Protein AF-0000000087413402 (afdb_homodimer)

Radius of gyration: 21.09 Å; Cα contacts (8 Å, |Δi|>4): 1125; chains: 2; bounding box: 48×58×45 Å

Structure (mmCIF, N/CA/C/O backbone):
data_AF-0000000087413402-model_v1
#
loop_
_entity.id
_entity.type
_entity.pdbx_description
1 polymer 'Fumarylacetoacetate hydrolase'
#
loop_
_atom_site.group_PDB
_atom_site.id
_atom_site.type_symbol
_atom_site.label_atom_id
_atom_site.label_alt_id
_atom_site.label_comp_id
_atom_site.label_asym_id
_atom_site.label_entity_id
_atom_site.label_seq_id
_atom_site.pdbx_PDB_ins_code
_atom_site.Cartn_x
_atom_site.Cartn_y
_atom_site.Cartn_z
_atom_site.occupancy
_atom_site.B_iso_or_equiv
_atom_site.auth_seq_id
_atom_site.auth_comp_id
_atom_site.auth_asym_id
_atom_site.auth_atom_id
_atom_site.pdbx_PDB_model_num
ATOM 1 N N . MET A 1 1 ? 1.195 -2.08 -18.609 1 70.06 1 MET A N 1
ATOM 2 C CA . MET A 1 1 ? 1.535 -1.885 -17.203 1 70.06 1 MET A CA 1
ATOM 3 C C . MET A 1 1 ? 1.141 -0.488 -16.734 1 70.06 1 MET A C 1
ATOM 5 O O . MET A 1 1 ? 0.765 -0.3 -15.57 1 70.06 1 MET A O 1
ATOM 9 N N . ASN A 1 2 ? 1.013 0.378 -17.641 1 69.75 2 ASN A N 1
ATOM 10 C CA . ASN A 1 2 ? 0.772 1.779 -17.312 1 69.75 2 ASN A CA 1
ATOM 11 C C . ASN A 1 2 ? -0.679 2.02 -16.906 1 69.75 2 ASN A C 1
ATOM 13 O O . ASN A 1 2 ? -1.02 3.094 -16.406 1 69.75 2 ASN A O 1
ATOM 17 N N . GLN A 1 3 ? -1.377 1.002 -16.969 1 89.06 3 GLN A N 1
ATOM 18 C CA . GLN A 1 3 ? -2.787 1.204 -16.656 1 89.06 3 GLN A CA 1
ATOM 19 C C . GLN A 1 3 ? -3.141 0.611 -15.289 1 89.06 3 GLN A C 1
ATOM 21 O O . GLN A 1 3 ? -4.281 0.719 -14.836 1 89.06 3 GLN A O 1
ATOM 26 N N . ILE A 1 4 ? -2.154 0.113 -14.703 1 97.06 4 ILE A N 1
ATOM 27 C CA . ILE A 1 4 ? -2.416 -0.48 -13.398 1 97.06 4 ILE A CA 1
ATOM 28 C C . ILE A 1 4 ? -2.561 0.623 -12.352 1 97.06 4 ILE A C 1
ATOM 30 O O . ILE A 1 4 ? -1.735 1.536 -12.281 1 97.06 4 ILE A O 1
ATOM 34 N N . ARG A 1 5 ? -3.568 0.521 -11.555 1 96.75 5 ARG A N 1
ATOM 35 C CA . ARG A 1 5 ? -3.902 1.575 -10.602 1 96.75 5 ARG A CA 1
ATOM 36 C C . ARG A 1 5 ? -3.5 1.179 -9.188 1 96.75 5 ARG A C 1
ATOM 38 O O . ARG A 1 5 ? -2.863 1.96 -8.477 1 96.75 5 ARG A O 1
ATOM 45 N N . ASN A 1 6 ? -3.928 0.046 -8.727 1 98.62 6 ASN A N 1
ATOM 46 C CA . ASN A 1 6 ? -3.574 -0.493 -7.414 1 98.62 6 ASN A CA 1
ATOM 47 C C . ASN A 1 6 ? -3.109 -1.942 -7.512 1 98.62 6 ASN A C 1
ATOM 49 O O . ASN A 1 6 ? -3.607 -2.705 -8.344 1 98.62 6 ASN A O 1
ATOM 53 N N . ILE A 1 7 ? -2.098 -2.264 -6.715 1 98.94 7 ILE A N 1
ATOM 54 C CA . ILE A 1 7 ? -1.565 -3.617 -6.613 1 98.94 7 ILE A CA 1
ATOM 55 C C . ILE A 1 7 ? -1.873 -4.188 -5.23 1 98.94 7 ILE A C 1
ATOM 57 O O . ILE A 1 7 ? -1.287 -3.764 -4.23 1 98.94 7 ILE A O 1
ATOM 61 N N . TYR A 1 8 ? -2.814 -5.117 -5.152 1 98.94 8 TYR A N 1
ATOM 62 C CA . TYR A 1 8 ? -3.139 -5.836 -3.924 1 98.94 8 TYR A CA 1
ATOM 63 C C . TYR A 1 8 ? -2.469 -7.207 -3.9 1 98.94 8 TYR A C 1
ATOM 65 O O . TYR A 1 8 ? -2.412 -7.895 -4.922 1 98.94 8 TYR A O 1
ATOM 73 N N . CYS A 1 9 ? -1.986 -7.594 -2.754 1 98.94 9 CYS A N 1
ATOM 74 C CA . CYS A 1 9 ? -1.341 -8.891 -2.586 1 98.94 9 CYS A CA 1
ATOM 75 C C . CYS A 1 9 ? -1.89 -9.617 -1.364 1 98.94 9 CYS A C 1
ATOM 77 O O . CYS A 1 9 ? -1.892 -9.07 -0.259 1 98.94 9 CYS A O 1
ATOM 79 N N . VAL A 1 10 ? -2.289 -10.844 -1.594 1 98.69 10 VAL A N 1
ATOM 80 C CA . VAL A 1 10 ? -2.803 -11.656 -0.495 1 98.69 10 VAL A CA 1
ATOM 81 C C . VAL A 1 10 ? -1.646 -12.336 0.233 1 98.69 10 VAL A C 1
ATOM 83 O O . VAL A 1 10 ? -0.76 -12.914 -0.401 1 98.69 10 VAL A O 1
ATOM 86 N N . GLY A 1 11 ? -1.705 -12.258 1.572 1 97.56 11 GLY A N 1
ATOM 87 C CA . GLY A 1 11 ? -0.698 -12.938 2.371 1 97.56 11 GLY A CA 1
ATOM 88 C C . GLY A 1 11 ? -1.107 -14.336 2.785 1 97.56 11 GLY A C 1
ATOM 89 O O . GLY A 1 11 ? -2.248 -14.562 3.195 1 97.56 11 GLY A O 1
ATOM 90 N N . ARG A 1 12 ? -0.191 -15.289 2.668 1 96.38 12 ARG A N 1
ATOM 91 C CA . ARG A 1 12 ? -0.304 -16.641 3.221 1 96.38 12 ARG A CA 1
ATOM 92 C C . ARG A 1 12 ? -1.587 -17.312 2.752 1 96.38 12 ARG A C 1
ATOM 94 O O . ARG A 1 12 ? -2.342 -17.859 3.562 1 96.38 12 ARG A O 1
ATOM 101 N N . ASN A 1 13 ? -1.757 -17.344 1.439 1 98.31 13 ASN A N 1
ATOM 102 C CA . ASN A 1 13 ? -3.025 -17.859 0.937 1 98.31 13 ASN A CA 1
ATOM 103 C C . ASN A 1 13 ? -2.912 -19.328 0.538 1 98.31 13 ASN A C 1
ATOM 105 O O . ASN A 1 13 ? -3.801 -19.875 -0.126 1 98.31 13 ASN A O 1
ATOM 109 N N . TYR A 1 14 ? -1.814 -20 0.757 1 97.19 14 TYR A N 1
ATOM 110 C CA . TYR A 1 14 ? -1.596 -21.438 0.569 1 97.19 14 TYR A CA 1
ATOM 111 C C . TYR A 1 14 ? -1.126 -22.094 1.863 1 97.19 14 TYR A C 1
ATOM 113 O O . TYR A 1 14 ? -0.105 -21.688 2.43 1 97.19 14 TYR A O 1
ATOM 121 N N . ARG A 1 15 ? -1.842 -23.141 2.232 1 91.69 15 ARG A N 1
ATOM 122 C CA . ARG A 1 15 ? -1.61 -23.781 3.527 1 91.69 15 ARG A CA 1
ATOM 123 C C . ARG A 1 15 ? -0.153 -24.203 3.678 1 91.69 15 ARG A C 1
ATOM 125 O O . ARG A 1 15 ? 0.484 -23.906 4.691 1 91.69 15 ARG A O 1
ATOM 132 N N . LEU A 1 16 ? 0.326 -24.797 2.725 1 87.81 16 LEU A N 1
ATOM 133 C CA . LEU A 1 16 ? 1.681 -25.328 2.805 1 87.81 16 LEU A CA 1
ATOM 134 C C . LEU A 1 16 ? 2.707 -24.203 2.885 1 87.81 16 LEU A C 1
ATOM 136 O O . LEU A 1 16 ? 3.73 -24.344 3.559 1 87.81 16 LEU A O 1
ATOM 140 N N . HIS A 1 17 ? 2.451 -23.109 2.258 1 88.69 17 HIS A N 1
ATOM 141 C CA . HIS A 1 17 ? 3.318 -21.938 2.348 1 88.69 17 HIS A CA 1
ATOM 142 C C . HIS A 1 17 ? 3.346 -21.391 3.768 1 88.69 17 HIS A C 1
ATOM 144 O O . HIS A 1 17 ? 4.418 -21.078 4.301 1 88.69 17 HIS A O 1
ATOM 150 N N . ALA A 1 18 ? 2.164 -21.312 4.332 1 86.44 18 ALA A N 1
ATOM 151 C CA . ALA A 1 18 ? 2.082 -20.812 5.703 1 86.44 18 ALA A CA 1
ATOM 152 C C . ALA A 1 18 ? 2.85 -21.719 6.664 1 86.44 18 ALA A C 1
ATOM 154 O O . ALA A 1 18 ? 3.631 -21.234 7.484 1 86.44 18 ALA A O 1
ATOM 155 N N . GLU A 1 19 ? 2.721 -23 6.512 1 85.69 19 GLU A N 1
ATOM 156 C CA . GLU A 1 19 ? 3.375 -23.969 7.379 1 85.69 19 GLU A CA 1
ATOM 157 C C . GLU A 1 19 ? 4.887 -23.969 7.172 1 85.69 19 GLU A C 1
ATOM 159 O O . GLU A 1 19 ? 5.648 -24.094 8.133 1 85.69 19 GLU A O 1
ATOM 164 N N . GLU A 1 20 ? 5.285 -23.812 6.02 1 88.94 20 GLU A N 1
ATOM 165 C CA . GLU A 1 20 ? 6.695 -23.828 5.645 1 88.94 20 GLU A CA 1
ATOM 166 C C . GLU A 1 20 ? 7.477 -22.766 6.398 1 88.94 20 GLU A C 1
ATOM 168 O O . GLU A 1 20 ? 8.641 -22.969 6.754 1 88.94 20 GLU A O 1
ATOM 173 N N . LEU A 1 21 ? 6.902 -21.688 6.613 1 87 21 LEU A N 1
ATOM 174 C CA . LEU A 1 21 ? 7.574 -20.562 7.258 1 87 21 LEU A CA 1
ATOM 175 C C . LEU A 1 21 ? 7.203 -20.484 8.734 1 87 21 LEU A C 1
ATOM 177 O O . LEU A 1 21 ? 7.559 -19.516 9.422 1 87 21 LEU A O 1
ATOM 181 N N . GLY A 1 22 ? 6.406 -21.406 9.188 1 87.06 22 GLY A N 1
ATOM 182 C CA . GLY A 1 22 ? 6.078 -21.484 10.602 1 87.06 22 GLY A CA 1
ATOM 183 C C . GLY A 1 22 ? 5.004 -20.5 11.016 1 87.06 22 GLY A C 1
ATOM 184 O O . GLY A 1 22 ? 4.969 -20.062 12.164 1 87.06 22 GLY A O 1
ATOM 185 N N . ASN A 1 23 ? 4.242 -20.094 10.07 1 89.75 23 ASN A N 1
ATOM 186 C CA . ASN A 1 23 ? 3.164 -19.156 10.367 1 89.75 23 ASN A CA 1
ATOM 187 C C . ASN A 1 23 ? 1.849 -19.875 10.633 1 89.75 23 ASN A C 1
ATOM 189 O O . ASN A 1 23 ? 1.635 -20.984 10.133 1 89.75 23 ASN A O 1
ATOM 193 N N . ALA A 1 24 ? 0.973 -19.281 11.492 1 88.25 24 ALA A N 1
ATOM 194 C CA . ALA A 1 24 ? -0.395 -19.781 11.648 1 88.25 24 ALA A CA 1
ATOM 195 C C . ALA A 1 24 ? -1.185 -19.625 10.352 1 88.25 24 ALA A C 1
ATOM 197 O O . ALA A 1 24 ? -0.983 -18.672 9.602 1 88.25 24 ALA A O 1
ATOM 198 N N . VAL A 1 25 ? -2.082 -20.516 10.133 1 89.75 25 VAL A N 1
ATOM 199 C CA . VAL A 1 25 ? -2.998 -20.422 9 1 89.75 25 VAL A CA 1
ATOM 200 C C . VAL A 1 25 ? -4.039 -19.344 9.266 1 89.75 25 VAL A C 1
ATOM 202 O O . VAL A 1 25 ? -4.711 -19.359 10.297 1 89.75 25 VAL A O 1
ATOM 205 N N . PRO A 1 26 ? -4.156 -18.422 8.336 1 93.06 26 PRO A N 1
ATOM 206 C CA . PRO A 1 26 ? -5.121 -17.344 8.578 1 93.06 26 PRO A CA 1
ATOM 207 C C . PRO A 1 26 ? -6.57 -17.812 8.516 1 93.06 26 PRO A C 1
ATOM 209 O O . PRO A 1 26 ? -6.898 -18.703 7.73 1 93.06 26 PRO A O 1
ATOM 212 N N . THR A 1 27 ? -7.367 -17.125 9.305 1 93.62 27 THR A N 1
ATOM 213 C CA . THR A 1 27 ? -8.789 -17.438 9.32 1 93.62 27 THR A CA 1
ATOM 214 C C . THR A 1 27 ? -9.57 -16.484 8.422 1 93.62 27 THR A C 1
ATOM 216 O O . THR A 1 27 ? -10.75 -16.719 8.141 1 93.62 27 THR A O 1
ATOM 219 N N . SER A 1 28 ? -8.969 -15.445 8.016 1 96.06 28 SER A N 1
ATOM 220 C CA . SER A 1 28 ? -9.461 -14.484 7.039 1 96.06 28 SER A CA 1
ATOM 221 C C . SER A 1 28 ? -8.336 -13.953 6.168 1 96.06 28 SER A C 1
ATOM 223 O O . SER A 1 28 ? -7.164 -13.992 6.559 1 96.06 28 SER A O 1
ATOM 225 N N . PRO A 1 29 ? -8.758 -13.555 4.945 1 97.69 29 PRO A N 1
ATOM 226 C CA . PRO A 1 29 ? -7.699 -12.961 4.125 1 97.69 29 PRO A CA 1
ATOM 227 C C . PRO A 1 29 ? -7.051 -11.742 4.789 1 97.69 29 PRO A C 1
ATOM 229 O O . PRO A 1 29 ? -7.703 -11.031 5.555 1 97.69 29 PRO A O 1
ATOM 232 N N . PHE A 1 30 ? -5.777 -11.531 4.551 1 96.81 30 PHE A N 1
ATOM 233 C CA . PHE A 1 30 ? -5.168 -10.227 4.797 1 96.81 30 PHE A CA 1
ATOM 234 C C . PHE A 1 30 ? -4.273 -9.82 3.629 1 96.81 30 PHE A C 1
ATOM 236 O O . PHE A 1 30 ? -3.684 -10.68 2.967 1 96.81 30 PHE A O 1
ATOM 243 N N . LEU A 1 31 ? -4.324 -8.57 3.377 1 98.62 31 LEU A N 1
ATOM 244 C CA . LEU A 1 31 ? -3.656 -8.047 2.191 1 98.62 31 LEU A CA 1
ATOM 245 C C . LEU A 1 31 ? -2.641 -6.977 2.57 1 98.62 31 LEU A C 1
ATOM 247 O O . LEU A 1 31 ? -2.742 -6.367 3.639 1 98.62 31 LEU A O 1
ATOM 251 N N . PHE A 1 32 ? -1.673 -6.855 1.759 1 98.81 32 PHE A N 1
ATOM 252 C CA . PHE A 1 32 ? -0.817 -5.68 1.648 1 98.81 32 PHE A CA 1
ATOM 253 C C . PHE A 1 32 ? -0.814 -5.148 0.221 1 98.81 32 PHE A C 1
ATOM 255 O O . PHE A 1 32 ? -1.507 -5.68 -0.648 1 98.81 32 PHE A O 1
ATOM 262 N N . SER A 1 33 ? -0.155 -4.031 -0.001 1 98.75 33 SER A N 1
ATOM 263 C CA . SER A 1 33 ? -0.12 -3.449 -1.338 1 98.75 33 SER A CA 1
ATOM 264 C C . SER A 1 33 ? 1.303 -3.074 -1.74 1 98.75 33 SER A C 1
ATOM 266 O O . SER A 1 33 ? 2.201 -3.031 -0.897 1 98.75 33 SER A O 1
ATOM 268 N N . LYS A 1 34 ? 1.533 -2.953 -2.98 1 98.88 34 LYS A N 1
ATOM 269 C CA . LYS A 1 34 ? 2.768 -2.436 -3.564 1 98.88 34 LYS A CA 1
ATOM 270 C C . LYS A 1 34 ? 2.5 -1.177 -4.387 1 98.88 34 LYS A C 1
ATOM 272 O O . LYS A 1 34 ? 1.46 -1.063 -5.039 1 98.88 34 LYS A O 1
ATOM 277 N N . PRO A 1 35 ? 3.465 -0.215 -4.305 1 98.62 35 PRO A N 1
ATOM 278 C CA . PRO A 1 35 ? 3.318 0.912 -5.227 1 98.62 35 PRO A CA 1
ATOM 279 C C . PRO A 1 35 ? 3.447 0.496 -6.691 1 98.62 35 PRO A C 1
ATOM 281 O O . PRO A 1 35 ? 4.102 -0.504 -6.996 1 98.62 35 PRO A O 1
ATOM 284 N N . THR A 1 36 ? 2.865 1.303 -7.602 1 98.38 36 THR A N 1
ATOM 285 C CA . THR A 1 36 ? 2.926 0.979 -9.023 1 98.38 36 THR A CA 1
ATOM 286 C C . THR A 1 36 ? 4.355 1.089 -9.539 1 98.38 36 THR A C 1
ATOM 288 O O . THR A 1 36 ? 4.695 0.506 -10.578 1 98.38 36 THR A O 1
ATOM 291 N N . HIS A 1 37 ? 5.211 1.771 -8.859 1 98.31 37 HIS A N 1
ATOM 292 C CA . HIS A 1 37 ? 6.617 1.866 -9.234 1 98.31 37 HIS A CA 1
ATOM 293 C C . HIS A 1 37 ? 7.316 0.518 -9.102 1 98.31 37 HIS A C 1
ATOM 295 O O . HIS A 1 37 ? 8.422 0.334 -9.609 1 98.31 37 HIS A O 1
ATOM 301 N N . ALA A 1 38 ? 6.719 -0.418 -8.398 1 98.69 38 ALA A N 1
ATOM 302 C CA . ALA A 1 38 ? 7.316 -1.729 -8.164 1 98.69 38 ALA A CA 1
ATOM 303 C C . ALA A 1 38 ? 7.168 -2.631 -9.383 1 98.69 38 ALA A C 1
ATOM 305 O O . ALA A 1 38 ? 7.828 -3.668 -9.484 1 98.69 38 ALA A O 1
ATOM 306 N N . LEU A 1 39 ? 6.324 -2.279 -10.312 1 98.69 39 LEU A N 1
ATOM 307 C CA . LEU A 1 39 ? 5.961 -3.143 -11.43 1 98.69 39 LEU A CA 1
ATOM 308 C C . LEU A 1 39 ? 7.129 -3.295 -12.398 1 98.69 39 LEU A C 1
ATOM 310 O O . LEU A 1 39 ? 7.832 -2.324 -12.688 1 98.69 39 LEU A O 1
ATOM 314 N N . VAL A 1 40 ? 7.34 -4.461 -12.828 1 98.62 40 VAL A N 1
ATOM 315 C CA . VAL A 1 40 ? 8.297 -4.75 -13.891 1 98.62 40 VAL A CA 1
ATOM 316 C C . VAL A 1 40 ? 7.84 -5.973 -14.68 1 98.62 40 VAL A C 1
ATOM 318 O O . VAL A 1 40 ? 7.27 -6.906 -14.117 1 98.62 40 VAL A O 1
ATOM 321 N N . GLU A 1 41 ? 8.07 -5.973 -15.953 1 98.31 41 GLU A N 1
ATOM 322 C CA . GLU A 1 41 ? 7.594 -7.059 -16.812 1 98.31 41 GLU A CA 1
ATOM 323 C C . GLU A 1 41 ? 8.617 -8.188 -16.891 1 98.31 41 GLU A C 1
ATOM 325 O O . GLU A 1 41 ? 9.82 -7.93 -16.984 1 98.31 41 GLU A O 1
ATOM 330 N N . ALA A 1 42 ? 8.188 -9.398 -16.844 1 98.38 42 ALA A N 1
ATOM 331 C CA . ALA A 1 42 ? 9.016 -10.57 -17.109 1 98.38 42 ALA A CA 1
ATOM 332 C C . ALA A 1 42 ? 9.055 -10.859 -18.609 1 98.38 42 ALA A C 1
ATOM 334 O O . ALA A 1 42 ? 8.555 -11.891 -19.062 1 98.38 42 ALA A O 1
ATOM 335 N N . ASN A 1 43 ? 9.727 -10.055 -19.312 1 98.25 43 ASN A N 1
ATOM 336 C CA . ASN A 1 43 ? 9.781 -10.164 -20.766 1 98.25 43 ASN A CA 1
ATOM 337 C C . ASN A 1 43 ? 11.195 -10.5 -21.25 1 98.25 43 ASN A C 1
ATOM 339 O O . ASN A 1 43 ? 11.609 -10.055 -22.312 1 98.25 43 ASN A O 1
ATOM 343 N N . GLY A 1 44 ? 11.914 -11.172 -20.422 1 98.31 44 GLY A N 1
ATOM 344 C CA . GLY A 1 44 ? 13.258 -11.594 -20.781 1 98.31 44 GLY A CA 1
ATOM 345 C C . GLY A 1 44 ? 14.336 -10.641 -20.297 1 98.31 44 GLY A C 1
ATOM 346 O O . GLY A 1 44 ? 15.523 -10.945 -20.391 1 98.31 44 GLY A O 1
ATOM 347 N N . GLN A 1 45 ? 13.961 -9.57 -19.734 1 98 45 GLN A N 1
ATOM 348 C CA . GLN A 1 45 ? 14.914 -8.531 -19.359 1 98 45 GLN A CA 1
ATOM 349 C C . GLN A 1 45 ? 15.586 -8.859 -18.016 1 98 45 GLN A C 1
ATOM 351 O O . GLN A 1 45 ? 15.125 -9.742 -17.297 1 98 45 GLN A O 1
ATOM 356 N N . THR A 1 46 ? 16.672 -8.156 -17.781 1 98.69 46 THR A N 1
ATOM 357 C CA . THR A 1 46 ? 17.281 -8.18 -16.469 1 98.69 46 THR A CA 1
ATOM 358 C C . THR A 1 46 ? 16.484 -7.336 -15.477 1 98.69 46 THR A C 1
ATOM 360 O O . THR A 1 46 ? 16.094 -6.207 -15.789 1 98.69 46 THR A O 1
ATOM 363 N N . ILE A 1 47 ? 16.203 -7.922 -14.367 1 98.75 47 ILE A N 1
ATOM 364 C CA . ILE A 1 47 ? 15.516 -7.215 -13.289 1 98.75 47 ILE A CA 1
ATOM 365 C C . ILE A 1 47 ? 16.484 -6.938 -12.148 1 98.75 47 ILE A C 1
ATOM 367 O O . ILE A 1 47 ? 17.078 -7.867 -11.594 1 98.75 47 ILE A O 1
ATOM 371 N N . VAL A 1 48 ? 16.625 -5.66 -11.797 1 98.69 48 VAL A N 1
ATOM 372 C CA . VAL A 1 48 ? 17.547 -5.25 -10.75 1 98.69 48 VAL A CA 1
ATOM 373 C C . VAL A 1 48 ? 16.844 -5.242 -9.398 1 98.69 48 VAL A C 1
ATOM 375 O O . VAL A 1 48 ? 15.781 -4.637 -9.25 1 98.69 48 VAL A O 1
ATOM 378 N N . LEU A 1 49 ? 17.406 -5.938 -8.43 1 98.75 49 LEU A N 1
ATOM 379 C CA . LEU A 1 49 ? 16.891 -6.023 -7.07 1 98.75 49 LEU A CA 1
ATOM 380 C C . LEU A 1 49 ? 17.953 -5.605 -6.062 1 98.75 49 LEU A C 1
ATOM 382 O O . LEU A 1 49 ? 19.141 -5.656 -6.355 1 98.75 49 LEU A O 1
ATOM 386 N N . PRO A 1 50 ? 17.516 -5.141 -4.895 1 98.06 50 PRO A N 1
ATOM 387 C CA . PRO A 1 50 ? 18.5 -4.766 -3.877 1 98.06 50 PRO A CA 1
ATOM 388 C C . PRO A 1 50 ? 19.203 -5.973 -3.254 1 98.06 50 PRO A C 1
ATOM 390 O O . PRO A 1 50 ? 18.578 -6.73 -2.508 1 98.06 50 PRO A O 1
ATOM 393 N N . GLY A 1 51 ? 20.5 -6.066 -3.467 1 97.06 51 GLY A N 1
ATOM 394 C CA . GLY A 1 51 ? 21.25 -7.176 -2.92 1 97.06 51 GLY A CA 1
ATOM 395 C C . GLY A 1 51 ? 21.969 -6.828 -1.631 1 97.06 51 GLY A C 1
ATOM 396 O O . GLY A 1 51 ? 22.594 -7.691 -1.008 1 97.06 51 GLY A O 1
ATOM 397 N N . ASN A 1 52 ? 21.828 -5.594 -1.155 1 96.5 52 ASN A N 1
ATOM 398 C CA . ASN A 1 52 ? 22.578 -5.113 -0.001 1 96.5 52 ASN A CA 1
ATOM 399 C C . ASN A 1 52 ? 21.703 -4.988 1.234 1 96.5 52 ASN A C 1
ATOM 401 O O . ASN A 1 52 ? 22.078 -4.359 2.221 1 96.5 52 ASN A O 1
ATOM 405 N N . GLN A 1 53 ? 20.547 -5.539 1.165 1 96.88 53 GLN A N 1
ATOM 406 C CA . GLN A 1 53 ? 19.609 -5.398 2.271 1 96.88 53 GLN A CA 1
ATOM 407 C C . GLN A 1 53 ? 19.172 -6.766 2.797 1 96.88 53 GLN A C 1
ATOM 409 O O . GLN A 1 53 ? 18.078 -6.906 3.336 1 96.88 53 GLN A O 1
ATOM 414 N N . GLY A 1 54 ? 20.031 -7.793 2.584 1 97.5 54 GLY A N 1
ATOM 415 C CA . GLY A 1 54 ? 19.672 -9.148 2.961 1 97.5 54 GLY A CA 1
ATOM 416 C C . GLY A 1 54 ? 19.125 -9.969 1.804 1 97.5 54 GLY A C 1
ATOM 417 O O . GLY A 1 54 ? 19.312 -9.602 0.641 1 97.5 54 GLY A O 1
ATOM 418 N N . GLU A 1 55 ? 18.422 -11.055 2.156 1 98.38 55 GLU A N 1
ATOM 419 C CA . GLU A 1 55 ? 17.953 -11.984 1.128 1 98.38 55 GLU A CA 1
ATOM 420 C C . GLU A 1 55 ? 16.688 -11.461 0.449 1 98.38 55 GLU A C 1
ATOM 422 O O . GLU A 1 55 ? 15.797 -10.922 1.111 1 98.38 55 GLU A O 1
ATOM 427 N N . VAL A 1 56 ? 16.641 -11.586 -0.844 1 98.81 56 VAL A N 1
ATOM 428 C CA . VAL A 1 56 ? 15.422 -11.367 -1.629 1 98.81 56 VAL A CA 1
ATOM 429 C C . VAL A 1 56 ? 14.82 -12.711 -2.023 1 98.81 56 VAL A C 1
ATOM 431 O O . VAL A 1 56 ? 15.484 -13.539 -2.652 1 98.81 56 VAL A O 1
ATOM 434 N N . HIS A 1 57 ? 13.586 -12.922 -1.64 1 98.88 57 HIS A N 1
ATOM 435 C CA . HIS A 1 57 ? 12.914 -14.188 -1.916 1 98.88 57 HIS A CA 1
ATOM 436 C C . HIS A 1 57 ? 11.906 -14.039 -3.047 1 98.88 57 HIS A C 1
ATOM 438 O O . HIS A 1 57 ? 11.203 -13.031 -3.127 1 98.88 57 HIS A O 1
ATOM 444 N N . TYR A 1 58 ? 11.844 -15.07 -3.93 1 98.94 58 TYR A N 1
ATOM 445 C CA . TYR A 1 58 ? 10.773 -15.156 -4.914 1 98.94 58 TYR A CA 1
ATOM 446 C C . TYR A 1 58 ? 9.516 -15.758 -4.293 1 98.94 58 TYR A C 1
ATOM 448 O O . TYR A 1 58 ? 9.602 -16.656 -3.445 1 98.94 58 TYR A O 1
ATOM 456 N N . GLU A 1 59 ? 8.422 -15.266 -4.648 1 98.88 59 GLU A N 1
ATOM 457 C CA . GLU A 1 59 ? 7.09 -15.789 -4.371 1 98.88 59 GLU A CA 1
ATOM 458 C C . GLU A 1 59 ? 6.219 -15.766 -5.621 1 98.88 59 GLU A C 1
ATOM 460 O O . GLU A 1 59 ? 5.609 -14.742 -5.945 1 98.88 59 GLU A O 1
ATOM 465 N N . THR A 1 60 ? 6.094 -16.844 -6.328 1 98.88 60 THR A N 1
ATOM 466 C CA . THR A 1 60 ? 5.32 -16.875 -7.562 1 98.88 60 THR A CA 1
ATOM 467 C C . THR A 1 60 ? 3.824 -16.906 -7.262 1 98.88 60 THR A C 1
ATOM 469 O O . THR A 1 60 ? 3.393 -17.562 -6.312 1 98.88 60 THR A O 1
ATOM 472 N N . GLU A 1 61 ? 3.094 -16.172 -8.055 1 98.94 61 GLU A N 1
ATOM 473 C CA . GLU A 1 61 ? 1.662 -16.062 -7.797 1 98.94 61 GLU A CA 1
ATOM 474 C C . GLU A 1 61 ? 0.872 -15.961 -9.102 1 98.94 61 GLU A C 1
ATOM 476 O O . GLU A 1 61 ? 1.4 -15.516 -10.117 1 98.94 61 GLU A O 1
ATOM 481 N N . LEU A 1 62 ? -0.387 -16.422 -9.062 1 98.94 62 LEU A N 1
ATOM 482 C CA . LEU A 1 62 ? -1.367 -16 -10.062 1 98.94 62 LEU A CA 1
ATOM 483 C C . LEU A 1 62 ? -1.855 -14.586 -9.789 1 98.94 62 LEU A C 1
ATOM 485 O O . LEU A 1 62 ? -2.125 -14.227 -8.641 1 98.94 62 LEU A O 1
ATOM 489 N N . VAL A 1 63 ? -1.987 -13.805 -10.867 1 98.94 63 VAL A N 1
ATOM 490 C CA . VAL A 1 63 ? -2.393 -12.414 -10.742 1 98.94 63 VAL A CA 1
ATOM 491 C C . VAL A 1 63 ? -3.68 -12.172 -11.531 1 98.94 63 VAL A C 1
ATOM 493 O O . VAL A 1 63 ? -3.789 -12.578 -12.695 1 98.94 63 VAL A O 1
ATOM 496 N N . LEU A 1 64 ? -4.637 -11.531 -10.883 1 98.94 64 LEU A N 1
ATOM 497 C CA . LEU A 1 64 ? -5.91 -11.203 -11.508 1 98.94 64 LEU A CA 1
ATOM 498 C C . LEU A 1 64 ? -5.957 -9.734 -11.906 1 98.94 64 LEU A C 1
ATOM 500 O O . LEU A 1 64 ? -5.504 -8.867 -11.156 1 98.94 64 LEU A O 1
ATOM 504 N N . HIS A 1 65 ? -6.469 -9.477 -13.062 1 98.88 65 HIS A N 1
ATOM 505 C CA . HIS A 1 65 ? -6.738 -8.117 -13.523 1 98.88 65 HIS A CA 1
ATOM 506 C C . HIS A 1 65 ? -8.219 -7.77 -13.375 1 98.88 65 HIS A C 1
ATOM 508 O O . HIS A 1 65 ? -9.078 -8.5 -13.867 1 98.88 65 HIS A O 1
ATOM 514 N N . ILE A 1 66 ? -8.531 -6.699 -12.719 1 98.81 66 ILE A N 1
ATOM 515 C CA . ILE A 1 66 ? -9.883 -6.191 -12.516 1 98.81 66 ILE A CA 1
ATOM 516 C C . ILE A 1 66 ? -10.219 -5.172 -13.602 1 98.81 66 ILE A C 1
ATOM 518 O O . ILE A 1 66 ? -9.531 -4.164 -13.758 1 98.81 66 ILE A O 1
ATOM 522 N N . PHE A 1 67 ? -11.336 -5.383 -14.305 1 97.94 67 PHE A N 1
ATOM 523 C CA . PHE A 1 67 ? -11.523 -4.555 -15.492 1 97.94 67 PHE A CA 1
ATOM 524 C C . PHE A 1 67 ? -12.719 -3.623 -15.312 1 97.94 67 PHE A C 1
ATOM 526 O O . PHE A 1 67 ? -13.031 -2.828 -16.203 1 97.94 67 PHE A O 1
ATOM 533 N N . ARG A 1 68 ? -13.43 -3.672 -14.227 1 97.94 68 ARG A N 1
ATOM 534 C CA . ARG A 1 68 ? -14.539 -2.777 -13.898 1 97.94 68 ARG A CA 1
ATOM 535 C C . ARG A 1 68 ? -14.734 -2.676 -12.391 1 97.94 68 ARG A C 1
ATOM 537 O O . ARG A 1 68 ? -14.258 -3.529 -11.641 1 97.94 68 ARG A O 1
ATOM 544 N N . PRO A 1 69 ? -15.438 -1.589 -11.938 1 98.12 69 PRO A N 1
ATOM 545 C CA . PRO A 1 69 ? -15.703 -1.468 -10.5 1 98.12 69 PRO A CA 1
ATOM 546 C C . PRO A 1 69 ? -16.516 -2.631 -9.953 1 98.12 69 PRO A C 1
ATOM 548 O O . PRO A 1 69 ? -17.453 -3.105 -10.617 1 98.12 69 PRO A O 1
ATOM 551 N N . TYR A 1 70 ? -16.172 -3.092 -8.766 1 98.31 70 TYR A N 1
ATOM 552 C CA . TYR A 1 70 ? -16.906 -4.168 -8.109 1 98.31 70 TYR A CA 1
ATOM 553 C C . TYR A 1 70 ? -18.25 -3.68 -7.613 1 98.31 70 TYR A C 1
ATOM 555 O O . TYR A 1 70 ? -18.359 -2.574 -7.078 1 98.31 70 TYR A O 1
ATOM 563 N N . GLU A 1 71 ? -19.25 -4.406 -7.781 1 97.81 71 GLU A N 1
ATOM 564 C CA . GLU A 1 71 ? -20.562 -4.281 -7.168 1 97.81 71 GLU A CA 1
ATOM 565 C C . GLU A 1 71 ? -20.953 -5.559 -6.426 1 97.81 71 GLU A C 1
ATOM 567 O O . GLU A 1 71 ? -20.672 -6.66 -6.895 1 97.81 71 GLU A O 1
ATOM 572 N N . PRO A 1 72 ? -21.625 -5.375 -5.281 1 96 72 PRO A N 1
ATOM 573 C CA . PRO A 1 72 ? -22.016 -6.562 -4.52 1 96 72 PRO A CA 1
ATOM 574 C C . PRO A 1 72 ? -22.781 -7.578 -5.367 1 96 72 PRO A C 1
ATOM 576 O O . PRO A 1 72 ? -23.672 -7.207 -6.125 1 96 72 PRO A O 1
ATOM 579 N N . GLY A 1 73 ? -22.344 -8.789 -5.254 1 96.81 73 GLY A N 1
ATOM 580 C CA . GLY A 1 73 ? -23.016 -9.852 -5.977 1 96.81 73 GLY A CA 1
ATOM 581 C C . GLY A 1 73 ? -22.281 -10.281 -7.234 1 96.81 73 GLY A C 1
ATOM 582 O O . GLY A 1 73 ? -22.578 -11.328 -7.809 1 96.81 73 GLY A O 1
ATOM 583 N N . MET A 1 74 ? -21.344 -9.531 -7.668 1 98.06 74 MET A N 1
ATOM 584 C CA . MET A 1 74 ? -20.562 -9.883 -8.844 1 98.06 74 MET A CA 1
ATOM 585 C C . MET A 1 74 ? -19.703 -11.125 -8.586 1 98.06 74 MET A C 1
ATOM 587 O O . MET A 1 74 ? -19.125 -11.266 -7.504 1 98.06 74 MET A O 1
ATOM 591 N N . SER A 1 75 ? -19.672 -11.977 -9.555 1 98.19 75 SER A N 1
ATOM 592 C CA . SER A 1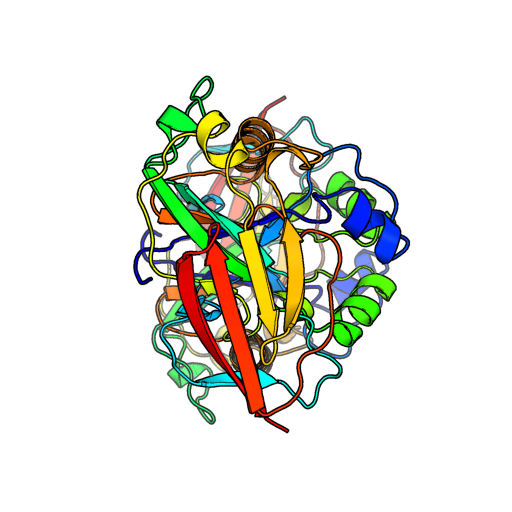 75 ? -18.766 -13.117 -9.5 1 98.19 75 SER A CA 1
ATOM 593 C C . SER A 1 75 ? -17.375 -12.75 -10 1 98.19 75 SER A C 1
ATOM 595 O O . SER A 1 75 ? -17.172 -11.672 -10.555 1 98.19 75 SER A O 1
ATOM 597 N N . VAL A 1 76 ? -16.469 -13.641 -9.781 1 98.12 76 VAL A N 1
ATOM 598 C CA . VAL A 1 76 ? -15.117 -13.469 -10.297 1 98.12 76 VAL A CA 1
ATOM 599 C C . VAL A 1 76 ? -15.164 -13.32 -11.82 1 98.12 76 VAL A C 1
ATOM 601 O O . VAL A 1 76 ? -14.445 -12.492 -12.391 1 98.12 76 VAL A O 1
ATOM 604 N N . GLU A 1 77 ? -16.047 -14.039 -12.438 1 97.81 77 GLU A N 1
ATOM 605 C CA . GLU A 1 77 ? -16.188 -14.016 -13.898 1 97.81 77 GLU A CA 1
ATOM 606 C C . GLU A 1 77 ? -16.719 -12.68 -14.383 1 97.81 77 GLU A C 1
ATOM 608 O O . GLU A 1 77 ? -16.484 -12.297 -15.531 1 97.81 77 GLU A O 1
ATOM 613 N N . ASP A 1 78 ? -17.406 -11.977 -13.523 1 98 78 ASP A N 1
ATOM 614 C CA . ASP A 1 78 ? -17.984 -10.695 -13.875 1 98 78 ASP A CA 1
ATOM 615 C C . ASP A 1 78 ? -16.938 -9.586 -13.883 1 98 78 ASP A C 1
ATOM 617 O O . ASP A 1 78 ? -17.094 -8.57 -14.562 1 98 78 ASP A O 1
ATOM 621 N N . ILE A 1 79 ? -15.852 -9.797 -13.117 1 98.62 79 ILE A N 1
ATOM 622 C CA . ILE A 1 79 ? -15.031 -8.625 -12.828 1 98.62 79 ILE A CA 1
ATOM 623 C C . ILE A 1 79 ? -13.602 -8.867 -13.305 1 98.62 79 ILE A C 1
ATOM 625 O O . ILE A 1 79 ? -12.828 -7.918 -13.484 1 98.62 79 ILE A O 1
ATOM 629 N N . VAL A 1 80 ? -13.203 -10.086 -13.508 1 98.81 80 VAL A N 1
ATOM 630 C CA . VAL A 1 80 ? -11.867 -10.414 -13.984 1 98.81 80 VAL A CA 1
ATOM 631 C C . VAL A 1 80 ? -11.906 -10.719 -15.477 1 98.81 80 VAL A C 1
ATOM 633 O O . VAL A 1 80 ? -12.656 -11.594 -15.922 1 98.81 80 VAL A O 1
ATOM 636 N N . ASP A 1 81 ? -11.109 -10.008 -16.25 1 98.44 81 ASP A N 1
ATOM 637 C CA . ASP A 1 81 ? -11.102 -10.242 -17.688 1 98.44 81 ASP A CA 1
ATOM 638 C C . ASP A 1 81 ? -9.805 -10.906 -18.141 1 98.44 81 ASP A C 1
ATOM 640 O O . ASP A 1 81 ? -9.781 -11.609 -19.156 1 98.44 81 ASP A O 1
ATOM 644 N N . LYS A 1 82 ? -8.742 -10.641 -17.438 1 98.56 82 LYS A N 1
ATOM 645 C CA . LYS A 1 82 ? -7.426 -11.188 -17.766 1 98.56 82 LYS A CA 1
ATOM 646 C C . LYS A 1 82 ? -6.688 -11.633 -16.5 1 98.56 82 LYS A C 1
ATOM 648 O O . LYS A 1 82 ? -7.074 -11.266 -15.391 1 98.56 82 LYS A O 1
ATOM 653 N N . MET A 1 83 ? -5.719 -12.461 -16.734 1 98.81 83 MET A N 1
ATOM 654 C CA . MET A 1 83 ? -4.844 -12.938 -15.672 1 98.81 83 MET A CA 1
ATOM 655 C C . MET A 1 83 ? -3.395 -12.992 -16.141 1 98.81 83 MET A C 1
ATOM 657 O O . MET A 1 83 ? -3.121 -12.891 -17.344 1 98.81 83 MET A O 1
ATOM 661 N N . ALA A 1 84 ? -2.486 -13.102 -15.242 1 98.88 84 ALA A N 1
ATOM 662 C CA . ALA A 1 84 ? -1.049 -13.219 -15.469 1 98.88 84 ALA A CA 1
ATOM 663 C C . ALA A 1 84 ? -0.38 -14.023 -14.352 1 98.88 84 ALA A C 1
ATOM 665 O O . ALA A 1 84 ? -1.035 -14.422 -13.391 1 98.88 84 ALA A O 1
ATOM 666 N N . LEU A 1 85 ? 0.782 -14.391 -14.578 1 98.94 85 LEU A N 1
ATOM 667 C CA . LEU A 1 85 ? 1.643 -14.828 -13.477 1 98.94 85 LEU A CA 1
ATOM 668 C C . LEU A 1 85 ? 2.539 -13.688 -13.008 1 98.94 85 LEU A C 1
ATOM 670 O O . LEU A 1 85 ? 2.785 -12.734 -13.75 1 98.94 85 LEU A O 1
ATOM 674 N N . GLY A 1 86 ? 2.926 -13.773 -11.797 1 98.88 86 GLY A N 1
ATOM 675 C CA . GLY A 1 86 ? 3.805 -12.758 -11.234 1 98.88 86 GLY A CA 1
ATOM 676 C C . GLY A 1 86 ? 4.711 -13.297 -10.141 1 98.88 86 GLY A C 1
ATOM 677 O O . GLY A 1 86 ? 4.598 -14.461 -9.75 1 98.88 86 GLY A O 1
ATOM 678 N N . ILE A 1 87 ? 5.688 -12.5 -9.773 1 98.94 87 ILE A N 1
ATOM 679 C CA . ILE A 1 87 ? 6.535 -12.766 -8.617 1 98.94 87 ILE A CA 1
ATOM 680 C C . ILE A 1 87 ? 6.422 -11.617 -7.621 1 98.94 87 ILE A C 1
ATOM 682 O O . ILE A 1 87 ? 6.688 -10.461 -7.961 1 98.94 87 ILE A O 1
ATOM 686 N N . ASP A 1 88 ? 5.941 -11.914 -6.422 1 98.94 88 ASP A N 1
ATOM 687 C CA . ASP A 1 88 ? 5.965 -11.016 -5.273 1 98.94 88 ASP A CA 1
ATOM 688 C C . ASP A 1 88 ? 7.309 -11.086 -4.551 1 98.94 88 ASP A C 1
ATOM 690 O O . ASP A 1 88 ? 7.434 -11.758 -3.525 1 98.94 88 ASP A O 1
ATOM 694 N N . PHE A 1 89 ? 8.312 -10.312 -5.059 1 98.94 89 PHE A N 1
ATOM 695 C CA . PHE A 1 89 ? 9.617 -10.336 -4.406 1 98.94 89 PHE A CA 1
ATOM 696 C C . PHE A 1 89 ? 9.531 -9.734 -3.008 1 98.94 89 PHE A C 1
ATOM 698 O O . PHE A 1 89 ? 8.844 -8.742 -2.795 1 98.94 89 PHE A O 1
ATOM 705 N N . THR A 1 90 ? 10.258 -10.344 -2.092 1 98.81 90 THR A N 1
ATOM 706 C CA . THR A 1 90 ? 10.219 -9.977 -0.682 1 98.81 90 THR A CA 1
ATOM 707 C C . THR A 1 90 ? 11.633 -9.82 -0.127 1 98.81 90 THR A C 1
ATOM 709 O O . THR A 1 90 ? 12.469 -10.719 -0.27 1 98.81 90 THR A O 1
ATOM 712 N N . LEU A 1 91 ? 11.953 -8.672 0.401 1 98.81 91 LEU A N 1
ATOM 713 C CA . LEU A 1 91 ? 13.133 -8.555 1.25 1 98.81 91 LEU A CA 1
ATOM 714 C C . LEU A 1 91 ? 12.906 -9.234 2.594 1 98.81 91 LEU A C 1
ATOM 716 O O . LEU A 1 91 ? 12.391 -8.617 3.529 1 98.81 91 LEU A O 1
ATOM 720 N N . ARG A 1 92 ? 13.383 -10.469 2.668 1 98.31 92 ARG A N 1
ATOM 721 C CA . ARG A 1 92 ? 12.977 -11.352 3.754 1 98.31 92 ARG A CA 1
ATOM 722 C C . ARG A 1 92 ? 13.539 -10.875 5.09 1 98.31 92 ARG A C 1
ATOM 724 O O . ARG A 1 92 ? 12.828 -10.852 6.094 1 98.31 92 ARG A O 1
ATOM 731 N N . ASP A 1 93 ? 14.781 -10.523 5.18 1 98.25 93 ASP A N 1
ATOM 732 C CA . ASP A 1 93 ? 15.383 -10.039 6.41 1 98.25 93 ASP A CA 1
ATOM 733 C C . ASP A 1 93 ? 14.719 -8.742 6.871 1 98.25 93 ASP A C 1
ATOM 735 O O . ASP A 1 93 ? 14.438 -8.57 8.055 1 98.25 93 ASP A O 1
ATOM 739 N N . VAL A 1 94 ? 14.492 -7.879 5.922 1 98.44 94 VAL A N 1
ATOM 740 C CA . VAL A 1 94 ? 13.828 -6.621 6.227 1 98.44 94 VAL A CA 1
ATOM 741 C C . VAL A 1 94 ? 12.422 -6.898 6.762 1 98.44 94 VAL A C 1
ATOM 743 O O . VAL A 1 94 ? 11.992 -6.289 7.746 1 98.44 94 VAL A O 1
ATOM 746 N N . GLN A 1 95 ? 11.742 -7.812 6.117 1 98.19 95 GLN A N 1
ATOM 747 C CA . GLN A 1 95 ? 10.398 -8.156 6.57 1 98.19 95 GLN A CA 1
ATOM 748 C C . GLN A 1 95 ? 10.422 -8.672 8.008 1 98.19 95 GLN A C 1
ATOM 750 O O . GLN A 1 95 ? 9.57 -8.297 8.82 1 98.19 95 GLN A O 1
ATOM 755 N N . SER A 1 96 ? 11.352 -9.531 8.273 1 97.62 96 SER A N 1
ATOM 756 C CA . SER A 1 96 ? 11.484 -10.07 9.625 1 97.62 96 SER A CA 1
ATOM 757 C C . SER A 1 96 ? 11.695 -8.961 10.648 1 97.62 96 SER A C 1
ATOM 759 O O . SER A 1 96 ? 11.078 -8.969 11.719 1 97.62 96 SER A O 1
ATOM 761 N N . GLU A 1 97 ? 12.547 -7.996 10.344 1 97.62 97 GLU A N 1
ATOM 762 C CA . GLU A 1 97 ? 12.797 -6.867 11.234 1 97.62 97 GLU A CA 1
ATOM 763 C C . GLU A 1 97 ? 11.531 -6.027 11.422 1 97.62 97 GLU A C 1
ATOM 765 O O . GLU A 1 97 ? 11.234 -5.586 12.539 1 97.62 97 GLU A O 1
ATOM 770 N N . LEU A 1 98 ? 10.836 -5.785 10.352 1 97.88 98 LEU A N 1
ATOM 771 C CA . LEU A 1 98 ? 9.602 -5.004 10.422 1 97.88 98 LEU A CA 1
ATOM 772 C C . LEU A 1 98 ? 8.562 -5.703 11.297 1 97.88 98 LEU A C 1
ATOM 774 O O . LEU A 1 98 ? 7.891 -5.055 12.094 1 97.88 98 LEU A O 1
ATOM 778 N N . LYS A 1 99 ? 8.461 -6.98 11.109 1 96.94 99 LYS A N 1
ATOM 779 C CA . LYS A 1 99 ? 7.527 -7.762 11.914 1 96.94 99 LYS A CA 1
ATOM 780 C C . LYS A 1 99 ? 7.855 -7.656 13.398 1 96.94 99 LYS A C 1
ATOM 782 O O . LYS A 1 99 ? 6.961 -7.48 14.227 1 96.94 99 LYS A O 1
ATOM 787 N N . LYS A 1 100 ? 9.094 -7.715 13.703 1 96.44 100 LYS A N 1
ATOM 788 C CA . LYS A 1 100 ? 9.539 -7.613 15.086 1 96.44 100 LYS A CA 1
ATOM 789 C C . LYS A 1 100 ? 9.117 -6.281 15.703 1 96.44 100 LYS A C 1
ATOM 791 O O . LYS A 1 100 ? 8.797 -6.211 16.891 1 96.44 100 LYS A O 1
ATOM 796 N N . LYS A 1 101 ? 9.086 -5.273 14.914 1 95.81 101 LYS A N 1
ATOM 797 C CA . LYS A 1 101 ? 8.766 -3.93 15.391 1 95.81 101 LYS A CA 1
ATOM 798 C C . LYS A 1 101 ? 7.285 -3.621 15.227 1 95.81 101 LYS A C 1
ATOM 800 O O . LYS A 1 101 ? 6.836 -2.516 15.531 1 95.81 101 LYS A O 1
ATOM 805 N N . SER A 1 102 ? 6.496 -4.566 14.617 1 96.5 102 SER A N 1
ATOM 806 C CA . SER A 1 102 ? 5.086 -4.387 14.289 1 96.5 102 SER A CA 1
ATOM 807 C C . SER A 1 102 ? 4.895 -3.221 13.32 1 96.5 102 SER A C 1
ATOM 809 O O . SER A 1 102 ? 3.938 -2.453 13.445 1 96.5 102 SER A O 1
ATOM 811 N N . HIS A 1 103 ? 5.836 -3.012 12.43 1 97.56 103 HIS A N 1
ATOM 812 C CA . HIS A 1 103 ? 5.777 -1.972 11.406 1 97.56 103 HIS A CA 1
ATOM 813 C C . HIS A 1 103 ? 5.117 -2.488 10.133 1 97.56 103 HIS A C 1
ATOM 815 O O . HIS A 1 103 ? 4.996 -3.699 9.938 1 97.56 103 HIS A O 1
ATOM 821 N N . PRO A 1 104 ? 4.645 -1.563 9.281 1 98.06 104 PRO A N 1
ATOM 822 C CA . PRO A 1 104 ? 4.086 -1.979 7.996 1 98.06 104 PRO A CA 1
ATOM 823 C C . PRO A 1 104 ? 5.121 -2.641 7.086 1 98.06 104 PRO A C 1
ATOM 825 O O . PRO A 1 104 ? 6.316 -2.369 7.211 1 98.06 104 PRO A O 1
ATOM 828 N N . TRP A 1 105 ? 4.664 -3.414 6.102 1 98.62 105 TRP A N 1
ATOM 829 C CA . TRP A 1 105 ? 5.527 -4.285 5.312 1 98.62 105 TRP A CA 1
ATOM 830 C C . TRP A 1 105 ? 6.016 -3.572 4.055 1 98.62 105 TRP A C 1
ATOM 832 O O . TRP A 1 105 ? 6.785 -4.137 3.275 1 98.62 105 TRP A O 1
ATOM 842 N N . LEU A 1 106 ? 5.641 -2.346 3.861 1 98.81 106 LEU A N 1
ATOM 843 C CA . LEU A 1 106 ? 5.887 -1.687 2.584 1 98.81 106 LEU A CA 1
ATOM 844 C C . LEU A 1 106 ? 7.359 -1.757 2.207 1 98.81 106 LEU A C 1
ATOM 846 O O . LEU A 1 106 ? 7.699 -2.037 1.055 1 98.81 106 LEU A O 1
ATOM 850 N N . ARG A 1 107 ? 8.258 -1.559 3.121 1 98.56 107 ARG A N 1
ATOM 851 C CA . ARG A 1 107 ? 9.688 -1.534 2.832 1 98.56 107 ARG A CA 1
ATOM 852 C C . ARG A 1 107 ? 10.172 -2.896 2.348 1 98.56 107 ARG A C 1
ATOM 854 O O . ARG A 1 107 ? 11.094 -2.982 1.535 1 98.56 107 ARG A O 1
ATOM 861 N N . ALA A 1 108 ? 9.586 -3.922 2.793 1 98.81 108 ALA A N 1
ATOM 862 C CA . ALA A 1 108 ? 10.008 -5.277 2.451 1 98.81 108 ALA A CA 1
ATOM 863 C C . ALA A 1 108 ? 9.328 -5.758 1.174 1 98.81 108 ALA A C 1
ATOM 865 O O . ALA A 1 108 ? 9.828 -6.66 0.496 1 98.81 108 ALA A O 1
ATOM 866 N N . LYS A 1 109 ? 8.156 -5.203 0.861 1 98.94 109 LYS A N 1
ATOM 867 C CA . LYS A 1 109 ? 7.309 -5.789 -0.173 1 98.94 109 LYS A CA 1
ATOM 868 C C . LYS A 1 109 ? 7.168 -4.848 -1.366 1 98.94 109 LYS A C 1
ATOM 870 O O . LYS A 1 109 ? 6.84 -5.281 -2.471 1 98.94 109 LYS A O 1
ATOM 875 N N . GLY A 1 110 ? 7.434 -3.543 -1.154 1 98.81 110 GLY A N 1
ATOM 876 C CA . GLY A 1 110 ? 7.051 -2.555 -2.148 1 98.81 110 GLY A CA 1
ATOM 877 C C . GLY A 1 110 ? 8.234 -1.881 -2.811 1 98.81 110 GLY A C 1
ATOM 878 O O . GLY A 1 110 ? 8.109 -0.777 -3.346 1 98.81 110 GLY A O 1
ATOM 879 N N . PHE A 1 111 ? 9.453 -2.434 -2.76 1 98.75 111 PHE A N 1
ATOM 880 C CA . PHE A 1 111 ? 10.633 -1.829 -3.363 1 98.75 111 PHE A CA 1
ATOM 881 C C . PHE A 1 111 ? 10.594 -1.959 -4.883 1 98.75 111 PHE A C 1
ATOM 883 O O . PHE A 1 111 ? 9.852 -2.785 -5.418 1 98.75 111 PHE A O 1
ATOM 890 N N . PRO A 1 112 ? 11.352 -1.11 -5.645 1 98.25 112 PRO A N 1
ATOM 891 C CA . PRO A 1 112 ? 11.312 -1.134 -7.105 1 98.25 112 PRO A CA 1
ATOM 892 C C . PRO A 1 112 ? 11.602 -2.52 -7.684 1 98.25 112 PRO A C 1
ATOM 894 O O . PRO A 1 112 ? 12.523 -3.201 -7.227 1 98.25 112 PRO A O 1
ATOM 897 N N . ASN A 1 113 ? 10.789 -2.951 -8.641 1 98.81 113 ASN A N 1
ATOM 898 C CA . ASN A 1 113 ? 10.898 -4.219 -9.359 1 98.81 113 ASN A CA 1
ATOM 899 C C . ASN A 1 113 ? 10.477 -5.395 -8.484 1 98.81 113 ASN A C 1
ATOM 901 O O . ASN A 1 113 ? 10.781 -6.547 -8.797 1 98.81 113 ASN A O 1
ATOM 905 N N . SER A 1 114 ? 9.781 -5.137 -7.391 1 98.94 114 SER A N 1
ATOM 906 C CA . SER A 1 114 ? 9.359 -6.215 -6.5 1 98.94 114 SER A CA 1
ATOM 907 C C . SER A 1 114 ? 8.07 -6.859 -6.984 1 98.94 114 SER A C 1
ATOM 909 O O . SER A 1 114 ? 7.668 -7.914 -6.484 1 98.94 114 SER A O 1
ATOM 911 N N . ALA A 1 115 ? 7.371 -6.27 -7.93 1 98.94 115 ALA A N 1
ATOM 912 C CA . ALA A 1 115 ? 6.148 -6.82 -8.508 1 98.94 115 ALA A CA 1
ATOM 913 C C . ALA A 1 115 ? 6.359 -7.203 -9.977 1 98.94 115 ALA A C 1
ATOM 915 O O . ALA A 1 115 ? 6.082 -6.406 -10.875 1 98.94 115 ALA A O 1
ATOM 916 N N . VAL A 1 116 ? 6.75 -8.383 -10.195 1 98.94 116 VAL A N 1
ATOM 917 C CA . VAL A 1 116 ? 6.984 -8.891 -11.547 1 98.94 116 VAL A CA 1
ATOM 918 C C . VAL A 1 116 ? 5.668 -9.367 -12.156 1 98.94 116 VAL A C 1
ATOM 920 O O . VAL A 1 116 ? 4.863 -10.016 -11.477 1 98.94 116 VAL A O 1
ATOM 923 N N . LEU A 1 117 ? 5.535 -9.062 -13.391 1 98.69 117 LEU A N 1
ATOM 924 C CA . LEU A 1 117 ? 4.312 -9.453 -14.078 1 98.69 117 LEU A CA 1
ATOM 925 C C . LEU A 1 117 ? 4.621 -9.969 -15.484 1 98.69 117 LEU A C 1
ATOM 927 O O . LEU A 1 117 ? 5.422 -9.375 -16.203 1 98.69 117 LEU A O 1
ATOM 931 N N . THR A 1 118 ? 4.039 -11.055 -15.836 1 98.81 118 THR A N 1
ATOM 932 C CA . THR A 1 118 ? 4.047 -11.492 -17.234 1 98.81 118 THR A CA 1
ATOM 933 C C . THR A 1 118 ? 3.031 -10.703 -18.047 1 98.81 118 THR A C 1
ATOM 935 O O . THR A 1 118 ? 2.293 -9.875 -17.5 1 98.81 118 THR A O 1
ATOM 938 N N . LYS A 1 119 ? 3.076 -10.992 -19.359 1 97.81 119 LYS A N 1
ATOM 939 C CA . LYS A 1 119 ? 1.961 -10.469 -20.141 1 97.81 119 LYS A CA 1
ATOM 940 C C . LYS A 1 119 ? 0.631 -11.039 -19.656 1 97.81 119 LYS A C 1
ATOM 942 O O . LYS A 1 119 ? 0.592 -12.109 -19.047 1 97.81 119 LYS A O 1
ATOM 947 N N . PHE A 1 120 ? -0.424 -10.281 -19.906 1 98.38 120 PHE A N 1
ATOM 948 C CA . PHE A 1 120 ? -1.759 -10.734 -19.531 1 98.38 120 PHE A CA 1
ATOM 949 C C . PHE A 1 120 ? -2.303 -11.727 -20.547 1 98.38 120 PHE A C 1
ATOM 951 O O . PHE A 1 120 ? -1.99 -11.633 -21.734 1 98.38 120 PHE A O 1
ATOM 958 N N . HIS A 1 121 ? -3.041 -12.648 -20.031 1 98.62 121 HIS A N 1
ATOM 959 C CA . HIS A 1 121 ? -3.791 -13.609 -20.828 1 98.62 121 HIS A CA 1
ATOM 960 C C . HIS A 1 121 ? -5.273 -13.586 -20.469 1 98.62 121 HIS A C 1
ATOM 962 O O . HIS A 1 121 ? -5.645 -13.195 -19.359 1 98.62 121 HIS A O 1
ATOM 968 N N . ALA A 1 122 ? -6.078 -14.047 -21.422 1 98.56 122 ALA A N 1
ATOM 969 C CA . ALA A 1 122 ? -7.512 -14.102 -21.141 1 98.56 122 ALA A CA 1
ATOM 970 C C . ALA A 1 122 ? -7.809 -14.977 -19.938 1 98.56 122 ALA A C 1
ATOM 972 O O . ALA A 1 122 ? -7.203 -16.031 -19.75 1 98.56 122 ALA A O 1
ATOM 973 N N . PHE A 1 123 ? -8.664 -14.492 -19.109 1 98.75 123 PHE A N 1
ATOM 974 C CA . PHE A 1 123 ? -9.117 -15.258 -17.953 1 98.75 123 PHE A CA 1
ATOM 975 C C . PHE A 1 123 ? -10.133 -16.312 -18.359 1 98.75 123 PHE A C 1
ATOM 977 O O . PHE A 1 123 ? -11.227 -15.984 -18.828 1 98.75 123 PHE A O 1
ATOM 984 N N . PRO A 1 124 ? -9.828 -17.578 -18.094 1 98.25 124 PRO A N 1
ATOM 985 C CA . PRO A 1 124 ? -10.734 -18.625 -18.578 1 98.25 124 PRO A CA 1
ATOM 986 C C . PRO A 1 124 ? -11.844 -18.938 -17.578 1 98.25 124 PRO A C 1
ATOM 988 O O . PRO A 1 124 ? -12.75 -19.719 -17.891 1 98.25 124 PRO A O 1
ATOM 991 N N . GLY A 1 125 ? -11.812 -18.328 -16.391 1 98.06 125 GLY A N 1
ATOM 992 C CA . GLY A 1 125 ? -12.695 -18.672 -15.289 1 98.06 125 GLY A CA 1
ATOM 993 C C . GLY A 1 125 ? -11.984 -19.422 -14.172 1 98.06 125 GLY A C 1
ATOM 994 O O . GLY A 1 125 ? -10.969 -20.078 -14.406 1 98.06 125 GLY A O 1
ATOM 995 N N . GLU A 1 126 ? -12.477 -19.266 -12.992 1 97.5 126 GLU A N 1
ATOM 996 C CA . GLU A 1 126 ? -11.828 -19.844 -11.828 1 97.5 126 GLU A CA 1
ATOM 997 C C . GLU A 1 126 ? -11.75 -21.359 -11.93 1 97.5 126 GLU A C 1
ATOM 999 O O . GLU A 1 126 ? -10.703 -21.953 -11.656 1 97.5 126 GLU A O 1
ATOM 1004 N N . ALA A 1 127 ? -12.852 -22.031 -12.305 1 97.38 127 ALA A N 1
ATOM 1005 C CA . ALA A 1 127 ? -12.883 -23.484 -12.422 1 97.38 127 ALA A CA 1
ATOM 1006 C C . ALA A 1 127 ? -11.844 -23.969 -13.43 1 97.38 127 ALA A C 1
ATOM 1008 O O . ALA A 1 127 ? -11.148 -24.953 -13.18 1 97.38 127 ALA A O 1
ATOM 1009 N N . ALA A 1 128 ? -11.797 -23.297 -14.539 1 98.12 128 ALA A N 1
ATOM 1010 C CA . ALA A 1 128 ? -10.844 -23.688 -15.578 1 98.12 128 ALA A CA 1
ATOM 1011 C C . ALA A 1 128 ? -9.406 -23.516 -15.094 1 98.12 128 ALA A C 1
ATOM 1013 O O . ALA A 1 128 ? -8.523 -24.297 -15.461 1 98.12 128 ALA A O 1
ATOM 1014 N N . CYS A 1 129 ? -9.133 -22.516 -14.312 1 98.56 129 CYS A N 1
ATOM 1015 C CA . CYS A 1 129 ? -7.789 -22.281 -13.789 1 98.56 129 CYS A CA 1
ATOM 1016 C C . CYS A 1 129 ? -7.32 -23.438 -12.922 1 98.56 129 CYS A C 1
ATOM 1018 O O . CYS A 1 129 ? -6.117 -23.688 -12.82 1 98.56 129 CYS A O 1
ATOM 1020 N N . ALA A 1 130 ? -8.234 -24.125 -12.312 1 98.25 130 ALA A N 1
ATOM 1021 C CA . ALA A 1 130 ? -7.898 -25.234 -11.414 1 98.25 130 ALA A CA 1
ATOM 1022 C C . ALA A 1 130 ? -7.34 -26.422 -12.188 1 98.25 130 ALA A C 1
ATOM 1024 O O . ALA A 1 130 ? -6.762 -27.344 -11.602 1 98.25 130 ALA A O 1
ATOM 1025 N N . GLU A 1 131 ? -7.469 -26.406 -13.461 1 98.44 131 GLU A N 1
ATOM 1026 C CA . GLU A 1 131 ? -7.043 -27.516 -14.289 1 98.44 131 GLU A CA 1
ATOM 1027 C C . GLU A 1 131 ? -5.57 -27.406 -14.672 1 98.44 131 GLU A C 1
ATOM 1029 O O . GLU A 1 131 ? -5.012 -28.297 -15.305 1 98.44 131 GLU A O 1
ATOM 1034 N N . THR A 1 132 ? -4.988 -26.312 -14.391 1 98.69 132 THR A N 1
ATOM 1035 C CA . THR A 1 132 ? -3.613 -26.047 -14.797 1 98.69 132 THR A CA 1
ATOM 1036 C C . THR A 1 132 ? -2.781 -25.562 -13.609 1 98.69 132 THR A C 1
ATOM 1038 O O . THR A 1 132 ? -3.209 -24.688 -12.859 1 98.69 132 THR A O 1
ATOM 1041 N N . ASP A 1 133 ? -1.659 -26.172 -13.414 1 98.81 133 ASP A N 1
ATOM 1042 C CA . ASP A 1 133 ? -0.712 -25.688 -12.414 1 98.81 133 ASP A CA 1
ATOM 1043 C C . ASP A 1 133 ? 0.102 -24.516 -12.945 1 98.81 133 ASP A C 1
ATOM 1045 O O . ASP A 1 133 ? 0.322 -24.406 -14.156 1 98.81 133 ASP A O 1
ATOM 1049 N N . PHE A 1 134 ? 0.514 -23.578 -12.109 1 98.88 134 PHE A N 1
ATOM 1050 C CA . PHE A 1 134 ? 1.553 -22.609 -12.438 1 98.88 134 PHE A CA 1
ATOM 1051 C C . PHE A 1 134 ? 2.838 -22.922 -11.672 1 98.88 134 PHE A C 1
ATOM 1053 O O . PHE A 1 134 ? 2.799 -23.516 -10.594 1 98.88 134 PHE A O 1
ATOM 1060 N N . SER A 1 135 ? 3.975 -22.547 -12.25 1 98.94 135 SER A N 1
ATOM 1061 C CA . SER A 1 135 ? 5.258 -22.906 -11.664 1 98.94 135 SER A CA 1
ATOM 1062 C C . SER A 1 135 ? 6.289 -21.797 -11.859 1 98.94 135 SER A C 1
ATOM 1064 O O . SER A 1 135 ? 6.164 -20.984 -12.766 1 98.94 135 SER A O 1
ATOM 1066 N N . LEU A 1 136 ? 7.195 -21.797 -11.008 1 98.94 136 LEU A N 1
ATOM 1067 C CA . LEU A 1 136 ? 8.414 -21.016 -11.156 1 98.94 136 LEU A CA 1
ATOM 1068 C C . LEU A 1 136 ? 9.633 -21.922 -11.312 1 98.94 136 LEU A C 1
ATOM 1070 O O . LEU A 1 136 ? 9.82 -22.859 -10.523 1 98.94 136 LEU A O 1
ATOM 1074 N N . PHE A 1 137 ? 10.367 -21.703 -12.328 1 98.94 137 PHE A N 1
ATOM 1075 C CA . PHE A 1 137 ? 11.656 -22.359 -12.516 1 98.94 137 PHE A CA 1
ATOM 1076 C C . PHE A 1 137 ? 12.797 -21.391 -12.25 1 98.94 137 PHE A C 1
ATOM 1078 O O . PHE A 1 137 ? 12.742 -20.219 -12.664 1 98.94 137 PHE A O 1
ATOM 1085 N N . LYS A 1 138 ? 13.766 -21.812 -11.57 1 98.94 138 LYS A N 1
ATOM 1086 C CA . LYS A 1 138 ? 15.023 -21.125 -11.328 1 98.94 138 LYS A CA 1
ATOM 1087 C C . LYS A 1 138 ? 16.203 -21.922 -11.867 1 98.94 138 LYS A C 1
ATOM 1089 O O . LYS A 1 138 ? 16.453 -23.047 -11.43 1 98.94 138 LYS A O 1
ATOM 1094 N N . ASN A 1 139 ? 16.891 -21.359 -12.859 1 98.75 139 ASN A N 1
ATOM 1095 C CA . ASN A 1 139 ? 18.016 -22.016 -13.492 1 98.75 139 ASN A CA 1
ATOM 1096 C C . ASN A 1 139 ? 17.672 -23.438 -13.945 1 98.75 139 ASN A C 1
ATOM 1098 O O . ASN A 1 139 ? 18.422 -24.375 -13.695 1 98.75 139 ASN A O 1
ATOM 1102 N N . GLY A 1 140 ? 16.547 -23.547 -14.422 1 98.62 140 GLY A N 1
ATOM 1103 C CA . GLY A 1 140 ? 16.125 -24.797 -15.047 1 98.62 140 GLY A CA 1
ATOM 1104 C C . GLY A 1 140 ? 15.461 -25.75 -14.078 1 98.62 140 GLY A C 1
ATOM 1105 O O . GLY A 1 140 ? 14.945 -26.797 -14.484 1 98.62 140 GLY A O 1
ATOM 1106 N N . GLU A 1 141 ? 15.398 -25.453 -12.797 1 98.69 141 GLU A N 1
ATOM 1107 C CA . GLU A 1 141 ? 14.789 -26.297 -11.773 1 98.69 141 GLU A CA 1
ATOM 1108 C C . GLU A 1 141 ? 13.484 -25.688 -11.266 1 98.69 141 GLU A C 1
ATOM 1110 O O . GLU A 1 141 ? 13.43 -24.516 -10.93 1 98.69 141 GLU A O 1
ATOM 1115 N N . ARG A 1 142 ? 12.469 -26.609 -11.242 1 98.81 142 ARG A N 1
ATOM 1116 C CA . ARG A 1 142 ? 11.211 -26.125 -10.664 1 98.81 142 ARG A CA 1
ATOM 1117 C C . ARG A 1 142 ? 11.359 -25.891 -9.164 1 98.81 142 ARG A C 1
ATOM 1119 O O . ARG A 1 142 ? 11.68 -26.812 -8.406 1 98.81 142 ARG A O 1
ATOM 1126 N N . VAL A 1 143 ? 11.07 -24.672 -8.75 1 98.81 143 VAL A N 1
ATOM 1127 C CA . VAL A 1 143 ? 11.273 -24.344 -7.34 1 98.81 143 VAL A CA 1
ATOM 1128 C C . VAL A 1 143 ? 9.93 -24.094 -6.664 1 98.81 143 VAL A C 1
ATOM 1130 O O . VAL A 1 143 ? 9.812 -24.188 -5.438 1 98.81 143 VAL A O 1
ATOM 1133 N N . GLN A 1 144 ? 8.906 -23.75 -7.383 1 98.81 144 GLN A N 1
ATOM 1134 C CA . GLN A 1 144 ? 7.547 -23.641 -6.871 1 98.81 144 GLN A CA 1
ATOM 1135 C C . GLN A 1 144 ? 6.535 -24.219 -7.855 1 98.81 144 GLN A C 1
ATOM 1137 O O . GLN A 1 144 ? 6.688 -24.062 -9.07 1 98.81 144 GLN A O 1
ATOM 1142 N N . ARG A 1 145 ? 5.535 -24.828 -7.332 1 98.69 145 ARG A N 1
ATOM 1143 C CA . ARG A 1 145 ? 4.352 -25.312 -8.039 1 98.69 145 ARG A CA 1
ATOM 1144 C C . ARG A 1 145 ? 3.082 -24.969 -7.266 1 98.69 145 ARG A C 1
ATOM 1146 O O . ARG A 1 145 ? 2.977 -25.25 -6.074 1 98.69 145 ARG A O 1
ATOM 1153 N N . GLY A 1 146 ? 2.199 -24.297 -7.93 1 98.25 146 GLY A N 1
ATOM 1154 C CA . GLY A 1 146 ? 0.939 -23.938 -7.297 1 98.25 146 GLY A CA 1
ATOM 1155 C C . GLY A 1 146 ? -0.271 -24.25 -8.156 1 98.25 146 GLY A C 1
ATOM 1156 O O . GLY A 1 146 ? -0.16 -24.359 -9.383 1 98.25 146 GLY A O 1
ATOM 1157 N N . ASN A 1 147 ? -1.361 -24.516 -7.488 1 98.69 147 ASN A N 1
ATOM 1158 C CA . ASN A 1 147 ? -2.686 -24.625 -8.086 1 98.69 147 ASN A CA 1
ATOM 1159 C C . ASN A 1 147 ? -3.727 -23.828 -7.324 1 98.69 147 ASN A C 1
ATOM 1161 O O . ASN A 1 147 ? -3.723 -23.797 -6.09 1 98.69 147 ASN A O 1
ATOM 1165 N N . VAL A 1 148 ? -4.586 -23.219 -8.094 1 98.12 148 VAL A N 1
ATOM 1166 C CA . VAL A 1 148 ? -5.543 -22.312 -7.457 1 98.12 148 VAL A CA 1
ATOM 1167 C C . VAL A 1 148 ? -6.469 -23.109 -6.539 1 98.12 148 VAL A C 1
ATOM 1169 O O . VAL A 1 148 ? -7.059 -22.562 -5.609 1 98.12 148 VAL A O 1
ATOM 1172 N N . SER A 1 149 ? -6.625 -24.375 -6.773 1 97.94 149 SER A N 1
ATOM 1173 C CA . SER A 1 149 ? -7.465 -25.219 -5.934 1 97.94 149 SER A CA 1
ATOM 1174 C C . SER A 1 149 ? -6.883 -25.359 -4.531 1 97.94 149 SER A C 1
ATOM 1176 O O . SER A 1 149 ? -7.57 -25.812 -3.607 1 97.94 149 SER A O 1
ATOM 1178 N N . ASP A 1 150 ? -5.633 -25.078 -4.348 1 97.69 150 ASP A N 1
ATOM 1179 C CA . ASP A 1 150 ? -4.973 -25.219 -3.053 1 97.69 150 ASP A CA 1
ATOM 1180 C C . ASP A 1 150 ? -5.082 -23.938 -2.24 1 97.69 150 ASP A C 1
ATOM 1182 O O . ASP A 1 150 ? -4.578 -23.859 -1.117 1 97.69 150 ASP A O 1
ATOM 1186 N N . MET A 1 151 ? -5.723 -22.922 -2.754 1 98.06 151 MET A N 1
ATOM 1187 C CA . MET A 1 151 ? -5.875 -21.656 -2.035 1 98.06 151 MET A CA 1
ATOM 1188 C C . MET A 1 151 ? -6.719 -21.844 -0.779 1 98.06 151 MET A C 1
ATOM 1190 O O . MET A 1 151 ? -7.719 -22.562 -0.8 1 98.06 151 MET A O 1
ATOM 1194 N N . LEU A 1 152 ? -6.332 -21.234 0.298 1 98 152 LEU A N 1
ATOM 1195 C CA . LEU A 1 152 ? -7.141 -21.188 1.513 1 98 152 LEU A CA 1
ATOM 1196 C C . LEU A 1 152 ? -8.422 -20.391 1.283 1 98 152 LEU A C 1
ATOM 1198 O O . LEU A 1 152 ? -9.492 -20.766 1.753 1 98 152 LEU A O 1
ATOM 1202 N N . PHE A 1 153 ? -8.273 -19.219 0.687 1 98.56 153 PHE A N 1
ATOM 1203 C CA . PHE A 1 153 ? -9.352 -18.344 0.244 1 98.56 153 PHE A CA 1
ATOM 1204 C C . PHE A 1 153 ? -9.383 -18.25 -1.276 1 98.56 153 PHE A C 1
ATOM 1206 O O . PHE A 1 153 ? -8.398 -17.828 -1.894 1 98.56 153 PHE A O 1
ATOM 1213 N N . ASN A 1 154 ? -10.477 -18.641 -1.832 1 98.31 154 ASN A N 1
ATOM 1214 C CA . ASN A 1 154 ? -10.547 -18.688 -3.289 1 98.31 154 ASN A CA 1
ATOM 1215 C C . ASN A 1 154 ? -10.641 -17.281 -3.881 1 98.31 154 ASN A C 1
ATOM 1217 O O . ASN A 1 154 ? -10.68 -16.297 -3.145 1 98.31 154 ASN A O 1
ATOM 1221 N N . MET A 1 155 ? -10.664 -17.25 -5.223 1 98.69 155 MET A N 1
ATOM 1222 C CA . MET A 1 155 ? -10.633 -15.969 -5.926 1 98.69 155 MET A CA 1
ATOM 1223 C C . MET A 1 155 ? -11.828 -15.102 -5.527 1 98.69 155 MET A C 1
ATOM 1225 O O . MET A 1 155 ? -11.672 -13.906 -5.293 1 98.69 155 MET A O 1
ATOM 1229 N N . GLN A 1 156 ? -12.969 -15.695 -5.453 1 98.38 156 GLN A N 1
ATOM 1230 C CA . GLN A 1 156 ? -14.188 -14.961 -5.105 1 98.38 156 GLN A CA 1
ATOM 1231 C C . GLN A 1 156 ? -14.062 -14.312 -3.729 1 98.38 156 GLN A C 1
ATOM 1233 O O . GLN A 1 156 ? -14.375 -13.133 -3.562 1 98.38 156 GLN A O 1
ATOM 1238 N N . THR A 1 157 ? -13.578 -15.102 -2.754 1 98.38 157 THR A N 1
ATOM 1239 C CA . THR A 1 157 ? -13.422 -14.617 -1.388 1 98.38 157 THR A CA 1
ATOM 1240 C C . THR A 1 157 ? -12.445 -13.453 -1.338 1 98.38 157 THR A C 1
ATOM 1242 O O . THR A 1 157 ? -12.703 -12.445 -0.673 1 98.38 157 THR A O 1
ATOM 1245 N N . ILE A 1 158 ? -11.328 -13.555 -2.07 1 98.69 158 ILE A N 1
ATOM 1246 C CA . ILE A 1 158 ? -10.297 -12.523 -2.092 1 98.69 158 ILE A CA 1
ATOM 1247 C C . ILE A 1 158 ? -10.867 -11.242 -2.691 1 98.69 158 ILE A C 1
ATOM 1249 O O . ILE A 1 158 ? -10.648 -10.148 -2.156 1 98.69 158 ILE A O 1
ATOM 1253 N N . ILE A 1 159 ? -11.586 -11.398 -3.764 1 98.69 159 ILE A N 1
ATOM 1254 C CA . ILE A 1 159 ? -12.148 -10.258 -4.473 1 98.69 159 ILE A CA 1
ATOM 1255 C C . ILE A 1 159 ? -13.164 -9.547 -3.578 1 98.69 159 ILE A C 1
ATOM 1257 O O . ILE A 1 159 ? -13.133 -8.328 -3.434 1 98.69 159 ILE A O 1
ATOM 1261 N N . GLU A 1 160 ? -14.039 -10.305 -2.965 1 98.44 160 GLU A N 1
ATOM 1262 C CA . GLU A 1 160 ? -15.039 -9.727 -2.074 1 98.44 160 GLU A CA 1
ATOM 1263 C C . GLU A 1 160 ? -14.383 -9.016 -0.892 1 98.44 160 GLU A C 1
ATOM 1265 O O . GLU A 1 160 ? -14.805 -7.922 -0.51 1 98.44 160 GLU A O 1
ATOM 1270 N N . PHE A 1 161 ? -13.422 -9.648 -0.38 1 98.56 161 PHE A N 1
ATOM 1271 C CA . PHE A 1 161 ? -12.703 -9.062 0.744 1 98.56 161 PHE A CA 1
ATOM 1272 C C . PHE A 1 161 ? -12.031 -7.75 0.335 1 98.56 161 PHE A C 1
ATOM 1274 O O . PHE A 1 161 ? -12.18 -6.734 1.018 1 98.56 161 PHE A O 1
ATOM 1281 N N . ALA A 1 162 ? -11.258 -7.754 -0.752 1 98.69 162 ALA A N 1
ATOM 1282 C CA . ALA A 1 162 ? -10.578 -6.562 -1.242 1 98.69 162 ALA A CA 1
ATOM 1283 C C . ALA A 1 162 ? -11.57 -5.438 -1.527 1 98.69 162 ALA A C 1
ATOM 1285 O O . ALA A 1 162 ? -11.328 -4.281 -1.169 1 98.69 162 ALA A O 1
ATOM 1286 N N . ALA A 1 163 ? -12.648 -5.777 -2.164 1 98.5 163 ALA A N 1
ATOM 1287 C CA . ALA A 1 163 ? -13.664 -4.781 -2.506 1 98.5 163 ALA A CA 1
ATOM 1288 C C . ALA A 1 163 ? -14.25 -4.148 -1.249 1 98.5 163 ALA A C 1
ATOM 1290 O O . ALA A 1 163 ? -14.398 -2.928 -1.172 1 98.5 163 ALA A O 1
ATOM 1291 N N . GLU A 1 164 ? -14.547 -4.953 -0.284 1 96.81 164 GLU A N 1
ATOM 1292 C CA . GLU A 1 164 ? -15.188 -4.5 0.945 1 96.81 164 GLU A CA 1
ATOM 1293 C C . GLU A 1 164 ? -14.258 -3.594 1.751 1 96.81 164 GLU A C 1
ATOM 1295 O O . GLU A 1 164 ? -14.695 -2.576 2.295 1 96.81 164 GLU A O 1
ATOM 1300 N N . HIS A 1 165 ? -13.016 -3.906 1.728 1 98 165 HIS A N 1
ATOM 1301 C CA . HIS A 1 165 ? -12.156 -3.277 2.721 1 98 165 HIS A CA 1
ATOM 1302 C C . HIS A 1 165 ? -11.281 -2.203 2.088 1 98 165 HIS A C 1
ATOM 1304 O O . HIS A 1 165 ? -10.797 -1.304 2.779 1 98 165 HIS A O 1
ATOM 1310 N N . PHE A 1 166 ? -11.102 -2.219 0.749 1 98.56 166 PHE A N 1
ATOM 1311 C CA . PHE A 1 166 ? -10.125 -1.316 0.155 1 98.56 166 PHE A CA 1
ATOM 1312 C C . PHE A 1 166 ? -10.695 -0.638 -1.084 1 98.56 166 PHE A C 1
ATOM 1314 O O . PHE A 1 166 ? -10.117 0.318 -1.6 1 98.56 166 PHE A O 1
ATOM 1321 N N . GLY A 1 167 ? -11.812 -1.038 -1.562 1 98.12 167 GLY A N 1
ATOM 1322 C CA . GLY A 1 167 ? -12.25 -0.679 -2.902 1 98.12 167 GLY A CA 1
ATOM 1323 C C . GLY A 1 167 ? -11.578 -1.497 -3.988 1 98.12 167 GLY A C 1
ATOM 1324 O O . GLY A 1 167 ? -10.477 -2.012 -3.793 1 98.12 167 GLY A O 1
ATOM 1325 N N . LEU A 1 168 ? -12.258 -1.691 -5.078 1 98.5 168 LEU A N 1
ATOM 1326 C CA . LEU A 1 168 ? -11.773 -2.496 -6.199 1 98.5 168 LEU A CA 1
ATOM 1327 C C . LEU A 1 168 ? -12.391 -2.02 -7.512 1 98.5 168 LEU A C 1
ATOM 1329 O O . LEU A 1 168 ? -13.609 -1.881 -7.617 1 98.5 168 LEU A O 1
ATOM 1333 N N . GLY A 1 169 ? -11.531 -1.78 -8.461 1 97.75 169 GLY A N 1
ATOM 1334 C CA . GLY A 1 169 ? -12.039 -1.266 -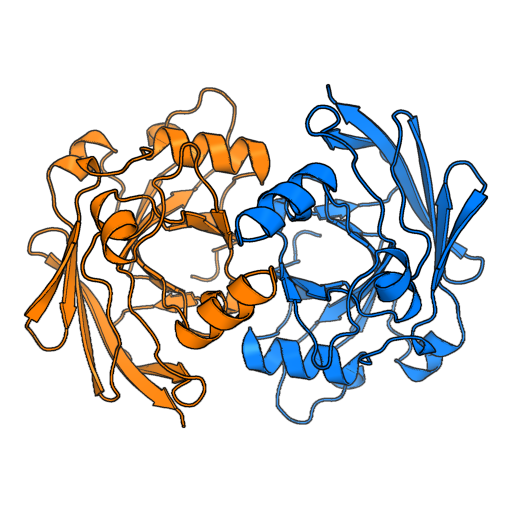9.719 1 97.75 169 GLY A CA 1
ATOM 1335 C C . GLY A 1 169 ? -11.07 -1.438 -10.875 1 97.75 169 GLY A C 1
ATOM 1336 O O . GLY A 1 169 ? -10.07 -2.152 -10.758 1 97.75 169 GLY A O 1
ATOM 1337 N N . GLN A 1 170 ? -11.453 -0.781 -11.977 1 97.62 170 GLN A N 1
ATOM 1338 C CA . GLN A 1 170 ? -10.719 -0.927 -13.227 1 97.62 170 GLN A CA 1
ATOM 1339 C C . GLN A 1 170 ? -9.242 -0.587 -13.047 1 97.62 170 GLN A C 1
ATOM 1341 O O . GLN A 1 170 ? -8.906 0.465 -12.492 1 97.62 170 GLN A O 1
ATOM 1346 N N . GLY A 1 171 ? -8.383 -1.517 -13.516 1 97.56 171 GLY A N 1
ATOM 1347 C CA . GLY A 1 171 ? -6.945 -1.27 -13.484 1 97.56 171 GLY A CA 1
ATOM 1348 C C . GLY A 1 171 ? -6.27 -1.847 -12.258 1 97.56 171 GLY A C 1
ATOM 1349 O O . GLY A 1 171 ? -5.043 -1.865 -12.164 1 97.56 171 GLY A O 1
ATOM 1350 N N . ASP A 1 172 ? -7.059 -2.285 -11.305 1 98.62 172 ASP A N 1
ATOM 1351 C CA . ASP A 1 172 ? -6.469 -2.947 -10.148 1 98.62 172 ASP A CA 1
ATOM 1352 C C . ASP A 1 172 ? -6.031 -4.367 -10.492 1 98.62 172 ASP A C 1
ATOM 1354 O O . ASP A 1 172 ? -6.613 -5.008 -11.367 1 98.62 172 ASP A O 1
ATOM 1358 N N . ILE A 1 173 ? -4.973 -4.824 -9.812 1 98.94 173 ILE A N 1
ATOM 1359 C CA . ILE A 1 173 ? -4.582 -6.227 -9.938 1 98.94 173 ILE A CA 1
ATOM 1360 C C . ILE A 1 173 ? -4.422 -6.84 -8.547 1 98.94 173 ILE A C 1
ATOM 1362 O O . ILE A 1 173 ? -4.207 -6.125 -7.566 1 98.94 173 ILE A O 1
ATOM 1366 N N . ILE A 1 174 ? -4.574 -8.148 -8.492 1 98.94 174 ILE A N 1
ATOM 1367 C CA . ILE A 1 174 ? -4.48 -8.883 -7.238 1 98.94 174 ILE A CA 1
ATOM 1368 C C . ILE A 1 174 ? -3.508 -10.055 -7.395 1 98.94 174 ILE A C 1
ATOM 1370 O O . ILE A 1 174 ? -3.748 -10.969 -8.188 1 98.94 174 ILE A O 1
ATOM 1374 N N . TYR A 1 175 ? -2.344 -9.969 -6.699 1 98.94 175 TYR A N 1
ATOM 1375 C CA . TYR A 1 175 ? -1.533 -11.156 -6.465 1 98.94 175 TYR A CA 1
ATOM 1376 C C . TYR A 1 175 ? -2.201 -12.078 -5.445 1 98.94 175 TYR A C 1
ATOM 1378 O O . TYR A 1 175 ? -2.449 -11.672 -4.309 1 98.94 175 TYR A O 1
ATOM 1386 N N . THR A 1 176 ? -2.416 -13.336 -5.758 1 98.88 176 THR A N 1
ATOM 1387 C CA . THR A 1 176 ? -3.395 -14.133 -5.023 1 98.88 176 THR A CA 1
ATOM 1388 C C . THR A 1 176 ? -2.705 -15.008 -3.979 1 98.88 176 THR A C 1
ATOM 1390 O O . THR A 1 176 ? -3.324 -15.906 -3.408 1 98.88 176 THR A O 1
ATOM 1393 N N . GLY A 1 177 ? -1.457 -14.781 -3.725 1 98.5 177 GLY A N 1
ATOM 1394 C CA . GLY A 1 177 ? -0.721 -15.602 -2.779 1 98.5 177 GLY A CA 1
ATOM 1395 C C . GLY A 1 177 ? 0.263 -16.547 -3.447 1 98.5 177 GLY A C 1
ATOM 1396 O O . GLY A 1 177 ? 0.194 -16.766 -4.656 1 98.5 177 GLY A O 1
ATOM 1397 N N . THR A 1 178 ? 1.153 -17.078 -2.662 1 98.69 178 THR A N 1
ATOM 1398 C CA . THR A 1 178 ? 2.221 -17.922 -3.186 1 98.69 178 THR A CA 1
ATOM 1399 C C . THR A 1 178 ? 2.154 -19.312 -2.572 1 98.69 178 THR A C 1
ATOM 1401 O O . THR A 1 178 ? 1.835 -19.469 -1.392 1 98.69 178 THR A O 1
ATOM 1404 N N . PRO A 1 179 ? 2.443 -20.359 -3.371 1 98.44 179 PRO A N 1
ATOM 1405 C CA . PRO A 1 179 ? 2.559 -21.719 -2.828 1 98.44 179 PRO A CA 1
ATOM 1406 C C . PRO A 1 179 ? 3.881 -21.953 -2.102 1 98.44 179 PRO A C 1
ATOM 1408 O O . PRO A 1 179 ? 4.695 -21.031 -1.979 1 98.44 179 PRO A O 1
ATOM 1411 N N . ALA A 1 180 ? 4.035 -23.156 -1.544 1 97.69 180 ALA A N 1
ATOM 1412 C CA . ALA A 1 180 ? 5.285 -23.547 -0.89 1 97.69 180 ALA A CA 1
ATOM 1413 C C . ALA A 1 180 ? 6.457 -23.484 -1.866 1 97.69 180 ALA A C 1
ATOM 1415 O O . ALA A 1 180 ? 6.258 -23.453 -3.082 1 97.69 180 ALA A O 1
ATOM 1416 N N . GLY A 1 181 ? 7.648 -23.422 -1.312 1 98.31 181 GLY A N 1
ATOM 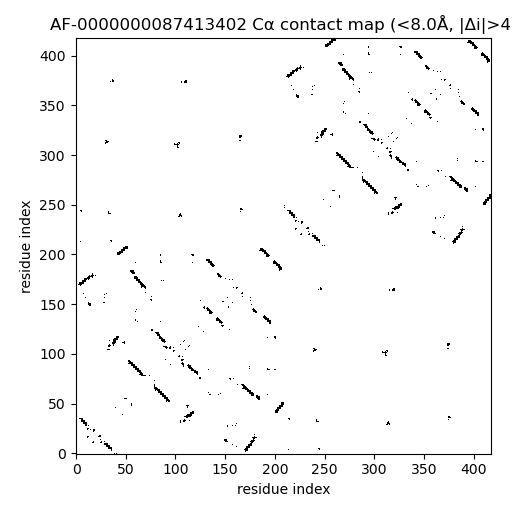1417 C CA . GLY A 1 181 ? 8.859 -23.438 -2.115 1 98.31 181 GLY A CA 1
ATOM 1418 C C . GLY A 1 181 ? 9.508 -22.062 -2.227 1 98.31 181 GLY A C 1
ATOM 1419 O O . GLY A 1 181 ? 10.367 -21.844 -3.088 1 98.31 181 GLY A O 1
ATOM 1420 N N . VAL A 1 182 ? 9.117 -21.156 -1.444 1 98.19 182 VAL A N 1
ATOM 1421 C CA . VAL A 1 182 ? 9.711 -19.828 -1.402 1 98.19 182 VAL A CA 1
ATOM 1422 C C . VAL A 1 182 ? 11.203 -19.938 -1.107 1 98.19 182 VAL A C 1
ATOM 1424 O O . VAL A 1 182 ? 11.633 -20.781 -0.314 1 98.19 182 VAL A O 1
ATOM 1427 N N . GLY A 1 183 ? 12.016 -19.047 -1.789 1 98.38 183 GLY A N 1
ATOM 1428 C CA . GLY A 1 183 ? 13.453 -19.094 -1.571 1 98.38 183 GLY A CA 1
ATOM 1429 C C . GLY A 1 183 ? 14.18 -17.875 -2.102 1 98.38 183 GLY A C 1
ATOM 1430 O O . GLY A 1 183 ? 13.57 -17.016 -2.752 1 98.38 183 GLY A O 1
ATOM 1431 N N . PRO A 1 184 ? 15.453 -17.812 -1.766 1 98.69 184 PRO A N 1
ATOM 1432 C CA . PRO A 1 184 ? 16.234 -16.641 -2.16 1 98.69 184 PRO A CA 1
ATOM 1433 C C . PRO A 1 184 ? 16.672 -16.688 -3.627 1 98.69 184 PRO A C 1
ATOM 1435 O O . PRO A 1 184 ? 16.766 -17.766 -4.215 1 98.69 184 PRO A O 1
ATOM 1438 N N . VAL A 1 185 ? 16.828 -15.516 -4.191 1 98.81 185 VAL A N 1
ATOM 1439 C CA . VAL A 1 185 ? 17.484 -15.406 -5.488 1 98.81 185 VAL A CA 1
ATOM 1440 C C . VAL A 1 185 ? 18.953 -15.023 -5.301 1 98.81 185 VAL A C 1
ATOM 1442 O O . VAL A 1 185 ? 19.328 -14.43 -4.281 1 98.81 185 VAL A O 1
ATOM 1445 N N . ALA A 1 186 ? 19.766 -15.398 -6.266 1 98.38 186 ALA A N 1
ATOM 1446 C CA . ALA A 1 186 ? 21.156 -14.969 -6.395 1 98.38 186 ALA A CA 1
ATOM 1447 C C . ALA A 1 186 ? 21.375 -14.172 -7.68 1 98.38 186 ALA A C 1
ATOM 1449 O O . ALA A 1 186 ? 20.531 -14.195 -8.578 1 98.38 186 ALA A O 1
ATOM 1450 N N . ASP A 1 187 ? 22.469 -13.406 -7.672 1 98.5 187 ASP A N 1
ATOM 1451 C CA . ASP A 1 187 ? 22.828 -12.664 -8.875 1 98.5 187 ASP A CA 1
ATOM 1452 C C . ASP A 1 187 ? 23.016 -13.602 -10.062 1 98.5 187 ASP A C 1
ATOM 1454 O O . ASP A 1 187 ? 23.672 -14.633 -9.953 1 98.5 187 ASP A O 1
ATOM 1458 N N . GLY A 1 188 ? 22.328 -13.281 -11.188 1 98.56 188 GLY A N 1
ATOM 1459 C CA . GLY A 1 188 ? 22.469 -14.055 -12.406 1 98.56 188 GLY A CA 1
ATOM 1460 C C . GLY A 1 188 ? 21.438 -15.148 -12.539 1 98.56 188 GLY A C 1
ATOM 1461 O O . GLY A 1 188 ? 21.328 -15.789 -13.594 1 98.56 188 GLY A O 1
ATOM 1462 N N . ASP A 1 189 ? 20.609 -15.391 -11.5 1 98.88 189 ASP A N 1
ATOM 1463 C CA . ASP A 1 189 ? 19.578 -16.406 -11.586 1 98.88 189 ASP A CA 1
ATOM 1464 C C . ASP A 1 189 ? 18.641 -16.141 -12.758 1 98.88 189 ASP A C 1
ATOM 1466 O O . ASP A 1 189 ? 18.234 -15.008 -12.992 1 98.88 189 ASP A O 1
ATOM 1470 N N . LYS A 1 190 ? 18.344 -17.172 -13.469 1 98.88 190 LYS A N 1
ATOM 1471 C CA . LYS A 1 190 ? 17.328 -17.141 -14.516 1 98.88 190 LYS A CA 1
ATOM 1472 C C . LYS A 1 190 ? 16 -17.688 -14 1 98.88 190 LYS A C 1
ATOM 1474 O O . LYS A 1 190 ? 15.938 -18.812 -13.5 1 98.88 190 LYS A O 1
ATOM 1479 N N . LEU A 1 191 ? 14.953 -16.875 -14.141 1 98.94 191 LEU A N 1
ATOM 1480 C CA . LEU A 1 191 ? 13.633 -17.281 -13.68 1 98.94 191 LEU A CA 1
ATOM 1481 C C . LEU A 1 191 ? 12.672 -17.438 -14.859 1 98.94 191 LEU A C 1
ATOM 1483 O O . LEU A 1 191 ? 12.703 -16.641 -15.797 1 98.94 191 LEU A O 1
ATOM 1487 N N . GLU A 1 192 ? 11.844 -18.453 -14.789 1 98.94 192 GLU A N 1
ATOM 1488 C CA . GLU A 1 192 ? 10.805 -18.703 -15.773 1 98.94 192 GLU A CA 1
ATOM 1489 C C . GLU A 1 192 ? 9.461 -18.984 -15.102 1 98.94 192 GLU A C 1
ATOM 1491 O O . GLU A 1 192 ? 9.375 -19.797 -14.188 1 98.94 192 GLU A O 1
ATOM 1496 N N . LEU A 1 193 ? 8.492 -18.266 -15.531 1 98.94 193 LEU A N 1
ATOM 1497 C CA . LEU A 1 193 ? 7.125 -18.453 -15.062 1 98.94 193 LEU A CA 1
ATOM 1498 C C . LEU A 1 193 ? 6.312 -19.266 -16.062 1 98.94 193 LEU A C 1
ATOM 1500 O O . LEU A 1 193 ? 6.172 -18.859 -17.219 1 98.94 193 LEU A O 1
ATOM 1504 N N . LEU A 1 194 ? 5.738 -20.344 -15.562 1 98.94 194 LEU A N 1
ATOM 1505 C CA . LEU A 1 194 ? 5.047 -21.234 -16.484 1 98.94 194 LEU A CA 1
ATOM 1506 C C . LEU A 1 194 ? 3.588 -21.406 -16.078 1 98.94 194 LEU A C 1
ATOM 1508 O O . LEU A 1 194 ? 3.283 -21.562 -14.898 1 98.94 194 LEU A O 1
ATOM 1512 N N . TRP A 1 195 ? 2.725 -21.344 -17.031 1 98.94 195 TRP A N 1
ATOM 1513 C CA . TRP A 1 195 ? 1.356 -21.844 -16.969 1 98.94 195 TRP A CA 1
ATOM 1514 C C . TRP A 1 195 ? 1.24 -23.203 -17.656 1 98.94 195 TRP A C 1
ATOM 1516 O O . TRP A 1 195 ? 1.31 -23.281 -18.875 1 98.94 195 TRP A O 1
ATOM 1526 N N . GLY A 1 196 ? 0.979 -24.281 -16.812 1 98.62 196 GLY A N 1
ATOM 1527 C CA . GLY A 1 196 ? 1.197 -25.609 -17.391 1 98.62 196 GLY A CA 1
ATOM 1528 C C . GLY A 1 196 ? 2.604 -25.781 -17.922 1 98.62 196 GLY A C 1
ATOM 1529 O O . GLY A 1 196 ? 3.582 -25.609 -17.203 1 98.62 196 GLY A O 1
ATOM 1530 N N . ASP A 1 197 ? 2.654 -26.078 -19.203 1 98.31 197 ASP A N 1
ATOM 1531 C CA . ASP A 1 197 ? 3.951 -26.281 -19.844 1 98.31 197 ASP A CA 1
ATOM 1532 C C . ASP A 1 197 ? 4.367 -25.047 -20.641 1 98.31 197 ASP A C 1
ATOM 1534 O O . ASP A 1 197 ? 5.453 -25.016 -21.219 1 98.31 197 ASP A O 1
ATOM 1538 N N . ASP A 1 198 ? 3.559 -24.031 -20.641 1 98.69 198 ASP A N 1
ATOM 1539 C CA . ASP A 1 198 ? 3.828 -22.844 -21.438 1 98.69 198 ASP A CA 1
ATOM 1540 C C . ASP A 1 198 ? 4.582 -21.797 -20.625 1 98.69 198 ASP A C 1
ATOM 1542 O O . ASP A 1 198 ? 4.156 -21.438 -19.531 1 98.69 198 ASP A O 1
ATOM 1546 N N . VAL A 1 199 ? 5.676 -21.328 -21.203 1 98.81 199 VAL A N 1
ATOM 1547 C CA . VAL A 1 199 ? 6.414 -20.25 -20.562 1 98.81 199 VAL A CA 1
ATOM 1548 C C . VAL A 1 199 ? 5.73 -18.922 -20.844 1 98.81 199 VAL A C 1
ATOM 1550 O O . VAL A 1 199 ? 5.641 -18.5 -22 1 98.81 199 VAL A O 1
ATOM 1553 N N . TRP A 1 200 ? 5.25 -18.234 -19.75 1 98.88 200 TRP A N 1
ATOM 1554 C CA . TRP A 1 200 ? 4.547 -16.969 -19.922 1 98.88 200 TRP A CA 1
ATOM 1555 C C . TRP A 1 200 ? 5.496 -15.797 -19.75 1 98.88 200 TRP A C 1
ATOM 1557 O O . TRP A 1 200 ? 5.223 -14.695 -20.25 1 98.88 200 TRP A O 1
ATOM 1567 N N . GLY A 1 201 ? 6.566 -15.984 -19.062 1 98.81 201 GLY A N 1
ATOM 1568 C CA . GLY A 1 201 ? 7.512 -14.906 -18.828 1 98.81 201 GLY A CA 1
ATOM 1569 C C . GLY A 1 201 ? 8.852 -15.398 -18.312 1 98.81 201 GLY A C 1
ATOM 1570 O O . GLY A 1 201 ? 8.938 -16.469 -17.703 1 98.81 201 GLY A O 1
ATOM 1571 N N . THR A 1 202 ? 9.883 -14.688 -18.594 1 98.88 202 THR A N 1
ATOM 1572 C CA . THR A 1 202 ? 11.234 -14.961 -18.109 1 98.88 202 THR A CA 1
ATOM 1573 C C . THR A 1 202 ? 11.922 -13.664 -17.672 1 98.88 202 THR A C 1
ATOM 1575 O O . THR A 1 202 ? 11.523 -12.578 -18.094 1 98.88 202 THR A O 1
ATOM 1578 N N . CYS A 1 203 ? 12.875 -13.789 -16.797 1 98.75 203 CYS A N 1
ATOM 1579 C CA . CYS A 1 203 ? 13.75 -12.672 -16.453 1 98.75 203 CYS A CA 1
ATOM 1580 C C . CYS A 1 203 ? 15.062 -13.172 -15.875 1 98.75 203 CYS A C 1
ATOM 1582 O O . CYS A 1 203 ? 15.203 -14.352 -15.555 1 98.75 203 CYS A O 1
ATOM 1584 N N . VAL A 1 204 ? 16.016 -12.328 -15.867 1 98.88 204 VAL A N 1
ATOM 1585 C CA . VAL A 1 204 ? 17.297 -12.57 -15.219 1 98.88 204 VAL A CA 1
ATOM 1586 C C . VAL A 1 204 ? 17.484 -11.578 -14.07 1 98.88 204 VAL A C 1
ATOM 1588 O O . VAL A 1 204 ? 17.172 -10.391 -14.203 1 98.88 204 VAL A O 1
ATOM 1591 N N . ILE A 1 205 ? 18.016 -12.086 -12.93 1 98.88 205 ILE A N 1
ATOM 1592 C CA . ILE A 1 205 ? 18.125 -11.273 -11.727 1 98.88 205 ILE A CA 1
ATOM 1593 C C . ILE A 1 205 ? 19.516 -10.641 -11.664 1 98.88 205 ILE A C 1
ATOM 1595 O O . ILE A 1 205 ? 20.516 -11.305 -11.906 1 98.88 205 ILE A O 1
ATOM 1599 N N . HIS A 1 206 ? 19.516 -9.398 -11.422 1 98.81 206 HIS A N 1
ATOM 1600 C CA . HIS A 1 206 ? 20.734 -8.695 -11.031 1 98.81 206 HIS A CA 1
ATOM 1601 C C . HIS A 1 206 ? 20.594 -8.102 -9.633 1 98.81 206 HIS A C 1
ATOM 1603 O O . HIS A 1 206 ? 19.703 -7.293 -9.383 1 98.81 206 HIS A O 1
ATOM 1609 N N . LEU A 1 207 ? 21.438 -8.531 -8.711 1 98.31 207 LEU A N 1
ATOM 1610 C CA . LEU A 1 207 ? 21.438 -7.98 -7.363 1 98.31 207 LEU A CA 1
ATOM 1611 C C . LEU A 1 207 ? 22.422 -6.82 -7.258 1 98.31 207 LEU A C 1
ATOM 1613 O O . LEU A 1 207 ? 23.625 -7.004 -7.418 1 98.31 207 LEU A O 1
ATOM 1617 N N . ARG A 1 208 ? 21.922 -5.711 -7.02 1 94.56 208 ARG A N 1
ATOM 1618 C CA . ARG A 1 208 ? 22.766 -4.535 -6.832 1 94.56 208 ARG A CA 1
ATOM 1619 C C . ARG A 1 208 ? 23.266 -4.445 -5.395 1 94.56 208 ARG A C 1
ATOM 1621 O O . ARG A 1 208 ? 22.469 -4.457 -4.453 1 94.56 208 ARG A O 1
ATOM 1628 N N . LEU A 1 209 ? 24.625 -4.273 -5.23 1 88.94 209 LEU A N 1
ATOM 1629 C CA . LEU A 1 209 ? 25.203 -4.23 -3.896 1 88.94 209 LEU A CA 1
ATOM 1630 C C . LEU A 1 209 ? 25.344 -2.791 -3.41 1 88.94 209 LEU A C 1
ATOM 1632 O O . LEU A 1 209 ? 25.516 -1.872 -4.215 1 88.94 209 LEU A O 1
ATOM 1636 N N . MET B 1 1 ? -7.957 14.516 -8.406 1 70.12 1 MET B N 1
ATOM 1637 C CA . MET B 1 1 ? -7.688 13.312 -7.633 1 70.12 1 MET B CA 1
ATOM 1638 C C . MET B 1 1 ? -7.402 12.125 -8.547 1 70.12 1 MET B C 1
ATOM 1640 O O . MET B 1 1 ? -6.629 11.234 -8.195 1 70.12 1 MET B O 1
ATOM 1644 N N . ASN B 1 2 ? -7.816 12.242 -9.758 1 70.38 2 ASN B N 1
ATOM 1645 C CA . ASN B 1 2 ? -7.73 11.117 -10.688 1 70.38 2 ASN B CA 1
ATOM 1646 C C . ASN B 1 2 ? -6.316 10.953 -11.234 1 70.38 2 ASN B C 1
ATOM 1648 O O . ASN B 1 2 ? -6.016 9.961 -11.898 1 70.38 2 ASN B O 1
ATOM 1652 N N . GLN B 1 3 ? -5.531 11.82 -10.82 1 89.62 3 GLN B N 1
ATOM 1653 C CA . GLN B 1 3 ? -4.184 11.734 -11.375 1 89.62 3 GLN B CA 1
ATOM 1654 C C . GLN B 1 3 ? -3.195 11.203 -10.336 1 89.62 3 GLN B C 1
ATOM 1656 O O . GLN B 1 3 ? -2.012 11.023 -10.641 1 89.62 3 GLN B O 1
ATOM 1661 N N . ILE B 1 4 ? -3.738 10.922 -9.242 1 97.12 4 ILE B N 1
ATOM 1662 C CA . ILE B 1 4 ? -2.852 10.422 -8.195 1 97.12 4 ILE B CA 1
ATOM 1663 C C . ILE B 1 4 ? -2.5 8.961 -8.477 1 97.12 4 ILE B C 1
ATOM 1665 O O . ILE B 1 4 ? -3.383 8.148 -8.758 1 97.12 4 ILE B O 1
ATOM 1669 N N . ARG B 1 5 ? -1.251 8.656 -8.383 1 96.75 5 ARG B N 1
ATOM 1670 C CA . ARG B 1 5 ? -0.762 7.332 -8.758 1 96.75 5 ARG B CA 1
ATOM 1671 C C . ARG B 1 5 ? -0.455 6.488 -7.523 1 96.75 5 ARG B C 1
ATOM 1673 O O . ARG B 1 5 ? -0.873 5.332 -7.438 1 96.75 5 ARG B O 1
ATOM 1680 N N . ASN B 1 6 ? 0.333 6.98 -6.629 1 98.56 6 ASN B N 1
ATOM 1681 C CA . ASN B 1 6 ? 0.666 6.32 -5.371 1 98.56 6 ASN B CA 1
ATOM 1682 C C . ASN B 1 6 ? 0.491 7.262 -4.184 1 98.56 6 ASN B C 1
ATOM 1684 O O . ASN B 1 6 ? 0.735 8.461 -4.297 1 98.56 6 ASN B O 1
ATOM 1688 N N . ILE B 1 7 ? -0.013 6.703 -3.09 1 98.94 7 ILE B N 1
ATOM 1689 C CA . ILE B 1 7 ? -0.18 7.422 -1.833 1 98.94 7 ILE B CA 1
ATOM 1690 C C . ILE B 1 7 ? 0.777 6.859 -0.785 1 98.94 7 ILE B C 1
ATOM 1692 O O . ILE B 1 7 ? 0.588 5.742 -0.299 1 98.94 7 ILE B O 1
ATOM 1696 N N . TYR B 1 8 ? 1.825 7.598 -0.463 1 98.94 8 TYR B N 1
ATOM 1697 C CA . TYR B 1 8 ? 2.76 7.246 0.601 1 98.94 8 TYR B CA 1
ATOM 1698 C C . TYR B 1 8 ? 2.439 8.008 1.882 1 98.94 8 TYR B C 1
ATOM 1700 O O . TYR B 1 8 ? 2.1 9.195 1.839 1 98.94 8 TYR B O 1
ATOM 1708 N N . CYS B 1 9 ? 2.564 7.34 2.992 1 98.94 9 CYS B N 1
ATOM 1709 C CA . CYS B 1 9 ? 2.309 7.953 4.293 1 98.94 9 CYS B CA 1
ATOM 1710 C C . CYS B 1 9 ? 3.441 7.66 5.266 1 98.94 9 CYS B C 1
ATOM 1712 O O . CYS B 1 9 ? 3.795 6.496 5.484 1 98.94 9 CYS B O 1
ATOM 1714 N N . VAL B 1 10 ? 3.938 8.727 5.855 1 98.69 10 VAL B N 1
ATOM 1715 C CA . VAL B 1 10 ? 5.008 8.57 6.836 1 98.69 10 VAL B CA 1
ATOM 1716 C C . VAL B 1 10 ? 4.41 8.266 8.211 1 98.69 10 VAL B C 1
ATOM 1718 O O . VAL B 1 10 ? 3.463 8.93 8.641 1 98.69 10 VAL B O 1
ATOM 1721 N N . GLY B 1 11 ? 5.004 7.258 8.875 1 97.5 11 GLY B N 1
ATOM 1722 C CA . GLY B 1 11 ? 4.57 6.934 10.227 1 97.5 11 GLY B CA 1
ATOM 1723 C C . GLY B 1 11 ? 5.375 7.645 11.297 1 97.5 11 GLY B C 1
ATOM 1724 O O . GLY B 1 11 ? 6.602 7.723 11.211 1 97.5 11 GLY B O 1
ATOM 1725 N N . ARG B 1 12 ? 4.695 8.18 12.312 1 96.38 12 ARG B N 1
ATOM 1726 C CA . ARG B 1 12 ? 5.285 8.695 13.539 1 96.38 12 ARG B CA 1
ATOM 1727 C C . ARG B 1 12 ? 6.359 9.734 13.242 1 96.38 12 ARG B C 1
ATOM 1729 O O . ARG B 1 12 ? 7.473 9.648 13.773 1 96.38 12 ARG B O 1
ATOM 1736 N N . ASN B 1 13 ? 5.969 10.727 12.469 1 98.25 13 ASN B N 1
ATOM 1737 C CA . ASN B 1 13 ? 6.988 11.68 12.039 1 98.25 13 ASN B CA 1
ATOM 1738 C C . ASN B 1 13 ? 7.012 12.922 12.93 1 98.25 13 ASN B C 1
ATOM 1740 O O . ASN B 1 13 ? 7.637 13.922 12.586 1 98.25 13 ASN B O 1
ATOM 1744 N N . TYR B 1 14 ? 6.25 12.984 13.984 1 97.12 14 TYR B N 1
ATOM 1745 C CA . TYR B 1 14 ? 6.258 14.031 15.008 1 97.12 14 TYR B CA 1
ATOM 1746 C C . TYR B 1 14 ? 6.5 13.438 16.391 1 97.12 14 TYR B C 1
ATOM 1748 O O . TYR B 1 14 ? 5.746 12.57 16.844 1 97.12 14 TYR B O 1
ATOM 1756 N N . ARG B 1 15 ? 7.492 14 17.062 1 91.75 15 ARG B N 1
ATOM 1757 C CA . ARG B 1 15 ? 7.945 13.43 18.328 1 91.75 15 ARG B CA 1
ATOM 1758 C C . ARG B 1 15 ? 6.793 13.32 19.328 1 91.75 15 ARG B C 1
ATOM 1760 O O . ARG B 1 15 ? 6.586 12.266 19.922 1 91.75 15 ARG B O 1
ATOM 1767 N N . LEU B 1 16 ? 6.105 14.328 19.438 1 87.56 16 LEU B N 1
ATOM 1768 C CA . LEU B 1 16 ? 5.039 14.367 20.438 1 87.56 16 LEU B CA 1
ATOM 1769 C C . LEU B 1 16 ? 3.939 13.367 20.078 1 87.56 16 LEU B C 1
ATOM 1771 O O . LEU B 1 16 ? 3.33 12.773 20.969 1 87.56 16 LEU B O 1
ATOM 1775 N N . HIS B 1 17 ? 3.689 13.133 18.828 1 88.56 17 HIS B N 1
ATOM 1776 C CA . HIS B 1 17 ? 2.729 12.125 18.391 1 88.56 17 HIS B CA 1
ATOM 1777 C C . HIS B 1 17 ? 3.184 10.719 18.781 1 88.56 17 HIS B C 1
ATOM 1779 O O . HIS B 1 17 ? 2.393 9.93 19.297 1 88.56 17 HIS B O 1
ATOM 1785 N N . ALA B 1 18 ? 4.449 10.508 18.547 1 86.19 18 ALA B N 1
ATOM 1786 C CA . ALA B 1 18 ? 4.992 9.195 18.906 1 86.19 18 ALA B CA 1
ATOM 1787 C C . ALA B 1 18 ? 4.879 8.953 20.406 1 86.19 18 ALA B C 1
ATOM 1789 O O . ALA B 1 18 ? 4.434 7.883 20.828 1 86.19 18 ALA B O 1
ATOM 1790 N N . GLU B 1 19 ? 5.188 9.922 21.203 1 85.69 19 GLU B N 1
ATOM 1791 C CA . GLU B 1 19 ? 5.152 9.805 22.656 1 85.69 19 GLU B CA 1
ATOM 1792 C C . GLU B 1 19 ? 3.719 9.664 23.172 1 85.69 19 GLU B C 1
ATOM 1794 O O . GLU B 1 19 ? 3.459 8.906 24.109 1 85.69 19 GLU B O 1
ATOM 1799 N N . GLU B 1 20 ? 2.854 10.328 22.578 1 88.94 20 GLU B N 1
ATOM 1800 C CA . GLU B 1 20 ? 1.445 10.336 22.969 1 88.94 20 GLU B CA 1
ATOM 1801 C C . GLU B 1 20 ? 0.855 8.93 22.938 1 88.94 20 GLU B C 1
ATOM 1803 O O . GLU B 1 20 ? 0.011 8.586 23.766 1 88.94 20 GLU B O 1
ATOM 1808 N N . LEU B 1 21 ? 1.262 8.164 22.047 1 86.94 21 LEU B N 1
ATOM 1809 C CA . LEU B 1 21 ? 0.717 6.824 21.875 1 86.94 21 LEU B CA 1
ATOM 1810 C C . LEU B 1 21 ? 1.643 5.777 22.484 1 86.94 21 LEU B C 1
ATOM 1812 O O . LEU B 1 21 ? 1.429 4.578 22.312 1 86.94 21 LEU B O 1
ATOM 1816 N N . GLY B 1 22 ? 2.715 6.223 23.062 1 86.94 22 GLY B N 1
ATOM 1817 C CA . GLY B 1 22 ? 3.609 5.316 23.766 1 86.94 22 GLY B CA 1
ATOM 1818 C C . GLY B 1 22 ? 4.551 4.57 22.828 1 86.94 22 GLY B C 1
ATOM 1819 O O . GLY B 1 22 ? 4.988 3.461 23.141 1 86.94 22 GLY B O 1
ATOM 1820 N N . ASN B 1 23 ? 4.75 5.125 21.703 1 89.75 23 ASN B N 1
ATOM 1821 C CA . ASN B 1 23 ? 5.656 4.504 20.75 1 89.75 23 ASN B CA 1
ATOM 1822 C C . ASN B 1 23 ? 7.074 5.055 20.875 1 89.75 23 ASN B C 1
ATOM 1824 O O . ASN B 1 23 ? 7.266 6.188 21.312 1 89.75 23 ASN B O 1
ATOM 1828 N N . ALA B 1 24 ? 8.086 4.207 20.562 1 88.38 24 ALA B N 1
ATOM 1829 C CA . ALA B 1 24 ? 9.461 4.688 20.438 1 88.38 24 ALA B CA 1
ATOM 1830 C C . ALA B 1 24 ? 9.594 5.68 19.281 1 88.38 24 ALA B C 1
ATOM 1832 O O . ALA B 1 24 ? 8.922 5.551 18.266 1 88.38 24 ALA B O 1
ATOM 1833 N N . VAL B 1 25 ? 10.477 6.602 19.438 1 89.75 25 VAL B N 1
ATOM 1834 C CA . VAL B 1 25 ? 10.797 7.539 18.375 1 89.75 25 VAL B CA 1
ATOM 1835 C C . VAL B 1 25 ? 11.625 6.836 17.297 1 89.75 25 VAL B C 1
ATOM 1837 O O . VAL B 1 25 ? 12.656 6.227 17.594 1 89.75 25 VAL B O 1
ATOM 1840 N N . PRO B 1 26 ? 11.164 6.922 16.062 1 93.06 26 PRO B N 1
ATOM 1841 C CA . PRO B 1 26 ? 11.906 6.223 15.016 1 93.06 26 PRO B CA 1
ATOM 1842 C C . PRO B 1 26 ? 13.266 6.867 14.727 1 93.06 26 PRO B C 1
ATOM 1844 O O . PRO B 1 26 ? 13.398 8.086 14.805 1 93.06 26 PRO B O 1
ATOM 1847 N N . THR B 1 27 ? 14.172 5.992 14.32 1 93.56 27 THR B N 1
ATOM 1848 C CA . THR B 1 27 ? 15.508 6.469 13.977 1 93.56 27 THR B CA 1
ATOM 1849 C C . THR B 1 27 ? 15.641 6.637 12.461 1 93.56 27 THR B C 1
ATOM 1851 O O . THR B 1 27 ? 16.609 7.219 11.984 1 93.56 27 THR B O 1
ATOM 1854 N N . SER B 1 28 ? 14.734 6.113 11.742 1 96 28 SER B N 1
ATOM 1855 C CA . SER B 1 28 ? 14.586 6.281 10.297 1 96 28 SER B CA 1
ATOM 1856 C C . SER B 1 28 ? 13.117 6.336 9.898 1 96 28 SER B C 1
ATOM 1858 O O . SER B 1 28 ? 12.25 5.855 10.625 1 96 28 SER B O 1
ATOM 1860 N N . PRO B 1 29 ? 12.914 7.031 8.758 1 97.62 29 PRO B N 1
ATOM 1861 C CA . PRO B 1 29 ? 11.523 7.023 8.312 1 97.62 29 PRO B CA 1
ATOM 1862 C C . PRO B 1 29 ? 10.984 5.613 8.07 1 97.62 29 PRO B C 1
ATOM 1864 O O . PRO B 1 29 ? 11.75 4.711 7.715 1 97.62 29 PRO B O 1
ATOM 1867 N N . PHE B 1 30 ? 9.711 5.395 8.312 1 96.75 30 PHE B N 1
ATOM 1868 C CA . PHE B 1 30 ? 9.023 4.238 7.754 1 96.75 30 PHE B CA 1
ATOM 1869 C C . PHE B 1 30 ? 7.668 4.641 7.184 1 96.75 30 PHE B C 1
ATOM 1871 O O . PHE B 1 30 ? 7.027 5.566 7.688 1 96.75 30 PHE B O 1
ATOM 1878 N N . LEU B 1 31 ? 7.371 4.004 6.109 1 98.62 31 LEU B N 1
ATOM 1879 C CA . LEU B 1 31 ? 6.184 4.387 5.352 1 98.62 31 LEU B CA 1
ATOM 1880 C C . LEU B 1 31 ? 5.23 3.207 5.199 1 98.62 31 LEU B C 1
ATOM 1882 O O . LEU B 1 31 ? 5.648 2.051 5.301 1 98.62 31 LEU B O 1
ATOM 1886 N N . PHE B 1 32 ? 4.008 3.523 5.078 1 98.81 32 PHE B N 1
ATOM 1887 C CA . PHE B 1 32 ? 2.975 2.66 4.516 1 98.81 32 PHE B CA 1
ATOM 1888 C C . PHE B 1 32 ? 2.279 3.342 3.344 1 98.81 32 PHE B C 1
ATOM 1890 O O . PHE B 1 32 ? 2.639 4.457 2.965 1 98.81 32 PHE B O 1
ATOM 1897 N N . SER B 1 33 ? 1.388 2.639 2.676 1 98.75 33 SER B N 1
ATOM 1898 C CA . SER B 1 33 ? 0.687 3.213 1.531 1 98.75 33 SER B CA 1
ATOM 1899 C C . SER B 1 33 ? -0.817 2.98 1.63 1 98.75 33 SER B C 1
ATOM 1901 O O . SER B 1 33 ? -1.272 2.16 2.432 1 98.75 33 SER B O 1
ATOM 1903 N N . LYS B 1 34 ? -1.559 3.764 0.972 1 98.88 34 LYS B N 1
ATOM 1904 C CA . LYS B 1 34 ? -2.998 3.602 0.787 1 98.88 34 LYS B CA 1
ATOM 1905 C C . LYS B 1 34 ? -3.346 3.414 -0.687 1 98.88 34 LYS B C 1
ATOM 1907 O O . LYS B 1 34 ? -2.715 4.016 -1.56 1 98.88 34 LYS B O 1
ATOM 1912 N N . PRO B 1 35 ? -4.355 2.531 -0.952 1 98.62 35 PRO B N 1
ATOM 1913 C CA . PRO B 1 35 ? -4.828 2.482 -2.336 1 98.62 35 PRO B CA 1
ATOM 1914 C C . PRO B 1 35 ? -5.469 3.795 -2.787 1 98.62 35 PRO B C 1
ATOM 1916 O O . PRO B 1 35 ? -5.98 4.551 -1.959 1 98.62 35 PRO B O 1
ATOM 1919 N N . THR B 1 36 ? -5.492 4.027 -4.109 1 98.38 36 THR B N 1
ATOM 1920 C CA . THR B 1 36 ? -6.07 5.258 -4.633 1 98.38 36 THR B CA 1
ATOM 1921 C C . THR B 1 36 ? -7.582 5.285 -4.402 1 98.38 36 THR B C 1
ATOM 1923 O O . THR B 1 36 ? -8.195 6.352 -4.41 1 98.38 36 THR B O 1
ATOM 1926 N N . HIS B 1 37 ? -8.188 4.176 -4.156 1 98.31 37 HIS B N 1
ATOM 1927 C CA . HIS B 1 37 ? -9.609 4.109 -3.848 1 98.31 37 HIS B CA 1
ATOM 1928 C C . HIS B 1 37 ? -9.914 4.766 -2.506 1 98.31 37 HIS B C 1
ATOM 1930 O O . HIS B 1 37 ? -11.078 5.043 -2.193 1 98.31 37 HIS B O 1
ATOM 1936 N N . ALA B 1 38 ? -8.906 4.992 -1.695 1 98.69 38 ALA B N 1
ATOM 1937 C CA . ALA B 1 38 ? -9.086 5.574 -0.366 1 98.69 38 ALA B CA 1
ATOM 1938 C C . ALA B 1 38 ? -9.281 7.082 -0.449 1 98.69 38 ALA B C 1
ATOM 1940 O O . ALA B 1 38 ? -9.711 7.715 0.521 1 98.69 38 ALA B O 1
ATOM 1941 N N . LEU B 1 39 ? -8.992 7.684 -1.563 1 98.69 39 LEU B N 1
ATOM 1942 C CA . LEU B 1 39 ? -8.969 9.141 -1.706 1 98.69 39 LEU B CA 1
ATOM 1943 C C . LEU B 1 39 ? -10.375 9.711 -1.647 1 98.69 39 LEU B C 1
ATOM 1945 O O . LEU B 1 39 ? -11.312 9.148 -2.221 1 98.69 39 LEU B O 1
ATOM 1949 N N . VAL B 1 40 ? -10.508 10.758 -0.956 1 98.56 40 VAL B N 1
ATOM 1950 C CA . VAL B 1 40 ? -11.742 11.539 -0.941 1 98.56 40 VAL B CA 1
ATOM 1951 C C . VAL B 1 40 ? -11.422 13.008 -0.686 1 98.56 40 VAL B C 1
ATOM 1953 O O . VAL B 1 40 ? -10.492 13.328 0.065 1 98.56 40 VAL B O 1
ATOM 1956 N N . GLU B 1 41 ? -12.156 13.875 -1.298 1 98.19 41 GLU B N 1
ATOM 1957 C CA . GLU B 1 41 ? -11.875 15.305 -1.178 1 98.19 41 GLU B CA 1
ATOM 1958 C C . GLU B 1 41 ? -12.602 15.914 0.022 1 98.19 41 GLU B C 1
ATOM 1960 O O . GLU B 1 41 ? -13.758 15.578 0.287 1 98.19 41 GLU B O 1
ATOM 1965 N N . ALA B 1 42 ? -11.961 16.766 0.744 1 98.31 42 ALA B N 1
ATOM 1966 C CA . ALA B 1 42 ? -12.586 17.578 1.781 1 98.31 42 ALA B CA 1
ATOM 1967 C C . ALA B 1 42 ? -13.195 18.844 1.189 1 98.31 42 ALA B C 1
ATOM 1969 O O . ALA B 1 42 ? -12.727 19.953 1.462 1 98.31 42 ALA B O 1
ATOM 1970 N N . ASN B 1 43 ? -14.242 18.688 0.514 1 98.19 43 ASN B N 1
ATOM 1971 C CA . ASN B 1 43 ? -14.875 19.797 -0.185 1 98.19 43 ASN B CA 1
ATOM 1972 C C . ASN B 1 43 ? -16.266 20.094 0.377 1 98.19 43 ASN B C 1
ATOM 1974 O O . ASN B 1 43 ? -17.172 20.484 -0.363 1 98.19 43 ASN B O 1
ATOM 1978 N N . GLY B 1 44 ? -16.422 19.828 1.616 1 98.19 44 GLY B N 1
ATOM 1979 C CA . GLY B 1 44 ? -17.688 20.109 2.285 1 98.19 44 GLY B CA 1
ATOM 1980 C C . GLY B 1 44 ? -18.641 18.938 2.311 1 98.19 44 GLY B C 1
ATOM 1981 O O . GLY B 1 44 ? -19.672 18.969 2.982 1 98.19 44 GLY B O 1
ATOM 1982 N N . GLN B 1 45 ? -18.281 17.875 1.701 1 97.81 45 GLN B N 1
ATOM 1983 C CA . GLN B 1 45 ? -19.188 16.734 1.558 1 97.81 45 GLN B CA 1
ATOM 1984 C C . GLN B 1 45 ? -19.172 15.852 2.803 1 97.81 45 GLN B C 1
ATOM 1986 O O . GLN B 1 45 ? -18.281 15.992 3.654 1 97.81 45 GLN B O 1
ATOM 1991 N N . THR B 1 46 ? -20.156 15 2.871 1 98.62 46 THR B N 1
ATOM 1992 C CA . THR B 1 46 ? -20.156 13.93 3.867 1 98.62 46 THR B CA 1
ATOM 1993 C C . THR B 1 46 ? -19.203 12.82 3.461 1 98.62 46 THR B C 1
ATOM 1995 O O . THR B 1 46 ? -19.203 12.375 2.311 1 98.62 46 THR B O 1
ATOM 1998 N N . ILE B 1 47 ? -18.375 12.461 4.367 1 98.75 47 ILE B N 1
ATOM 1999 C CA . ILE B 1 47 ? -17.453 11.344 4.164 1 98.75 47 ILE B CA 1
ATOM 2000 C C . ILE B 1 47 ? -17.906 10.148 4.996 1 98.75 47 ILE B C 1
ATOM 2002 O O . ILE B 1 47 ? -18.016 10.242 6.219 1 98.75 47 ILE B O 1
ATOM 2006 N N . VAL B 1 48 ? -18.109 9.023 4.316 1 98.69 48 VAL B N 1
ATOM 2007 C CA . VAL B 1 48 ? -18.594 7.816 4.98 1 98.69 48 VAL B CA 1
ATOM 2008 C C . VAL B 1 48 ? -17.406 6.969 5.43 1 98.69 48 VAL B C 1
ATOM 2010 O O . VAL B 1 48 ? -16.516 6.664 4.629 1 98.69 48 VAL B O 1
ATOM 2013 N N . LEU B 1 49 ? -17.375 6.609 6.688 1 98.75 49 LEU B N 1
ATOM 2014 C CA . LEU B 1 49 ? -16.328 5.777 7.285 1 98.75 49 LEU B CA 1
ATOM 2015 C C . LEU B 1 49 ? -16.938 4.562 7.977 1 98.75 49 LEU B C 1
ATOM 2017 O O . LEU B 1 49 ? -18.125 4.582 8.344 1 98.75 49 LEU B O 1
ATOM 2021 N N . PRO B 1 50 ? -16.156 3.496 8.117 1 98 50 PRO B N 1
ATOM 2022 C CA . PRO B 1 50 ? -16.703 2.326 8.82 1 98 50 PRO B CA 1
ATOM 2023 C C . PRO B 1 50 ? -16.828 2.549 10.328 1 98 50 PRO B C 1
ATOM 2025 O O . PRO B 1 50 ? -15.82 2.656 11.023 1 98 50 PRO B O 1
ATOM 2028 N N . GLY B 1 51 ? -18.062 2.498 10.797 1 97.12 51 GLY B N 1
ATOM 2029 C CA . GLY B 1 51 ? -18.297 2.697 12.219 1 97.12 51 GLY B CA 1
ATOM 2030 C C . GLY B 1 51 ? -18.469 1.399 12.984 1 97.12 51 GLY B C 1
ATOM 2031 O O . GLY B 1 51 ? -18.625 1.408 14.203 1 97.12 51 GLY B O 1
ATOM 2032 N N . ASN B 1 52 ? -18.359 0.263 12.305 1 96.56 52 ASN B N 1
ATOM 2033 C CA . ASN B 1 52 ? -18.641 -1.034 12.906 1 96.56 52 ASN B CA 1
ATOM 2034 C C . ASN B 1 52 ? -17.359 -1.838 13.133 1 96.56 52 ASN B C 1
ATOM 2036 O O . ASN B 1 52 ? -17.406 -3.047 13.359 1 96.56 52 ASN B O 1
ATOM 2040 N N . GLN B 1 53 ? -16.281 -1.207 13.023 1 96.94 53 GLN B N 1
ATOM 2041 C CA . GLN B 1 53 ? -15 -1.915 13.141 1 96.94 53 GLN B CA 1
ATOM 2042 C C . GLN B 1 53 ? -14.133 -1.305 14.234 1 96.94 53 GLN B C 1
ATOM 2044 O O . GLN B 1 53 ? -12.906 -1.379 14.172 1 96.94 53 GLN B O 1
ATOM 2049 N N . GLY B 1 54 ? -14.781 -0.642 15.234 1 97.56 54 GLY B N 1
ATOM 2050 C CA . GLY B 1 54 ? -14.039 0.056 16.266 1 97.56 54 GLY B CA 1
ATOM 2051 C C . GLY B 1 54 ? -13.875 1.539 15.992 1 97.56 54 GLY B C 1
ATOM 2052 O O . GLY B 1 54 ? -14.594 2.104 15.164 1 97.56 54 GLY B O 1
ATOM 2053 N N . GLU B 1 55 ? -12.891 2.143 16.688 1 98.38 55 GLU B N 1
ATOM 2054 C CA . GLU B 1 55 ? -12.727 3.59 16.594 1 98.38 55 GLU B CA 1
ATOM 2055 C C . GLU B 1 55 ? -11.984 3.979 15.312 1 98.38 55 GLU B C 1
ATOM 2057 O O . GLU B 1 55 ? -11.031 3.311 14.914 1 98.38 55 GLU B O 1
ATOM 2062 N N . VAL B 1 56 ? -12.445 5.004 14.664 1 98.81 56 VAL B N 1
ATOM 2063 C CA . VAL B 1 56 ? -11.734 5.664 13.57 1 98.81 56 VAL B CA 1
ATOM 2064 C C . VAL B 1 56 ? -11.094 6.957 14.078 1 98.81 56 VAL B C 1
ATOM 2066 O O . VAL B 1 56 ? -11.789 7.832 14.602 1 98.81 56 VAL B O 1
ATOM 2069 N N . HIS B 1 57 ? -9.805 7.059 13.93 1 98.88 57 HIS B N 1
ATOM 2070 C CA . HIS B 1 57 ? -9.07 8.227 14.414 1 98.88 57 HIS B CA 1
ATOM 2071 C C . HIS B 1 57 ? -8.664 9.141 13.258 1 98.88 57 HIS B C 1
ATOM 2073 O O . HIS B 1 57 ? -8.273 8.656 12.195 1 98.88 57 HIS B O 1
ATOM 2079 N N . TYR B 1 58 ? -8.773 10.461 13.484 1 98.94 58 TYR B N 1
ATOM 2080 C CA . TYR B 1 58 ? -8.211 11.438 12.555 1 98.94 58 TYR B CA 1
ATOM 2081 C C . TYR B 1 58 ? -6.719 11.633 12.812 1 98.94 58 TYR B C 1
ATOM 2083 O O . TYR B 1 58 ? -6.27 11.594 13.961 1 98.94 58 TYR B O 1
ATOM 2091 N N . GLU B 1 59 ? -5.992 11.781 11.82 1 98.88 59 GLU B N 1
ATOM 2092 C CA . GLU B 1 59 ? -4.59 12.188 11.797 1 98.88 59 GLU B CA 1
ATOM 2093 C C . GLU B 1 59 ? -4.336 13.25 10.734 1 98.88 59 GLU B C 1
ATOM 2095 O O . GLU B 1 59 ? -4.125 12.922 9.562 1 98.88 59 GLU B O 1
ATOM 2100 N N . THR B 1 60 ? -4.312 14.5 11.07 1 98.88 60 THR B N 1
ATOM 2101 C CA . THR B 1 60 ? -4.129 15.562 10.094 1 98.88 60 THR B CA 1
ATOM 2102 C C . THR B 1 60 ? -2.67 15.656 9.656 1 98.88 60 THR B C 1
ATOM 2104 O O . THR B 1 60 ? -1.763 15.484 10.477 1 98.88 60 THR B O 1
ATOM 2107 N N . GLU B 1 61 ? -2.49 15.875 8.398 1 98.94 61 GLU B N 1
ATOM 2108 C CA . GLU B 1 61 ? -1.134 15.891 7.855 1 98.94 61 GLU B CA 1
ATOM 2109 C C . GLU B 1 61 ? -0.992 16.922 6.742 1 98.94 61 GLU B C 1
ATOM 2111 O O . GLU B 1 61 ? -1.973 17.266 6.082 1 98.94 61 GLU B O 1
ATOM 2116 N N . LEU B 1 62 ? 0.232 17.453 6.566 1 98.94 62 LEU B N 1
ATOM 2117 C CA . LEU B 1 62 ? 0.607 18.094 5.309 1 98.94 62 LEU B CA 1
ATOM 2118 C C . LEU B 1 62 ? 0.885 17.047 4.23 1 98.94 62 LEU B C 1
ATOM 2120 O O . LEU B 1 62 ? 1.533 16.031 4.492 1 98.94 62 LEU B O 1
ATOM 2124 N N . VAL B 1 63 ? 0.396 17.344 3.01 1 98.94 63 VAL B N 1
ATOM 2125 C CA . VAL B 1 63 ? 0.539 16.406 1.9 1 98.94 63 VAL B CA 1
ATOM 2126 C C . VAL B 1 63 ? 1.312 17.062 0.762 1 98.94 63 VAL B C 1
ATOM 2128 O O . VAL B 1 63 ? 1.008 18.188 0.372 1 98.94 63 VAL B O 1
ATOM 2131 N N . LEU B 1 64 ? 2.309 16.344 0.267 1 98.94 64 LEU B N 1
ATOM 2132 C CA . LEU B 1 64 ? 3.117 16.828 -0.847 1 98.94 64 LEU B CA 1
ATOM 2133 C C . LEU B 1 64 ? 2.707 16.156 -2.15 1 98.94 64 LEU B C 1
ATOM 2135 O O . LEU B 1 64 ? 2.449 14.945 -2.174 1 98.94 64 LEU B O 1
ATOM 2139 N N . HIS B 1 65 ? 2.641 16.906 -3.189 1 98.88 65 HIS B N 1
ATOM 2140 C CA . HIS B 1 65 ? 2.428 16.391 -4.535 1 98.88 65 HIS B CA 1
ATOM 2141 C C . HIS B 1 65 ? 3.736 16.344 -5.32 1 98.88 65 HIS B C 1
ATOM 2143 O O . HIS B 1 65 ? 4.445 17.344 -5.422 1 98.88 65 HIS B O 1
ATOM 2149 N N . ILE B 1 66 ? 4.082 15.211 -5.859 1 98.81 66 ILE B N 1
ATOM 2150 C CA . ILE B 1 66 ? 5.27 14.992 -6.676 1 98.81 66 ILE B CA 1
ATOM 2151 C C . ILE B 1 66 ? 4.922 15.164 -8.148 1 98.81 66 ILE B C 1
ATOM 2153 O O . ILE B 1 66 ? 4.051 14.461 -8.672 1 98.81 66 ILE B O 1
ATOM 2157 N N . PHE B 1 67 ? 5.66 16.031 -8.852 1 97.94 67 PHE B N 1
ATOM 2158 C CA . PHE B 1 67 ? 5.176 16.375 -10.188 1 97.94 67 PHE B CA 1
ATOM 2159 C C . PHE B 1 67 ? 6.133 15.852 -11.258 1 97.94 67 PHE B C 1
ATOM 2161 O O . PHE B 1 67 ? 5.891 16.031 -12.453 1 97.94 67 PHE B O 1
ATOM 2168 N N . ARG B 1 68 ? 7.227 15.242 -10.914 1 98 68 ARG B N 1
ATOM 2169 C CA . ARG B 1 68 ? 8.18 14.633 -11.836 1 98 68 ARG B CA 1
ATOM 2170 C C . ARG B 1 68 ? 8.961 13.508 -11.156 1 98 68 ARG B C 1
ATOM 2172 O O . ARG B 1 68 ? 9.008 13.438 -9.93 1 98 68 ARG B O 1
ATOM 2179 N N . PRO B 1 69 ? 9.562 12.586 -11.992 1 98.12 69 PRO B N 1
ATOM 2180 C CA . PRO B 1 69 ? 10.367 11.523 -11.391 1 98.12 69 PRO B CA 1
ATOM 2181 C C . PRO B 1 69 ? 11.547 12.055 -10.594 1 98.12 69 PRO B C 1
ATOM 2183 O O . PRO B 1 69 ? 12.188 13.031 -10.992 1 98.12 69 PRO B O 1
ATOM 2186 N N . TYR B 1 70 ? 11.812 11.445 -9.453 1 98.38 70 TYR B N 1
ATOM 2187 C CA . TYR B 1 70 ? 12.945 11.82 -8.617 1 98.38 70 TYR B CA 1
ATOM 2188 C C . TYR B 1 70 ? 14.266 11.406 -9.266 1 98.38 70 TYR B C 1
ATOM 2190 O O . TYR B 1 70 ? 14.367 10.305 -9.812 1 98.38 70 TYR B O 1
ATOM 2198 N N . GLU B 1 71 ? 15.219 12.195 -9.234 1 97.81 71 GLU B N 1
ATOM 2199 C CA . GLU B 1 71 ? 16.625 11.93 -9.531 1 97.81 71 GLU B CA 1
ATOM 2200 C C . GLU B 1 71 ? 17.516 12.312 -8.359 1 97.81 71 GLU B C 1
ATOM 2202 O O . GLU B 1 71 ? 17.281 13.328 -7.695 1 97.81 71 GLU B O 1
ATOM 2207 N N . PRO B 1 72 ? 18.547 11.484 -8.141 1 96 72 PRO B N 1
ATOM 2208 C CA . PRO B 1 72 ? 19.438 11.805 -7.016 1 96 72 PRO B CA 1
ATOM 2209 C C . PRO B 1 72 ? 19.969 13.234 -7.059 1 96 72 PRO B C 1
ATOM 2211 O O . PRO B 1 72 ? 20.375 13.719 -8.125 1 96 72 PRO B O 1
ATOM 2214 N N . GLY B 1 73 ? 19.859 13.883 -5.945 1 96.88 73 GLY B N 1
ATOM 2215 C CA . GLY B 1 73 ? 20.359 15.242 -5.848 1 96.88 73 GLY B CA 1
ATOM 2216 C C . GLY B 1 73 ? 19.266 16.281 -5.934 1 96.88 73 GLY B C 1
ATOM 2217 O O . GLY B 1 73 ? 19.5 17.453 -5.625 1 96.88 73 GLY B O 1
ATOM 2218 N N . MET B 1 74 ? 18.094 15.914 -6.328 1 98.12 74 MET B N 1
ATOM 2219 C CA . MET B 1 74 ? 16.984 16.844 -6.398 1 98.12 74 MET B CA 1
ATOM 2220 C C . MET B 1 74 ? 16.578 17.328 -5.008 1 98.12 74 MET B C 1
ATOM 2222 O O . MET B 1 74 ? 16.531 16.531 -4.066 1 98.12 74 MET B O 1
ATOM 2226 N N . SER B 1 75 ? 16.312 18.578 -4.914 1 98.19 75 SER B N 1
ATOM 2227 C CA . SER B 1 75 ? 15.75 19.125 -3.682 1 98.19 75 SER B CA 1
ATOM 2228 C C . SER B 1 75 ? 14.234 18.984 -3.645 1 98.19 75 SER B C 1
ATOM 2230 O O . SER B 1 75 ? 13.617 18.625 -4.652 1 98.19 75 SER B O 1
ATOM 2232 N N . VAL B 1 76 ? 13.688 19.234 -2.508 1 98.19 76 VAL B N 1
ATOM 2233 C CA . VAL B 1 76 ? 12.234 19.234 -2.357 1 98.19 76 VAL B CA 1
ATOM 2234 C C . VAL B 1 76 ? 11.617 20.234 -3.324 1 98.19 76 VAL B C 1
ATOM 2236 O O . VAL B 1 76 ? 10.586 19.969 -3.939 1 98.19 76 VAL B O 1
ATOM 2239 N N . GLU B 1 77 ? 12.289 21.344 -3.518 1 97.88 77 GLU B N 1
ATOM 2240 C CA . GLU B 1 77 ? 11.797 22.406 -4.387 1 97.88 77 GLU B CA 1
ATOM 2241 C C . GLU B 1 77 ? 11.812 21.969 -5.852 1 97.88 77 GLU B C 1
ATOM 2243 O O . GLU B 1 77 ? 11.062 22.5 -6.672 1 97.88 77 GLU B O 1
ATOM 2248 N N . ASP B 1 78 ? 12.648 21.016 -6.16 1 98.06 78 ASP B N 1
ATOM 2249 C CA . ASP B 1 78 ? 12.773 20.531 -7.531 1 98.06 78 ASP B CA 1
ATOM 2250 C C . ASP B 1 78 ? 11.625 19.594 -7.895 1 98.06 78 ASP B C 1
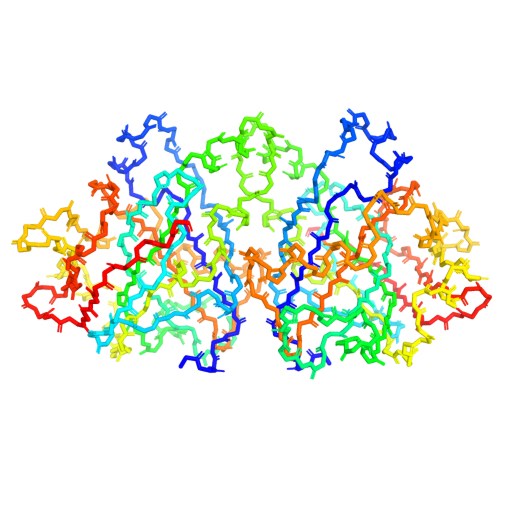ATOM 2252 O O . ASP B 1 78 ? 11.289 19.453 -9.07 1 98.06 78 ASP B O 1
ATOM 2256 N N . ILE B 1 79 ? 11.023 18.984 -6.871 1 98.62 79 ILE B N 1
ATOM 2257 C CA . ILE B 1 79 ? 10.188 17.828 -7.223 1 98.62 79 ILE B CA 1
ATOM 2258 C C . ILE B 1 79 ? 8.766 18.062 -6.715 1 98.62 79 ILE B C 1
ATOM 2260 O O . ILE B 1 79 ? 7.824 17.406 -7.172 1 98.62 79 ILE B O 1
ATOM 2264 N N . VAL B 1 80 ? 8.555 18.938 -5.793 1 98.81 80 VAL B N 1
ATOM 2265 C CA . VAL B 1 80 ? 7.234 19.25 -5.258 1 98.81 80 VAL B CA 1
ATOM 2266 C C . VAL B 1 80 ? 6.711 20.531 -5.879 1 98.81 80 VAL B C 1
ATOM 2268 O O . VAL B 1 80 ? 7.363 21.578 -5.801 1 98.81 80 VAL B O 1
ATOM 2271 N N . ASP B 1 81 ? 5.543 20.484 -6.492 1 98.44 81 ASP B N 1
ATOM 2272 C CA . ASP B 1 81 ? 4.988 21.672 -7.113 1 98.44 81 ASP B CA 1
ATOM 2273 C C . ASP B 1 81 ? 3.775 22.188 -6.34 1 98.44 81 ASP B C 1
ATOM 2275 O O . ASP B 1 81 ? 3.463 23.375 -6.383 1 98.44 81 ASP B O 1
ATOM 2279 N N . LYS B 1 82 ? 3.076 21.312 -5.691 1 98.56 82 LYS B N 1
ATOM 2280 C CA . LYS B 1 82 ? 1.878 21.656 -4.934 1 98.56 82 LYS B CA 1
ATOM 2281 C C . LYS B 1 82 ? 1.823 20.891 -3.615 1 98.56 82 LYS B C 1
ATOM 2283 O O . LYS B 1 82 ? 2.549 19.906 -3.432 1 98.56 82 LYS B O 1
ATOM 2288 N N . MET B 1 83 ? 1.02 21.422 -2.74 1 98.81 83 MET B N 1
ATOM 2289 C CA . MET B 1 83 ? 0.779 20.797 -1.441 1 98.81 83 MET B CA 1
ATOM 2290 C C . MET B 1 83 ? -0.693 20.891 -1.056 1 98.81 83 MET B C 1
ATOM 2292 O O . MET B 1 83 ? -1.455 21.625 -1.678 1 98.81 83 MET B O 1
ATOM 2296 N N . ALA B 1 84 ? -1.098 20.125 -0.11 1 98.88 84 ALA B N 1
ATOM 2297 C CA . ALA B 1 84 ? -2.447 20.078 0.445 1 98.88 84 ALA B CA 1
ATOM 2298 C C . ALA B 1 84 ? -2.424 19.688 1.918 1 98.88 84 ALA B C 1
ATOM 2300 O O . ALA B 1 84 ? -1.364 19.375 2.465 1 98.88 84 ALA B O 1
ATOM 2301 N N . LEU B 1 85 ? -3.48 19.875 2.539 1 98.94 85 LEU B N 1
ATOM 2302 C CA . LEU B 1 85 ? -3.707 19.203 3.816 1 98.94 85 LE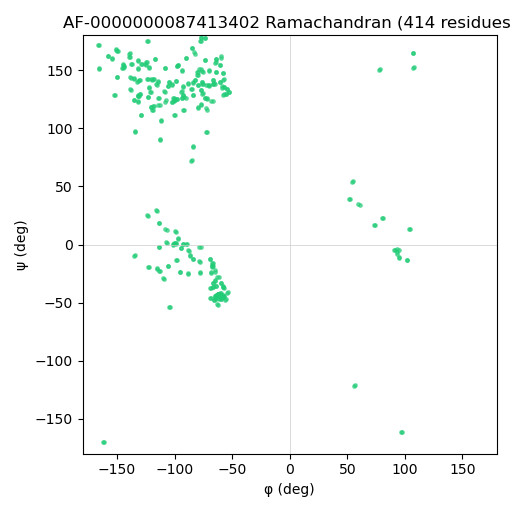U B CA 1
ATOM 2303 C C . LEU B 1 85 ? -4.531 17.938 3.623 1 98.94 85 LEU B C 1
ATOM 2305 O O . LEU B 1 85 ? -5.238 17.797 2.625 1 98.94 85 LEU B O 1
ATOM 2309 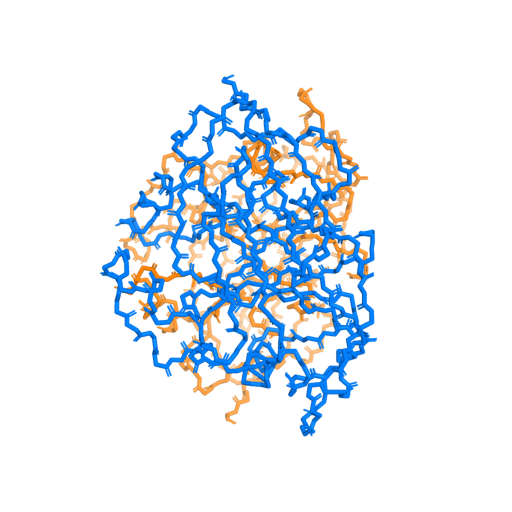N N . GLY B 1 86 ? -4.359 17.047 4.516 1 98.88 86 GLY B N 1
ATOM 2310 C CA . GLY B 1 86 ? -5.105 15.789 4.457 1 98.88 86 GLY B CA 1
ATOM 2311 C C . GLY B 1 86 ? -5.355 15.18 5.824 1 98.88 86 GLY B C 1
ATOM 2312 O O . GLY B 1 86 ? -4.871 15.695 6.836 1 98.88 86 GLY B O 1
ATOM 2313 N N . ILE B 1 87 ? -6.227 14.203 5.863 1 98.94 87 ILE B N 1
ATOM 2314 C CA . ILE B 1 87 ? -6.453 13.375 7.047 1 98.94 87 ILE B CA 1
ATOM 2315 C C . ILE B 1 87 ? -6.16 11.914 6.715 1 98.94 87 ILE B C 1
ATOM 2317 O O . ILE B 1 87 ? -6.762 11.344 5.805 1 98.94 87 ILE B O 1
ATOM 2321 N N . ASP B 1 88 ? -5.184 11.336 7.395 1 98.88 88 ASP B N 1
ATOM 2322 C CA . ASP B 1 88 ? -4.906 9.906 7.387 1 98.88 88 ASP B CA 1
ATOM 2323 C C . ASP B 1 88 ? -5.789 9.172 8.398 1 98.88 88 ASP B C 1
ATOM 2325 O O . ASP B 1 88 ? -5.344 8.852 9.5 1 98.88 88 ASP B O 1
ATOM 2329 N N . PHE B 1 89 ? -7.031 8.828 7.969 1 98.94 89 PHE B N 1
ATOM 2330 C CA . PHE B 1 89 ? -7.914 8.117 8.891 1 98.94 89 PHE B CA 1
ATOM 2331 C C . PHE B 1 89 ? -7.379 6.723 9.188 1 98.94 89 PHE B C 1
ATOM 2333 O O . PHE B 1 89 ? -6.871 6.043 8.297 1 98.94 89 PHE B O 1
ATOM 2340 N N . THR B 1 90 ? -7.531 6.324 10.43 1 98.81 90 THR B N 1
ATOM 2341 C CA . THR B 1 90 ? -6.988 5.066 10.922 1 98.81 90 THR B CA 1
ATOM 2342 C C . THR B 1 90 ? -8.047 4.289 11.703 1 98.81 90 THR B C 1
ATOM 2344 O O . THR B 1 90 ? -8.672 4.824 12.617 1 98.81 90 THR B O 1
ATOM 2347 N N . LEU B 1 91 ? -8.32 3.086 11.297 1 98.81 91 LEU B N 1
ATOM 2348 C CA . LEU B 1 91 ? -9.039 2.166 12.172 1 98.81 91 LEU B CA 1
ATOM 2349 C C . LEU B 1 91 ? -8.148 1.688 13.312 1 98.81 91 LEU B C 1
ATOM 2351 O O . LEU B 1 91 ? -7.43 0.698 13.172 1 98.81 91 LEU B O 1
ATOM 2355 N N . ARG B 1 92 ? -8.312 2.357 14.438 1 98.31 92 ARG B N 1
ATOM 2356 C CA . ARG B 1 92 ? -7.332 2.238 15.508 1 98.31 92 ARG B CA 1
ATOM 2357 C C . ARG B 1 92 ? -7.371 0.85 16.141 1 98.31 92 ARG B C 1
ATOM 2359 O O . ARG B 1 92 ? -6.328 0.243 16.391 1 98.31 92 ARG B O 1
ATOM 2366 N N . ASP B 1 93 ? -8.5 0.312 16.453 1 98.25 93 ASP B N 1
ATOM 2367 C CA . ASP B 1 93 ? -8.625 -1.022 17.031 1 98.25 93 ASP B CA 1
ATOM 2368 C C . ASP B 1 93 ? -8.102 -2.088 16.062 1 98.25 93 ASP B C 1
ATOM 2370 O O . ASP B 1 93 ? -7.391 -3.006 16.484 1 98.25 93 ASP B O 1
ATOM 2374 N N . VAL B 1 94 ? -8.453 -1.924 14.828 1 98.44 94 VAL B N 1
ATOM 2375 C CA . VAL B 1 94 ? -7.977 -2.852 13.805 1 98.44 94 VAL B CA 1
ATOM 2376 C C . VAL B 1 94 ? -6.453 -2.787 13.727 1 98.44 94 VAL B C 1
ATOM 2378 O O . VAL B 1 94 ? -5.785 -3.82 13.641 1 98.44 94 VAL B O 1
ATOM 2381 N N . GLN B 1 95 ? -5.941 -1.584 13.742 1 98.19 95 GLN B N 1
ATOM 2382 C CA . GLN B 1 95 ? -4.492 -1.428 13.688 1 98.19 95 GLN B CA 1
ATOM 2383 C C . GLN B 1 95 ? -3.818 -2.135 14.859 1 98.19 95 GLN B C 1
ATOM 2385 O O . GLN B 1 95 ? -2.803 -2.809 14.68 1 98.19 95 GLN B O 1
ATOM 2390 N N . SER B 1 96 ? -4.371 -1.935 16.016 1 97.56 96 SER B N 1
ATOM 2391 C CA . SER B 1 96 ? -3.824 -2.582 17.203 1 97.56 96 SER B CA 1
ATOM 2392 C C . SER B 1 96 ? -3.803 -4.098 17.047 1 97.56 96 SER B C 1
ATOM 2394 O O . SER B 1 96 ? -2.812 -4.75 17.391 1 97.56 96 SER B O 1
ATOM 2396 N N . GLU B 1 97 ? -4.871 -4.676 16.531 1 97.62 97 GLU B N 1
ATOM 2397 C CA . GLU B 1 97 ? -4.945 -6.117 16.312 1 97.62 97 GLU B CA 1
ATOM 2398 C C . GLU B 1 97 ? -3.904 -6.57 15.289 1 97.62 97 GLU B C 1
ATOM 2400 O O . GLU B 1 97 ? -3.27 -7.609 15.461 1 97.62 97 GLU B O 1
ATOM 2405 N N . LEU B 1 98 ? -3.77 -5.816 14.234 1 97.88 98 LEU B N 1
ATOM 2406 C CA . LEU B 1 98 ? -2.799 -6.148 13.195 1 97.88 98 LEU B CA 1
ATOM 2407 C C . LEU B 1 98 ? -1.38 -6.121 13.75 1 97.88 98 LEU B C 1
ATOM 2409 O O . LEU B 1 98 ? -0.572 -7.004 13.445 1 97.88 98 LEU B O 1
ATOM 2413 N N . LYS B 1 99 ? -1.119 -5.121 14.531 1 97 99 LYS B N 1
ATOM 2414 C CA . LYS B 1 99 ? 0.198 -5.008 15.148 1 97 99 LYS B CA 1
ATOM 2415 C C . LYS B 1 99 ? 0.498 -6.215 16.031 1 97 99 LYS B C 1
ATOM 2417 O O . LYS B 1 99 ? 1.603 -6.762 15.984 1 97 99 LYS B O 1
ATOM 2422 N N . LYS B 1 100 ? -0.469 -6.637 16.766 1 96.5 100 LYS B N 1
ATOM 2423 C CA . LYS B 1 100 ? -0.304 -7.797 17.641 1 96.5 100 LYS B CA 1
ATOM 2424 C C . LYS B 1 100 ? 0.063 -9.039 16.828 1 96.5 100 LYS B C 1
ATOM 2426 O O . LYS B 1 100 ? 0.821 -9.891 17.312 1 96.5 100 LYS B O 1
ATOM 2431 N N . LYS B 1 101 ? -0.424 -9.125 15.656 1 95.88 101 LYS B N 1
ATOM 2432 C CA . LYS B 1 101 ? -0.209 -10.305 14.812 1 95.88 101 LYS B CA 1
ATOM 2433 C C . LYS B 1 101 ? 0.983 -10.102 13.883 1 95.88 101 LYS B C 1
ATOM 2435 O O . LYS B 1 101 ? 1.294 -10.969 13.07 1 95.88 101 LYS B O 1
ATOM 2440 N N . SER B 1 102 ? 1.616 -8.883 13.922 1 96.56 102 SER B N 1
ATOM 2441 C CA . SER B 1 102 ? 2.697 -8.492 13.016 1 96.56 102 SER B CA 1
ATOM 2442 C C . SER B 1 102 ? 2.244 -8.531 11.562 1 96.56 102 SER B C 1
ATOM 2444 O O . SER B 1 102 ? 3.002 -8.945 10.68 1 96.56 102 SER B O 1
ATOM 2446 N N . HIS B 1 103 ? 1 -8.203 11.305 1 97.62 103 HIS B N 1
ATOM 2447 C CA . HIS B 1 103 ? 0.426 -8.141 9.969 1 97.62 103 HIS B CA 1
ATOM 2448 C C . HIS B 1 103 ? 0.586 -6.746 9.367 1 97.62 103 HIS B C 1
ATOM 2450 O O . HIS B 1 103 ? 0.848 -5.781 10.086 1 97.62 103 HIS B O 1
ATOM 2456 N N . PRO B 1 104 ? 0.474 -6.648 8.031 1 98.06 104 PRO B N 1
ATOM 2457 C CA . PRO B 1 104 ? 0.52 -5.332 7.395 1 98.06 104 PRO B CA 1
ATOM 2458 C C . PRO B 1 104 ? -0.651 -4.441 7.797 1 98.06 104 PRO B C 1
ATOM 2460 O O . PRO B 1 104 ? -1.719 -4.941 8.156 1 98.06 104 PRO B O 1
ATOM 2463 N N . TRP B 1 105 ? -0.506 -3.121 7.629 1 98.62 105 TRP B N 1
ATOM 2464 C CA . TRP B 1 105 ? -1.436 -2.141 8.18 1 98.62 105 TRP B CA 1
ATOM 2465 C C . TRP B 1 105 ? -2.525 -1.796 7.172 1 98.62 105 TRP B C 1
ATOM 2467 O O . TRP B 1 105 ? -3.43 -1.01 7.469 1 98.62 105 TRP B O 1
ATOM 2477 N N . LEU B 1 106 ? -2.502 -2.398 6.016 1 98.81 106 LEU B N 1
ATOM 2478 C CA . LEU B 1 106 ? -3.375 -1.959 4.93 1 98.81 106 LEU B CA 1
ATOM 2479 C C . LEU B 1 106 ? -4.832 -1.926 5.383 1 98.81 106 LEU B C 1
ATOM 2481 O O . LEU B 1 106 ? -5.555 -0.971 5.09 1 98.81 106 LEU B O 1
ATOM 2485 N N . ARG B 1 107 ? -5.285 -2.887 6.125 1 98.56 107 ARG B N 1
ATOM 2486 C CA . ARG B 1 107 ? -6.684 -2.971 6.539 1 98.56 107 ARG B CA 1
ATOM 2487 C C . ARG B 1 107 ? -7.051 -1.811 7.457 1 98.56 107 ARG B C 1
ATOM 2489 O O . ARG B 1 107 ? -8.195 -1.351 7.453 1 98.56 107 ARG B O 1
ATOM 2496 N N . ALA B 1 108 ? -6.145 -1.338 8.195 1 98.81 108 ALA B N 1
ATOM 2497 C CA . ALA B 1 108 ? -6.402 -0.275 9.164 1 98.81 108 ALA B CA 1
ATOM 2498 C C . ALA B 1 108 ? -6.23 1.101 8.523 1 98.81 108 ALA B C 1
ATOM 2500 O O . ALA B 1 108 ? -6.777 2.092 9.016 1 98.81 108 ALA B O 1
ATOM 2501 N N . LYS B 1 109 ? -5.438 1.189 7.461 1 98.94 109 LYS B N 1
ATOM 2502 C CA . LYS B 1 109 ? -4.996 2.49 6.965 1 98.94 109 LYS B CA 1
ATOM 2503 C C . LYS B 1 109 ? -5.547 2.76 5.566 1 98.94 109 LYS B C 1
ATOM 2505 O O . LYS B 1 109 ? -5.633 3.914 5.141 1 98.94 109 LYS B O 1
ATOM 2510 N N . GLY B 1 110 ? -5.941 1.687 4.844 1 98.81 110 GLY B N 1
ATOM 2511 C CA . GLY B 1 110 ? -6.203 1.826 3.422 1 98.81 110 GLY B CA 1
ATOM 2512 C C . GLY B 1 110 ? -7.66 1.631 3.061 1 98.81 110 GLY B C 1
ATOM 2513 O O . GLY B 1 110 ? -7.988 1.316 1.914 1 98.81 110 GLY B O 1
ATOM 2514 N N . PHE B 1 111 ? -8.617 1.72 3.996 1 98.75 111 PHE B N 1
ATOM 2515 C CA . PHE B 1 111 ? -10.031 1.53 3.715 1 98.75 111 PHE B CA 1
ATOM 2516 C C . PHE B 1 111 ? -10.602 2.725 2.957 1 98.75 111 PHE B C 1
ATOM 2518 O O . PHE B 1 111 ? -10.008 3.807 2.961 1 98.75 111 PHE B O 1
ATOM 2525 N N . PRO B 1 112 ? -11.75 2.572 2.23 1 98.25 112 PRO B N 1
ATOM 2526 C CA . PRO B 1 112 ? -12.32 3.654 1.426 1 98.25 112 PRO B CA 1
ATOM 2527 C C . PRO B 1 112 ? -12.547 4.93 2.232 1 98.25 112 PRO B C 1
ATOM 2529 O O . PRO B 1 112 ? -13.047 4.871 3.361 1 98.25 112 PRO B O 1
ATOM 2532 N N . ASN B 1 113 ? -12.141 6.07 1.686 1 98.81 113 ASN B N 1
ATOM 2533 C CA . ASN B 1 113 ? -12.289 7.406 2.256 1 98.81 113 ASN B CA 1
ATOM 2534 C C . ASN B 1 113 ? -11.328 7.633 3.414 1 98.81 113 ASN B C 1
ATOM 2536 O O . ASN B 1 113 ? -11.508 8.562 4.207 1 98.81 113 ASN B O 1
ATOM 2540 N N . SER B 1 114 ? -10.305 6.805 3.543 1 98.94 114 SER B N 1
ATOM 2541 C CA . SER B 1 114 ? -9.352 6.957 4.641 1 98.94 114 SER B CA 1
ATOM 2542 C C . SER B 1 114 ? -8.281 7.984 4.309 1 98.94 114 SER B C 1
ATOM 2544 O O . SER B 1 114 ? -7.512 8.398 5.184 1 98.94 114 SER B O 1
ATOM 2546 N N . ALA B 1 115 ? -8.164 8.406 3.07 1 98.88 115 ALA B N 1
ATOM 2547 C CA . ALA B 1 115 ? -7.215 9.43 2.645 1 98.88 115 ALA B CA 1
ATOM 2548 C C . ALA B 1 115 ? -7.938 10.695 2.195 1 98.88 115 ALA B C 1
ATOM 2550 O O . ALA B 1 115 ? -8.219 10.867 1.008 1 98.88 115 ALA B O 1
ATOM 2551 N N . VAL B 1 116 ? -8.148 11.578 3.096 1 98.88 116 VAL B N 1
ATOM 2552 C CA . VAL B 1 116 ? -8.812 12.844 2.807 1 98.88 116 VAL B CA 1
ATOM 2553 C C . VAL B 1 116 ? -7.801 13.852 2.275 1 98.88 116 VAL B C 1
ATOM 2555 O O . VAL B 1 116 ? -6.684 13.953 2.787 1 98.88 116 VAL B O 1
ATOM 2558 N N . LEU B 1 117 ? -8.242 14.555 1.317 1 98.69 117 LEU B N 1
ATOM 2559 C CA . LEU B 1 117 ? -7.367 15.547 0.708 1 98.69 117 LEU B CA 1
ATOM 2560 C C . LEU B 1 117 ? -8.125 16.844 0.429 1 98.69 117 LEU B C 1
ATOM 2562 O O . LEU B 1 117 ? -9.25 16.812 -0.082 1 98.69 117 LEU B O 1
ATOM 2566 N N . THR B 1 118 ? -7.547 17.938 0.785 1 98.75 118 THR B N 1
ATOM 2567 C CA . THR B 1 118 ? -8.055 19.234 0.333 1 98.75 118 THR B CA 1
ATOM 2568 C C . THR B 1 118 ? -7.645 19.5 -1.112 1 98.75 118 THR B C 1
ATOM 2570 O O . THR B 1 118 ? -6.926 18.703 -1.717 1 98.75 118 THR B O 1
ATOM 2573 N N . LYS B 1 119 ? -8.164 20.625 -1.607 1 97.75 119 LYS B N 1
ATOM 2574 C CA . LYS B 1 119 ? -7.598 21.062 -2.881 1 97.75 119 LYS B CA 1
ATOM 2575 C C . LYS B 1 119 ? -6.102 21.344 -2.75 1 97.75 119 LYS B C 1
ATOM 2577 O O . LYS B 1 119 ? -5.609 21.625 -1.654 1 97.75 119 LYS B O 1
ATOM 2582 N N . PHE B 1 120 ? -5.418 21.234 -3.871 1 98.38 120 PHE B N 1
ATOM 2583 C CA . PHE B 1 120 ? -3.99 21.516 -3.887 1 98.38 120 PHE B CA 1
ATOM 2584 C C . PHE B 1 120 ? -3.742 23.016 -3.961 1 98.38 120 PHE B C 1
ATOM 2586 O O . PHE B 1 120 ? -4.535 23.75 -4.555 1 98.38 120 PHE B O 1
ATOM 2593 N N . HIS B 1 121 ? -2.688 23.406 -3.309 1 98.56 121 HIS B N 1
ATOM 2594 C CA . HIS B 1 121 ? -2.162 24.766 -3.359 1 98.56 121 HIS B CA 1
ATOM 2595 C C . HIS B 1 121 ? -0.701 24.766 -3.793 1 98.56 121 HIS B C 1
ATOM 2597 O O . HIS B 1 121 ? 0.01 23.781 -3.621 1 98.56 121 HIS B O 1
ATOM 2603 N N . ALA B 1 122 ? -0.298 25.906 -4.316 1 98.56 122 ALA B N 1
ATOM 2604 C CA . ALA B 1 122 ? 1.101 26.031 -4.723 1 98.56 122 ALA B CA 1
ATOM 2605 C C . ALA B 1 122 ? 2.035 25.797 -3.541 1 98.56 122 ALA B C 1
ATOM 2607 O O . ALA B 1 122 ? 1.772 26.25 -2.428 1 98.56 122 ALA B O 1
ATOM 2608 N N . PHE B 1 123 ? 3.045 25.031 -3.785 1 98.75 123 PHE B N 1
ATOM 2609 C CA . PHE B 1 123 ? 4.074 24.781 -2.781 1 98.75 123 PHE B CA 1
ATOM 2610 C C . PHE B 1 123 ? 5.016 25.984 -2.668 1 98.75 123 PHE B C 1
ATOM 2612 O O . PHE B 1 123 ? 5.727 26.312 -3.621 1 98.75 123 PHE B O 1
ATOM 2619 N N . PRO B 1 124 ? 5.094 26.578 -1.5 1 98.25 124 PRO B N 1
ATOM 2620 C CA . PRO B 1 124 ? 5.906 27.797 -1.387 1 98.25 124 PRO B CA 1
ATOM 2621 C C . PRO B 1 124 ? 7.371 27.5 -1.07 1 98.25 124 PRO B C 1
ATOM 2623 O O . PRO B 1 124 ? 8.195 28.406 -1.047 1 98.25 124 PRO B O 1
ATOM 2626 N N . GLY B 1 125 ? 7.711 26.234 -0.827 1 98.12 125 GLY B N 1
ATOM 2627 C CA . GLY B 1 125 ? 9.016 25.828 -0.336 1 98.12 125 GLY B CA 1
ATOM 2628 C C . GLY B 1 125 ? 9 25.375 1.113 1 98.12 125 GLY B C 1
ATOM 2629 O O . GLY B 1 125 ? 8.125 25.781 1.883 1 98.12 125 GLY B O 1
ATOM 2630 N N . GLU B 1 126 ? 9.906 24.531 1.449 1 97.56 126 GLU B N 1
ATOM 2631 C CA . GLU B 1 126 ? 9.922 23.938 2.785 1 97.56 126 GLU B CA 1
ATOM 2632 C C . GLU B 1 126 ? 10.102 25.016 3.859 1 97.56 126 GLU B C 1
ATOM 2634 O O . GLU B 1 126 ? 9.398 25 4.871 1 97.56 126 GLU B O 1
ATOM 2639 N N . ALA B 1 127 ? 11.062 25.938 3.68 1 97.44 127 ALA B N 1
ATOM 2640 C CA . ALA B 1 127 ? 11.312 27 4.656 1 97.44 127 ALA B CA 1
ATOM 2641 C C . ALA B 1 127 ? 10.07 27.844 4.883 1 97.44 127 ALA B C 1
ATOM 2643 O O . ALA B 1 127 ? 9.734 28.188 6.023 1 97.44 127 ALA B O 1
ATOM 2644 N N . ALA B 1 128 ? 9.43 28.188 3.795 1 98.12 128 ALA B N 1
ATOM 2645 C CA . ALA B 1 128 ? 8.227 29 3.889 1 98.12 128 ALA B CA 1
ATOM 2646 C C . ALA B 1 128 ? 7.113 28.266 4.629 1 98.12 128 ALA B C 1
ATOM 2648 O O . ALA B 1 128 ? 6.328 28.875 5.359 1 98.12 128 ALA B O 1
ATOM 2649 N N . CYS B 1 129 ? 7.004 26.984 4.465 1 98.56 129 CYS B N 1
ATOM 2650 C CA . CYS B 1 129 ? 5.98 26.188 5.129 1 98.56 129 CYS B CA 1
ATOM 2651 C C . CYS B 1 129 ? 6.148 26.234 6.645 1 98.56 129 CYS B C 1
ATOM 2653 O O . CYS B 1 129 ? 5.172 26.109 7.383 1 98.56 129 CYS B O 1
ATOM 2655 N N . ALA B 1 130 ? 7.348 26.422 7.094 1 98.25 130 ALA B N 1
ATOM 2656 C CA . ALA B 1 130 ? 7.633 26.438 8.523 1 98.25 130 ALA B CA 1
ATOM 2657 C C . ALA B 1 130 ? 7.051 27.672 9.195 1 98.25 130 ALA B C 1
ATOM 2659 O O . ALA B 1 130 ? 6.965 27.75 10.422 1 98.25 130 ALA B O 1
ATOM 2660 N N . GLU B 1 131 ? 6.641 28.609 8.43 1 98.44 131 GLU B N 1
ATOM 2661 C CA . GLU B 1 131 ? 6.137 29.875 8.961 1 98.44 131 GLU B CA 1
ATOM 2662 C C . GLU B 1 131 ? 4.645 29.781 9.281 1 98.44 131 GLU B C 1
ATOM 2664 O O . GLU B 1 131 ? 4.059 30.719 9.812 1 98.44 131 GLU B O 1
ATOM 2669 N N . THR B 1 132 ? 4.035 28.734 8.883 1 98.69 132 THR B N 1
ATOM 2670 C CA . THR B 1 132 ? 2.592 28.594 9.039 1 98.69 132 THR B CA 1
ATOM 2671 C C . THR B 1 132 ? 2.25 27.25 9.688 1 98.69 132 THR B C 1
ATOM 2673 O O . THR B 1 132 ? 2.771 26.219 9.289 1 98.69 132 THR B O 1
ATOM 2676 N N . ASP B 1 133 ? 1.459 27.297 10.703 1 98.81 133 ASP B N 1
ATOM 2677 C CA . ASP B 1 133 ? 0.94 26.078 11.305 1 98.81 133 ASP B CA 1
ATOM 2678 C C . ASP B 1 133 ? -0.236 25.531 10.5 1 98.81 133 ASP B C 1
ATOM 2680 O O . ASP B 1 133 ? -0.958 26.281 9.844 1 98.81 133 ASP B O 1
ATOM 2684 N N . PHE B 1 134 ? -0.426 24.219 10.461 1 98.88 134 PHE B N 1
ATOM 2685 C CA . PHE B 1 134 ? -1.674 23.609 10.008 1 98.88 134 PHE B CA 1
ATOM 2686 C C . PHE B 1 134 ? -2.439 23.016 11.18 1 98.88 134 PHE B C 1
ATOM 2688 O O . PHE B 1 134 ? -1.843 22.641 12.195 1 98.88 134 PHE B O 1
ATOM 2695 N N . SER B 1 135 ? -3.771 22.969 11.055 1 98.94 135 SER B N 1
ATOM 2696 C CA . SER B 1 135 ? -4.598 22.531 12.18 1 98.94 135 SER B CA 1
ATOM 2697 C C . SER B 1 135 ? -5.809 21.75 11.703 1 98.94 135 SER B C 1
ATOM 2699 O O . SER B 1 135 ? -6.234 21.891 10.547 1 98.94 135 SER B O 1
ATOM 2701 N N . LEU B 1 136 ? -6.266 20.953 12.555 1 98.94 136 LEU B N 1
ATOM 2702 C CA . LEU B 1 136 ? -7.562 20.297 12.406 1 98.94 136 LEU B CA 1
ATOM 2703 C C . LEU B 1 136 ? -8.531 20.781 13.484 1 98.94 136 LEU B C 1
ATOM 2705 O O . LEU B 1 136 ? -8.195 20.781 14.664 1 98.94 136 LEU B O 1
ATOM 2709 N N . PHE B 1 137 ? -9.656 21.234 13.062 1 98.94 137 PHE B N 1
ATOM 2710 C CA . PHE B 1 137 ? -10.75 21.547 13.969 1 98.94 137 PHE B CA 1
ATOM 2711 C C . PHE B 1 137 ? -11.844 20.484 13.883 1 98.94 137 PHE B C 1
ATOM 2713 O O . PHE B 1 137 ? -12.188 20.031 12.797 1 98.94 137 PHE B O 1
ATOM 2720 N N . LYS B 1 138 ? -12.328 20.094 14.984 1 98.94 138 LYS B N 1
ATOM 2721 C CA . LYS B 1 138 ? -13.492 19.219 15.133 1 98.94 138 LYS B CA 1
ATOM 2722 C C . LYS B 1 138 ? -14.609 19.906 15.906 1 98.94 138 LYS B C 1
ATOM 2724 O O . LYS B 1 138 ? -14.43 20.297 17.062 1 98.94 138 LYS B O 1
ATOM 2729 N N . ASN B 1 139 ? -15.742 20.125 15.227 1 98.75 139 ASN B N 1
ATOM 2730 C CA . ASN B 1 139 ? -16.875 20.812 15.828 1 98.75 139 ASN B CA 1
ATOM 2731 C C . ASN B 1 139 ? -16.484 22.141 16.453 1 98.75 139 ASN B C 1
ATOM 2733 O O . ASN B 1 139 ? -16.859 22.438 17.578 1 98.75 139 ASN B O 1
ATOM 2737 N N . GLY B 1 140 ? -15.648 22.781 15.805 1 98.62 140 GLY B N 1
ATOM 2738 C CA . GLY B 1 140 ? -15.297 24.141 16.188 1 98.62 140 GLY B CA 1
ATOM 2739 C C . GLY B 1 140 ? -14.125 24.203 17.141 1 98.62 140 GLY B C 1
ATOM 2740 O O . GLY B 1 140 ? -13.633 25.281 17.453 1 98.62 140 GLY B O 1
ATOM 2741 N N . GLU B 1 141 ? -13.602 23.078 17.609 1 98.69 141 GLU B N 1
ATOM 2742 C CA . GLU B 1 141 ? -12.469 23.016 18.531 1 98.69 141 GLU B CA 1
ATOM 2743 C C . GLU B 1 141 ? -11.211 22.5 17.844 1 98.69 141 GLU B C 1
ATOM 2745 O O . GLU B 1 141 ? -11.258 21.484 17.141 1 98.69 141 GLU B O 1
ATOM 2750 N N . ARG B 1 142 ? -10.125 23.281 18.078 1 98.81 142 ARG B N 1
ATOM 2751 C CA . ARG B 1 142 ? -8.859 22.781 17.547 1 98.81 142 ARG B CA 1
ATOM 2752 C C . ARG B 1 142 ? -8.422 21.516 18.25 1 98.81 142 ARG B C 1
ATOM 2754 O O . ARG B 1 142 ? -8.219 21.5 19.469 1 98.81 142 ARG B O 1
ATOM 2761 N N . VAL B 1 143 ? -8.219 20.469 17.469 1 98.81 143 VAL B N 1
ATOM 2762 C CA . VAL B 1 143 ? -7.879 19.188 18.109 1 98.81 143 VAL B CA 1
ATOM 2763 C C . VAL B 1 143 ? -6.449 18.797 17.734 1 98.81 143 VAL B C 1
ATOM 2765 O O . VAL B 1 143 ? -5.824 17.984 18.422 1 98.81 143 VAL B O 1
ATOM 2768 N N . GLN B 1 144 ? -5.91 19.281 16.656 1 98.81 144 GLN B N 1
ATOM 2769 C CA . GLN B 1 144 ? -4.508 19.094 16.297 1 98.81 144 GLN B CA 1
ATOM 2770 C C . GLN B 1 144 ? -3.906 20.391 15.75 1 98.81 144 GLN B C 1
ATOM 2772 O O . GLN B 1 144 ? -4.574 21.141 15.039 1 98.81 144 GLN B O 1
ATOM 2777 N N . ARG B 1 145 ? -2.684 20.609 16.078 1 98.69 145 ARG B N 1
ATOM 2778 C CA . ARG B 1 145 ? -1.833 21.672 15.54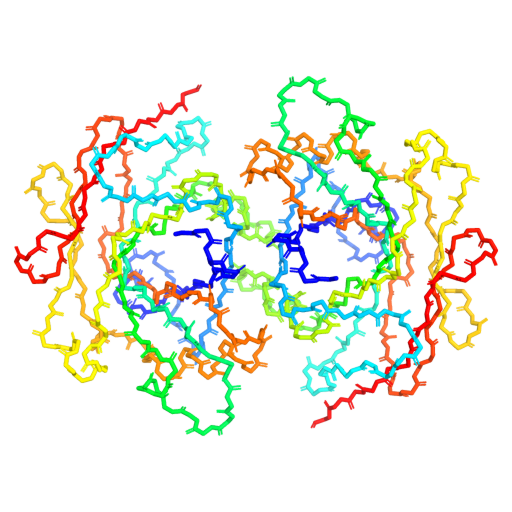7 1 98.69 145 ARG B CA 1
ATOM 2779 C C . ARG B 1 145 ? -0.447 21.141 15.203 1 98.69 145 ARG B C 1
ATOM 2781 O O . ARG B 1 145 ? 0.197 20.484 16.031 1 98.69 145 ARG B O 1
ATOM 2788 N N . GLY B 1 146 ? -0.062 21.344 13.992 1 98.19 146 GLY B N 1
ATOM 2789 C CA . GLY B 1 146 ? 1.251 20.906 13.555 1 98.19 146 GLY B CA 1
ATOM 2790 C C . GLY B 1 146 ? 2.029 21.969 12.805 1 98.19 146 GLY B C 1
ATOM 2791 O O . GLY B 1 146 ? 1.442 22.891 12.258 1 98.19 146 GLY B O 1
ATOM 2792 N N . ASN B 1 147 ? 3.326 21.859 12.898 1 98.69 147 ASN B N 1
ATOM 2793 C CA . ASN B 1 147 ? 4.277 22.641 12.102 1 98.69 147 ASN B CA 1
ATOM 2794 C C . ASN B 1 147 ? 5.359 21.75 11.508 1 98.69 147 ASN B C 1
ATOM 2796 O O . ASN B 1 147 ? 5.867 20.844 12.172 1 98.69 147 ASN B O 1
ATOM 2800 N N . VAL B 1 148 ? 5.684 22.062 10.281 1 98.12 148 VAL B N 1
ATOM 2801 C CA . VAL B 1 148 ? 6.621 21.188 9.586 1 98.12 148 VAL B CA 1
ATOM 2802 C C . VAL B 1 148 ? 7.984 21.234 10.273 1 98.12 148 VAL B C 1
ATOM 2804 O O . VAL B 1 148 ? 8.781 20.297 10.141 1 98.12 148 VAL B O 1
ATOM 2807 N N . SER B 1 149 ? 8.266 22.266 11 1 98 149 SER B N 1
ATOM 2808 C CA . SER B 1 149 ? 9.531 22.391 11.719 1 98 149 SER B CA 1
ATOM 2809 C C . SER B 1 149 ? 9.617 21.359 12.844 1 98 149 SER B C 1
ATOM 2811 O O . SER B 1 149 ? 10.703 21.109 13.383 1 98 149 SER B O 1
ATOM 2813 N N . ASP B 1 150 ? 8.531 20.781 13.266 1 97.69 150 ASP B N 1
ATOM 2814 C CA . ASP B 1 150 ? 8.5 19.812 14.359 1 97.69 150 ASP B CA 1
ATOM 2815 C C . ASP B 1 150 ? 8.688 18.391 13.828 1 97.69 150 ASP B C 1
ATOM 2817 O O . ASP B 1 150 ? 8.695 17.438 14.609 1 97.69 150 ASP B O 1
ATOM 2821 N N . MET B 1 151 ? 8.859 18.219 12.547 1 98.06 151 MET B N 1
ATOM 2822 C CA . MET B 1 151 ? 9.047 16.891 11.969 1 98.06 151 MET B CA 1
ATOM 2823 C C . MET B 1 151 ? 10.352 16.281 12.445 1 98.06 151 MET B C 1
ATOM 2825 O O . MET B 1 151 ? 11.375 16.969 12.539 1 98.06 151 MET B O 1
ATOM 2829 N N . LEU B 1 152 ? 10.336 15.016 12.758 1 98 152 LEU B N 1
ATOM 2830 C CA . LEU B 1 152 ? 11.547 14.258 13.055 1 98 152 LEU B CA 1
ATOM 2831 C C . LEU B 1 152 ? 12.43 14.141 11.82 1 98 152 LEU B C 1
ATOM 2833 O O . LEU B 1 152 ? 13.656 14.258 11.906 1 98 152 LEU B O 1
ATOM 2837 N N . PHE B 1 153 ? 11.82 13.781 10.703 1 98.56 153 PHE B N 1
ATOM 2838 C CA . PHE B 1 153 ? 12.43 13.727 9.383 1 98.56 153 PHE B CA 1
ATOM 2839 C C . PHE B 1 153 ? 11.805 14.766 8.461 1 98.56 153 PHE B C 1
ATOM 2841 O O . PHE B 1 153 ? 10.594 14.75 8.227 1 98.56 153 PHE B O 1
ATOM 2848 N N . ASN B 1 154 ? 12.617 15.648 7.984 1 98.38 154 ASN B N 1
ATOM 2849 C CA . ASN B 1 154 ? 12.078 16.734 7.18 1 98.38 154 ASN B CA 1
ATOM 2850 C C . ASN B 1 154 ? 11.648 16.266 5.797 1 98.38 154 ASN B C 1
ATOM 2852 O O . ASN B 1 154 ? 11.789 15.078 5.477 1 98.38 154 ASN B O 1
ATOM 2856 N N . MET B 1 155 ? 11.109 17.203 5.027 1 98.69 155 MET B N 1
ATOM 2857 C CA . MET B 1 155 ? 10.547 16.859 3.727 1 98.69 155 MET B CA 1
ATOM 2858 C C . MET B 1 155 ? 11.602 16.234 2.826 1 98.69 155 MET B C 1
ATOM 2860 O O . MET B 1 155 ? 11.336 15.234 2.148 1 98.69 155 MET B O 1
ATOM 2864 N N . GLN B 1 156 ? 12.766 16.797 2.82 1 98.44 156 GLN B N 1
ATOM 2865 C CA . GLN B 1 156 ? 13.852 16.297 1.981 1 98.44 156 GLN B CA 1
ATOM 2866 C C . GLN B 1 156 ? 14.188 14.844 2.324 1 98.44 156 GLN B C 1
ATOM 2868 O O . GLN B 1 156 ? 14.297 14 1.432 1 98.44 156 GLN B O 1
ATOM 2873 N N . THR B 1 157 ? 14.312 14.562 3.635 1 98.38 157 THR B N 1
ATOM 2874 C CA . THR B 1 157 ? 14.648 13.219 4.102 1 98.38 157 THR B CA 1
ATOM 2875 C C . THR B 1 157 ? 13.562 12.227 3.689 1 98.38 157 THR B C 1
ATOM 2877 O O . THR B 1 157 ? 13.875 11.125 3.221 1 98.38 157 THR B O 1
ATOM 2880 N N . ILE B 1 158 ? 12.297 12.609 3.818 1 98.69 158 ILE B N 1
ATOM 2881 C CA . ILE B 1 158 ? 11.172 11.742 3.486 1 98.69 158 ILE B CA 1
ATOM 2882 C C . ILE B 1 158 ? 11.18 11.438 1.99 1 98.69 158 ILE B C 1
ATOM 2884 O O . ILE B 1 158 ? 11 10.281 1.588 1 98.69 158 ILE B O 1
ATOM 2888 N N . ILE B 1 159 ? 11.406 12.461 1.216 1 98.69 159 ILE B N 1
ATOM 2889 C CA . ILE B 1 159 ? 11.398 12.32 -0.236 1 98.69 159 ILE B CA 1
ATOM 2890 C C . ILE B 1 159 ? 12.539 11.406 -0.674 1 98.69 159 ILE B C 1
ATOM 2892 O O . ILE B 1 159 ? 12.328 10.484 -1.468 1 98.69 159 ILE B O 1
ATOM 2896 N N . GLU B 1 160 ? 13.711 11.625 -0.149 1 98.44 160 GLU B N 1
ATOM 2897 C CA . GLU B 1 160 ? 14.859 10.797 -0.489 1 98.44 160 GLU B CA 1
ATOM 2898 C C . GLU B 1 160 ? 14.633 9.344 -0.078 1 98.44 160 GLU B C 1
ATOM 2900 O O . GLU B 1 160 ? 14.953 8.422 -0.832 1 98.44 160 GLU B O 1
ATOM 2905 N N . PHE B 1 161 ? 14.102 9.203 1.063 1 98.56 161 PHE B N 1
ATOM 2906 C CA . PHE B 1 161 ? 13.82 7.859 1.557 1 98.56 161 PHE B CA 1
ATOM 2907 C C . PHE B 1 161 ? 12.805 7.16 0.662 1 98.56 161 PHE B C 1
ATOM 2909 O O . PHE B 1 161 ? 13.016 6.02 0.248 1 98.56 161 PHE B O 1
ATOM 2916 N N . ALA B 1 162 ? 11.664 7.793 0.378 1 98.69 162 ALA B N 1
ATOM 2917 C CA . ALA B 1 162 ? 10.617 7.223 -0.472 1 98.69 162 ALA B CA 1
ATOM 2918 C C . ALA B 1 162 ? 11.164 6.875 -1.853 1 98.69 162 ALA B C 1
ATOM 2920 O O . ALA B 1 162 ? 10.875 5.801 -2.389 1 98.69 162 ALA B O 1
ATOM 2921 N N . ALA B 1 163 ? 11.922 7.773 -2.402 1 98.5 163 ALA B N 1
ATOM 2922 C CA . ALA B 1 163 ? 12.492 7.555 -3.73 1 98.5 163 ALA B CA 1
ATOM 2923 C C . ALA B 1 163 ? 13.414 6.34 -3.74 1 98.5 163 ALA B C 1
ATOM 2925 O O . ALA B 1 163 ? 13.344 5.5 -4.641 1 98.5 163 ALA B O 1
ATOM 2926 N N . GLU B 1 164 ? 14.234 6.234 -2.746 1 96.81 164 GLU B N 1
ATOM 2927 C CA . GLU B 1 164 ? 15.234 5.168 -2.662 1 96.81 164 GLU B CA 1
ATOM 2928 C C . GLU B 1 164 ? 14.57 3.807 -2.488 1 96.81 164 GLU B C 1
ATOM 2930 O O . GLU B 1 164 ? 14.984 2.822 -3.1 1 96.81 164 GLU B O 1
ATOM 2935 N N . HIS B 1 165 ? 13.516 3.795 -1.763 1 97.94 165 HIS B N 1
ATOM 2936 C CA . HIS B 1 165 ? 13.039 2.492 -1.311 1 97.94 165 HIS B CA 1
ATOM 2937 C C . HIS B 1 165 ? 11.789 2.068 -2.076 1 97.94 165 HIS B C 1
ATOM 2939 O O . HIS B 1 165 ? 11.469 0.878 -2.143 1 97.94 165 HIS B O 1
ATOM 2945 N N . PHE B 1 166 ? 11.078 3.016 -2.73 1 98.56 166 PHE B N 1
ATOM 2946 C CA . PHE B 1 166 ? 9.789 2.656 -3.309 1 98.56 166 PHE B CA 1
ATOM 2947 C C . PHE B 1 166 ? 9.656 3.211 -4.723 1 98.56 166 PHE B C 1
ATOM 2949 O O . PHE B 1 166 ? 8.742 2.836 -5.457 1 98.56 166 PHE B O 1
ATOM 2956 N N . GLY B 1 167 ? 10.531 4.039 -5.168 1 98.12 167 GLY B N 1
ATOM 2957 C CA . GLY B 1 167 ? 10.289 4.855 -6.348 1 98.12 167 GLY B CA 1
ATOM 2958 C C . GLY B 1 167 ? 9.398 6.051 -6.078 1 98.12 167 GLY B C 1
ATOM 2959 O O . GLY B 1 167 ? 8.594 6.035 -5.141 1 98.12 167 GLY B O 1
ATOM 2960 N N . LEU B 1 168 ? 9.594 7.094 -6.812 1 98.56 168 LEU B N 1
ATOM 2961 C CA . LEU B 1 168 ? 8.852 8.344 -6.652 1 98.56 168 LEU B CA 1
ATOM 2962 C C . LEU B 1 168 ? 8.758 9.094 -7.977 1 98.56 168 LEU B C 1
ATOM 2964 O O . LEU B 1 168 ? 9.773 9.305 -8.648 1 98.56 168 LEU B O 1
ATOM 2968 N N . GLY B 1 169 ? 7.562 9.461 -8.32 1 97.81 169 GLY B N 1
ATOM 2969 C CA . GLY B 1 169 ? 7.395 10.133 -9.602 1 97.81 169 GLY B CA 1
ATOM 2970 C C . GLY B 1 169 ? 6.086 10.891 -9.711 1 97.81 169 GLY B C 1
ATOM 2971 O O . GLY B 1 169 ? 5.387 11.086 -8.711 1 97.81 169 GLY B O 1
ATOM 2972 N N . GLN B 1 170 ? 5.844 11.328 -10.953 1 97.69 170 GLN B N 1
ATOM 2973 C CA . GLN B 1 170 ? 4.695 12.188 -11.234 1 97.69 170 GLN B CA 1
ATOM 2974 C C . GLN B 1 170 ? 3.396 11.539 -10.766 1 97.69 170 GLN B C 1
ATOM 2976 O O . GLN B 1 170 ? 3.125 10.383 -11.086 1 97.69 170 GLN B O 1
ATOM 2981 N N . GLY B 1 171 ? 2.613 12.336 -9.992 1 97.62 171 GLY B N 1
ATOM 2982 C CA . GLY B 1 171 ? 1.307 11.867 -9.562 1 97.62 171 GLY B CA 1
ATOM 2983 C C . GLY B 1 171 ? 1.328 11.227 -8.18 1 97.62 171 GLY B C 1
ATOM 2984 O O . GLY B 1 171 ? 0.275 10.93 -7.613 1 97.62 171 GLY B O 1
ATOM 2985 N N . ASP B 1 172 ? 2.51 10.977 -7.672 1 98.62 172 ASP B N 1
ATOM 2986 C CA . ASP B 1 172 ? 2.596 10.469 -6.309 1 98.62 172 ASP B CA 1
ATOM 2987 C C . ASP B 1 172 ? 2.342 11.578 -5.289 1 98.62 172 ASP B C 1
ATOM 2989 O O . ASP B 1 172 ? 2.629 12.75 -5.551 1 98.62 172 ASP B O 1
ATOM 2993 N N . ILE B 1 173 ? 1.762 11.195 -4.137 1 98.94 173 ILE B N 1
ATOM 2994 C CA . ILE B 1 173 ? 1.634 12.141 -3.033 1 98.94 173 ILE B CA 1
ATOM 2995 C C . ILE B 1 173 ? 2.186 11.516 -1.754 1 98.94 173 ILE B C 1
ATOM 2997 O O . ILE B 1 173 ? 2.262 10.289 -1.637 1 98.94 173 ILE B O 1
ATOM 3001 N N . ILE B 1 174 ? 2.594 12.359 -0.842 1 98.94 174 ILE B N 1
ATOM 3002 C CA . ILE B 1 174 ? 3.174 11.922 0.422 1 98.94 174 ILE B CA 1
ATOM 3003 C C . ILE B 1 174 ? 2.473 12.625 1.583 1 98.94 174 ILE B C 1
ATOM 3005 O O . ILE B 1 174 ? 2.537 13.852 1.707 1 98.94 174 ILE B O 1
ATOM 3009 N N . TYR B 1 175 ? 1.709 11.844 2.385 1 98.94 175 TYR B N 1
ATOM 3010 C CA . TYR B 1 175 ? 1.316 12.305 3.713 1 98.94 175 TYR B CA 1
ATOM 3011 C C . TYR B 1 175 ? 2.508 12.305 4.664 1 98.94 175 TYR B C 1
ATOM 3013 O O . TYR B 1 175 ? 3.121 11.266 4.902 1 98.94 175 TYR B O 1
ATOM 3021 N N . THR B 1 176 ? 2.812 13.414 5.309 1 98.88 176 THR B N 1
ATOM 3022 C CA . THR B 1 176 ? 4.141 13.594 5.887 1 98.88 176 THR B CA 1
ATOM 3023 C C . THR B 1 176 ? 4.129 13.281 7.379 1 98.88 176 THR B C 1
ATOM 3025 O O . THR B 1 176 ? 5.098 13.57 8.086 1 98.88 176 THR B O 1
ATOM 3028 N N . GLY B 1 177 ? 3.078 12.711 7.883 1 98.5 177 GLY B N 1
ATOM 3029 C CA . GLY B 1 177 ? 2.977 12.43 9.305 1 98.5 177 GLY B CA 1
ATOM 3030 C C . GLY B 1 177 ? 2.006 13.352 10.023 1 98.5 177 GLY B C 1
ATOM 3031 O O . GLY B 1 177 ? 1.611 14.391 9.492 1 98.5 177 GLY B O 1
ATOM 3032 N N . THR B 1 178 ? 1.644 12.945 11.211 1 98.69 178 THR B N 1
ATOM 3033 C CA . THR B 1 178 ? 0.642 13.68 11.977 1 98.69 178 THR B CA 1
ATOM 3034 C C . THR B 1 178 ? 1.225 14.172 13.297 1 98.69 178 THR B C 1
ATOM 3036 O O . THR B 1 178 ? 2.025 13.477 13.93 1 98.69 178 THR B O 1
ATOM 3039 N N . PRO B 1 179 ? 0.845 15.398 13.734 1 98.44 179 PRO B N 1
ATOM 3040 C CA . PRO B 1 179 ? 1.231 15.875 15.062 1 98.44 179 PRO B CA 1
ATOM 3041 C C . PRO B 1 179 ? 0.401 15.25 16.188 1 98.44 179 PRO B C 1
ATOM 3043 O O . PRO B 1 179 ? -0.452 14.398 15.922 1 98.44 179 PRO B O 1
ATOM 3046 N N . ALA B 1 180 ? 0.722 15.617 17.438 1 97.62 180 ALA B N 1
ATOM 3047 C CA . ALA B 1 180 ? -0.045 15.156 18.578 1 97.62 180 ALA B CA 1
ATOM 3048 C C . ALA B 1 180 ? -1.502 15.594 18.484 1 97.62 180 ALA B C 1
ATOM 3050 O O . ALA B 1 180 ? -1.832 16.5 17.719 1 97.62 180 ALA B O 1
ATOM 3051 N N . GLY B 1 181 ? -2.344 14.938 19.25 1 98.31 181 GLY B N 1
ATOM 3052 C CA . GLY B 1 181 ? -3.754 15.289 19.328 1 98.31 181 GLY B CA 1
ATOM 3053 C C . GLY B 1 181 ? -4.645 14.344 18.547 1 98.31 181 GLY B C 1
ATOM 3054 O O . GLY B 1 181 ? -5.805 14.656 18.266 1 98.31 181 GLY B O 1
ATOM 3055 N N . VAL B 1 182 ? -4.145 13.242 18.141 1 98.25 182 VAL B N 1
ATOM 3056 C CA . VAL B 1 182 ? -4.918 12.219 17.453 1 98.25 182 VAL B CA 1
ATOM 3057 C C . VAL B 1 182 ? -6.102 11.789 18.312 1 98.25 182 VAL B C 1
ATOM 3059 O O . VAL B 1 182 ? -5.984 11.688 19.531 1 98.25 182 VAL B O 1
ATOM 3062 N N . GLY B 1 183 ? -7.277 11.531 17.625 1 98.38 183 GLY B N 1
ATOM 3063 C CA . GLY B 1 183 ? -8.453 11.125 18.375 1 98.38 183 GLY B CA 1
ATOM 3064 C C . GLY B 1 183 ? -9.555 10.562 17.5 1 98.38 183 GLY B C 1
ATOM 3065 O O . GLY B 1 183 ? -9.453 10.594 16.266 1 98.38 183 GLY B O 1
ATOM 3066 N N . PRO B 1 184 ? -10.555 10.023 18.172 1 98.69 184 PRO B N 1
ATOM 3067 C CA . PRO B 1 184 ? -11.648 9.383 17.438 1 98.69 184 PRO B CA 1
ATOM 3068 C C . PRO B 1 184 ? -12.633 10.391 16.828 1 98.69 184 PRO B C 1
ATOM 3070 O O . PRO B 1 184 ? -12.75 11.516 17.328 1 98.69 184 PRO B O 1
ATOM 3073 N N . VAL B 1 185 ? -13.242 9.992 15.742 1 98.81 185 VAL B N 1
ATOM 3074 C CA . VAL B 1 185 ? -14.383 10.727 15.219 1 98.81 185 VAL B CA 1
ATOM 3075 C C . VAL B 1 185 ? -15.68 10.062 15.656 1 98.81 185 VAL B C 1
ATOM 3077 O O . VAL B 1 185 ? -15.703 8.859 15.953 1 98.81 185 VAL B O 1
ATOM 3080 N N . ALA B 1 186 ? -16.734 10.852 15.734 1 98.38 186 ALA B N 1
ATOM 3081 C CA . ALA B 1 186 ? -18.109 10.391 15.93 1 98.38 186 ALA B CA 1
ATOM 3082 C C . ALA B 1 186 ? -18.984 10.758 14.727 1 98.38 186 ALA B C 1
ATOM 3084 O O . ALA B 1 186 ? -18.594 11.578 13.898 1 98.38 186 ALA B O 1
ATOM 3085 N N . ASP B 1 187 ? -20.109 10.023 14.625 1 98.44 187 ASP B N 1
ATOM 3086 C CA . ASP B 1 187 ? -21.062 10.336 13.57 1 98.44 187 ASP B CA 1
ATOM 3087 C C . ASP B 1 187 ? -21.531 11.789 13.664 1 98.44 187 ASP B C 1
ATOM 3089 O O . ASP B 1 187 ? -21.875 12.258 14.758 1 98.44 187 ASP B O 1
ATOM 3093 N N . GLY B 1 188 ? -21.453 12.516 12.531 1 98.56 188 GLY B N 1
ATOM 3094 C CA . GLY B 1 188 ? -21.938 13.891 12.484 1 98.56 188 GLY B CA 1
ATOM 3095 C C . GLY B 1 188 ? -20.844 14.914 12.766 1 98.56 188 GLY B C 1
ATOM 3096 O O . GLY B 1 188 ? -21.062 16.109 12.602 1 98.56 188 GLY B O 1
ATOM 3097 N N . ASP B 1 189 ? -19.641 14.469 13.188 1 98.88 189 ASP B N 1
ATOM 3098 C CA . ASP B 1 189 ? -18.562 15.406 13.461 1 98.88 189 ASP B CA 1
ATOM 3099 C C . ASP B 1 189 ? -18.25 16.266 12.234 1 98.88 189 ASP B C 1
ATOM 3101 O O . ASP B 1 189 ? -18.219 15.75 11.109 1 98.88 189 ASP B O 1
ATOM 3105 N N . LYS B 1 190 ? -18.094 17.516 12.461 1 98.88 190 LYS B N 1
ATOM 3106 C CA . LYS B 1 190 ? -17.625 18.438 11.43 1 98.88 190 LYS B CA 1
ATOM 3107 C C . LYS B 1 190 ? -16.125 18.688 11.562 1 98.88 190 LYS B C 1
ATOM 3109 O O . LYS B 1 190 ? -15.648 19.078 12.625 1 98.88 190 LYS B O 1
ATOM 3114 N N . LEU B 1 191 ? -15.414 18.453 10.469 1 98.94 191 LEU B N 1
ATOM 3115 C CA . LEU B 1 191 ? -13.969 18.641 10.461 1 98.94 191 LEU B CA 1
ATOM 3116 C C . LEU B 1 191 ? -13.57 19.781 9.531 1 98.94 191 LEU B C 1
ATOM 3118 O O . LEU B 1 191 ? -14.141 19.938 8.445 1 98.94 191 LEU B O 1
ATOM 3122 N N . GLU B 1 192 ? -12.609 20.578 9.961 1 98.94 192 GLU B N 1
ATOM 3123 C CA . GLU B 1 192 ? -12.047 21.656 9.164 1 98.94 192 GLU B CA 1
ATOM 3124 C C . GLU B 1 192 ? -10.516 21.609 9.18 1 98.94 192 GLU B C 1
ATOM 3126 O O . GLU B 1 192 ? -9.906 21.5 10.242 1 98.94 192 GLU B O 1
ATOM 3131 N N . LEU B 1 193 ? -9.977 21.625 8.008 1 98.94 193 LEU B N 1
ATOM 3132 C CA . LEU B 1 193 ? -8.531 21.688 7.84 1 98.94 193 LEU B CA 1
ATOM 3133 C C . LEU B 1 193 ? -8.07 23.094 7.531 1 98.94 193 LEU B C 1
ATOM 3135 O O . LEU B 1 193 ? -8.5 23.703 6.539 1 98.94 193 LEU B O 1
ATOM 3139 N N . LEU B 1 194 ? -7.145 23.562 8.367 1 98.94 194 LEU B N 1
ATOM 3140 C CA . LEU B 1 194 ? -6.742 24.969 8.219 1 98.94 194 LEU B CA 1
ATOM 3141 C C . LEU B 1 194 ? -5.242 25.078 7.965 1 98.94 194 LEU B C 1
ATOM 3143 O O . LEU B 1 194 ? -4.449 24.359 8.594 1 98.94 194 LEU B O 1
ATOM 3147 N N . TRP B 1 195 ? -4.871 25.875 7.043 1 98.94 195 TRP B N 1
ATOM 3148 C CA . TRP B 1 195 ? -3.531 26.422 6.871 1 98.94 195 TRP B CA 1
ATOM 3149 C C . TRP B 1 195 ? -3.451 27.844 7.43 1 98.94 195 TRP B C 1
ATOM 3151 O O . TRP B 1 195 ? -4 28.781 6.844 1 98.94 195 TRP B O 1
ATOM 3161 N N . GLY B 1 196 ? -2.66 28 8.586 1 98.62 196 GLY B N 1
ATOM 3162 C CA . GLY B 1 196 ? -2.844 29.25 9.312 1 98.62 196 GLY B CA 1
ATOM 3163 C C . GLY B 1 196 ? -4.281 29.484 9.727 1 98.62 196 GLY B C 1
ATOM 3164 O O . GLY B 1 196 ? -4.887 28.656 10.406 1 98.62 196 GLY B O 1
ATOM 3165 N N . ASP B 1 197 ? -4.801 30.594 9.242 1 98.31 197 ASP B N 1
ATOM 3166 C CA . ASP B 1 197 ? -6.18 30.953 9.57 1 98.31 197 ASP B CA 1
ATOM 3167 C C . ASP B 1 197 ? -7.117 30.625 8.406 1 98.31 197 ASP B C 1
ATOM 3169 O O . ASP B 1 197 ? -8.328 30.812 8.516 1 98.31 197 ASP B O 1
ATOM 3173 N N . ASP B 1 198 ? -6.594 30.109 7.344 1 98.69 198 ASP B N 1
ATOM 3174 C CA . ASP B 1 198 ? -7.395 29.844 6.152 1 98.69 198 ASP B CA 1
ATOM 3175 C C . ASP B 1 198 ? -7.93 28.406 6.156 1 98.69 198 ASP B C 1
ATOM 3177 O O . ASP B 1 198 ? -7.168 27.453 6.328 1 98.69 198 ASP B O 1
ATOM 3181 N N . VAL B 1 199 ? -9.227 28.312 5.953 1 98.81 199 VAL B N 1
ATOM 3182 C CA . VAL B 1 199 ? -9.828 26.984 5.828 1 98.81 199 VAL B CA 1
ATOM 3183 C C . VAL B 1 199 ? -9.594 26.453 4.418 1 98.81 199 VAL B C 1
ATOM 3185 O O . VAL B 1 199 ? -10.07 27.016 3.439 1 98.81 199 VAL B O 1
ATOM 3188 N N . TRP B 1 200 ? -8.852 25.297 4.332 1 98.88 200 TRP B N 1
ATOM 3189 C CA . TRP B 1 200 ? -8.539 24.719 3.027 1 98.88 200 TRP B CA 1
ATOM 3190 C C . TRP B 1 200 ? -9.547 23.625 2.656 1 98.88 200 TRP B C 1
ATOM 3192 O O . TRP B 1 200 ? -9.719 23.312 1.479 1 98.88 200 TRP B O 1
ATOM 3202 N N . GLY B 1 201 ? -10.172 23.047 3.613 1 98.75 201 GLY B N 1
ATOM 3203 C CA . GLY B 1 201 ? -11.125 21.969 3.363 1 98.75 201 GLY B CA 1
ATOM 3204 C C . GLY B 1 201 ? -12 21.672 4.559 1 98.75 201 GLY B C 1
ATOM 3205 O O . GLY B 1 201 ? -11.617 21.922 5.703 1 98.75 201 GLY B O 1
ATOM 3206 N N . THR B 1 202 ? -13.172 21.203 4.32 1 98.88 202 THR B N 1
ATOM 3207 C CA . THR B 1 202 ? -14.125 20.781 5.34 1 98.88 202 THR B CA 1
ATOM 3208 C C . THR B 1 202 ? -14.812 19.484 4.934 1 98.88 202 THR B C 1
ATOM 3210 O O . THR B 1 202 ? -14.844 19.141 3.75 1 98.88 202 THR B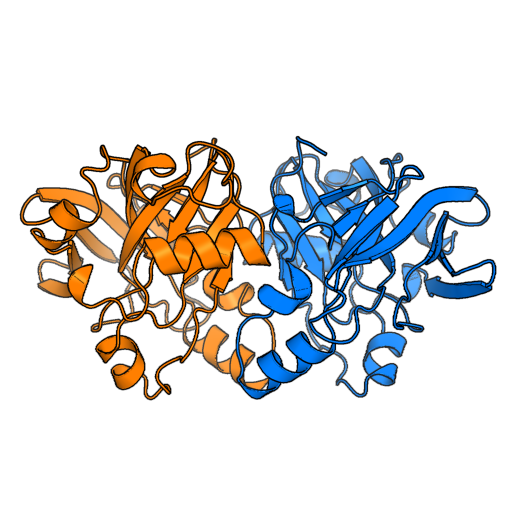 O 1
ATOM 3213 N N . CYS B 1 203 ? -15.273 18.75 5.902 1 98.75 203 CYS B N 1
ATOM 3214 C CA . CYS B 1 203 ? -16.125 17.594 5.645 1 98.75 203 CYS B CA 1
ATOM 3215 C C . CYS B 1 203 ? -16.953 17.234 6.875 1 98.75 203 CYS B C 1
ATOM 3217 O O . CYS B 1 203 ? -16.719 17.766 7.961 1 98.75 203 CYS B O 1
ATOM 3219 N N . VAL B 1 204 ? -17.953 16.5 6.668 1 98.88 204 VAL B N 1
ATOM 3220 C CA . VAL B 1 204 ? -18.781 15.945 7.727 1 98.88 204 VAL B CA 1
ATOM 3221 C C . VAL B 1 204 ? -18.672 14.422 7.723 1 98.88 204 VAL B C 1
ATOM 3223 O O . VAL B 1 204 ? -18.688 13.797 6.66 1 98.88 204 VAL B O 1
ATOM 3226 N N . ILE B 1 205 ? -18.562 13.828 8.93 1 98.81 205 ILE B N 1
ATOM 3227 C CA . ILE B 1 205 ? -18.328 12.391 9.055 1 98.81 205 ILE B CA 1
ATOM 3228 C C . ILE B 1 205 ? -19.672 11.664 9.203 1 98.81 205 ILE B C 1
ATOM 3230 O O . ILE B 1 205 ? -20.531 12.094 9.961 1 98.81 205 ILE B O 1
ATOM 3234 N N . HIS B 1 206 ? -19.797 10.664 8.445 1 98.81 206 HIS B N 1
ATOM 3235 C CA . HIS B 1 206 ? -20.859 9.688 8.656 1 98.81 206 HIS B CA 1
ATOM 3236 C C . HIS B 1 206 ? -20.281 8.305 8.938 1 98.81 206 HIS B C 1
ATOM 3238 O O . HIS B 1 206 ? -19.547 7.758 8.117 1 98.81 206 HIS B O 1
ATOM 3244 N N . LEU B 1 207 ? -20.562 7.758 10.094 1 98.31 207 LEU B N 1
ATOM 3245 C CA . LEU B 1 207 ? -20.109 6.414 10.438 1 98.31 207 LEU B CA 1
ATOM 3246 C C . LEU B 1 207 ? -21.172 5.379 10.07 1 98.31 207 LEU B C 1
ATOM 3248 O O . LEU B 1 207 ? -22.281 5.391 10.609 1 98.31 207 LEU B O 1
ATOM 3252 N N . ARG B 1 208 ? -20.844 4.578 9.195 1 94.5 208 ARG B N 1
ATOM 3253 C CA . ARG B 1 208 ? -21.75 3.506 8.797 1 94.5 208 ARG B CA 1
ATOM 3254 C C . ARG B 1 208 ? -21.625 2.307 9.727 1 94.5 208 ARG B C 1
ATOM 3256 O O . ARG B 1 208 ? -20.531 1.771 9.914 1 94.5 208 ARG B O 1
ATOM 3263 N N . LEU B 1 209 ? -22.797 1.829 10.25 1 89.12 209 LEU B N 1
ATOM 3264 C CA . LEU B 1 209 ? -22.781 0.72 11.195 1 89.12 209 LEU B CA 1
ATOM 3265 C C . LEU B 1 209 ? -23.016 -0.607 10.484 1 89.12 209 LEU B C 1
ATOM 3267 O O . LEU B 1 209 ? -23.703 -0.652 9.461 1 89.12 209 LEU B O 1
#

InterPro domains:
  IPR011234 Fumarylacetoacetase-like, C-terminal [PF01557] (7-193)
  IPR036663 Fumarylacetoacetase-like, C-terminal domain superfamily [G3DSA:3.90.850.10] (1-199)
  IPR036663 Fumarylacetoacetase-like, C-terminal domain superfamily [SSF56529] (4-197)

Organism: NCBI:txid267746

pLDDT: mean 97.4, std 3.71, range [69.75, 98.94]

Solvent-accessible surface area (backbone atoms only — not comparable to full-atom values): 20758 Å² total; per-residue (Å²): 119,89,62,52,51,39,39,38,32,39,55,65,24,13,62,60,27,20,52,72,74,71,44,78,79,67,92,60,91,47,48,41,59,36,46,69,56,5,54,37,69,25,78,60,44,77,45,63,39,72,46,70,59,50,50,36,25,52,28,52,23,55,26,42,31,26,68,40,66,71,54,95,86,65,49,53,73,74,33,40,56,30,28,30,45,30,31,53,30,27,28,49,52,45,35,54,54,27,35,75,68,41,40,45,46,31,75,22,43,12,23,48,51,16,37,31,30,30,65,76,39,79,48,81,42,73,75,59,46,50,76,40,43,37,35,33,26,50,73,86,37,80,48,32,64,36,45,65,76,57,35,73,60,43,71,55,55,50,51,52,48,42,36,73,46,27,48,48,30,56,31,23,34,35,37,60,23,30,42,39,56,63,42,71,66,54,71,67,40,37,38,36,36,24,54,58,90,43,77,60,24,27,30,28,33,38,53,48,112,119,89,62,53,51,38,40,39,33,39,55,64,23,14,62,60,27,18,53,72,73,70,44,78,78,67,93,58,91,47,47,41,59,37,46,67,57,6,55,37,71,24,76,60,44,76,44,63,38,72,46,70,59,52,50,38,26,50,28,52,22,55,26,42,33,26,67,39,65,72,52,94,86,63,50,55,72,74,34,40,56,30,27,29,47,30,31,54,30,28,29,49,53,46,37,53,54,26,35,75,69,40,40,46,47,31,75,21,43,12,23,49,51,17,36,31,31,30,64,75,38,79,48,82,40,73,75,59,46,51,77,40,44,36,36,33,27,49,72,86,38,79,48,31,64,36,46,63,77,57,36,73,59,45,70,55,56,50,49,54,48,41,37,74,44,27,48,48,31,57,29,23,34,35,37,60,23,30,41,40,56,64,43,70,66,55,70,66,39,37,38,37,37,25,55,57,90,42,76,60,22,28,31,28,35,37,52,47,113

Foldseek 3Di:
DVLADWEKEWEPFFPQACVQVPHDRDPAIDIDTADPQQEDEQAAEEFEDAPPLAFKKWFKFKKFAFAFWDDPPDAPVRTTFKIWMWTQIFRVVVQVVCVVVVHDRHVGGHDHNRIYTFDIDTDPDQVVQQVWWKFKDKPRHTQFIDGQVRTNAHPRRVVVVCCVPPTDGRNHMYGRGGYPRMDGDDAQIKMFIDTHNHTRGIYTYHHDD/DVLADWEKEWEPFFPQACVQVPHDRDPAIDIDTADPQQEDEQAAEEFEDAPPLAFKKWFKFKKFAFAFWDDPPDAPVRTTFKIWIWTQIFRVVVQVVCVVVVHDRHVGGHDHNRIYTFDIDTDPDQVVQQVWWKFKDKPRHTQFIDGQVRTNAHPRRVVVVCCVPPTDGRNYMYGRGGYPRMDGDDAQIKMFIDTHNHTRGIYTYHHDD

Sequence (418 aa):
MNQIRNIYCVGRNYRLHAEELGNAVPTSPFLFSKPTHALVEANGQTIVLPGNQGEVHYETELVLHIFRPYEPGMSVEDIVDKMALGIDFTLRDVQSELKKKSHPWLRAKGFPNSAVLTKFHAFPGEAACAETDFSLFKNGERVQRGNVSDMLFNMQTIIEFAAEHFGLGQGDIIYTGTPAGVGPVADGDKLELLWGDDVWGTCVIHLRLMNQIRNIYCVGRNYRLHAEELGNAVPTSPFLFSKPTHALVEANGQTIVLPGNQGEVHYETELVLHIFRPYEPGMSVEDIVDKMALGIDFTLRDVQSELKKKSHPWLRAKGFPNSAVLTKFHAFPGEAACAETDFSLFKNGERVQRGNVSDMLFNMQTIIEFAAEHFGLGQGDIIYTGTPAGVGPVADGDKLELLWGDDVWGTCVIHLRL

Nearest PDB structures (foldseek):
  3s52-assembly2_C  TM=9.330E-01  e=2.206E-22  Yersinia pestis CO92
  6fog-assembly4_D  TM=9.268E-01  e=1.009E-21  Homo sapiens
  3s52-assembly2_B  TM=9.144E-01  e=1.337E-21  Yersinia pestis CO92
  6sbi-assembly2_C  TM=9.309E-01  e=2.798E-20  Mus musculus
  6foh-assembly1_A  TM=9.049E-01  e=1.794E-19  Homo sapiens

Secondary structure (DSSP, 8-state):
-TT---EEEESS-BHHHHHHTTPPPPSS--EEEE-GGGEEE-EEEEEEEE-SSS-EEE-EEEEEEE-S---TT--HHHHEEEEEEEEE-EEHHHHHHHHHTT--SHHHH-STT-EEE---EE---HHHHTTS-EEEEETTEEEEEE-GGGBSS-HHHHHHHHHHHH---TT-EEE----S--EE--TT-EEEEEETTEEEEEEEEEEE-/-TT---EEEESS-BHHHHHHTTPPPPSS--EEEE-GGGEEE-EEEEEEEE-SSS-EEE-EEEEEEE-S---TT--HHHHEEEEEEEEE-EEHHHHHHHHHTT--SHHHH-STT-EEE---EE---HHHHTTS-EEEEETTEEEEEE-GGGBSS-HHHHHHHHHHHH---TT-EEE----S--EE--TT-EEEEEETTEEEEEEEEEEE-